Protein AF-A0AAW7QQS7-F1 (afdb_monomer_lite)

Foldseek 3Di:
DDDDDDDYDDDDDDDDDDDDDDDPDDDDDPPPPDPPPPPPPVPFDPPFLKDWAKDAKDVVVQVVLCVVCVVVQWHKRKTKIFIAIAGSVGDGDGDFIEMAIETQDHDPVPPDDPVVVVVVSLVSQLVPVVGLYAWYWYQDNVRDIDIDGNFNPPPPPDDDDDDDDDDPDDPDDDDDPPPPDPPFQAAEFEEEEEEEFAQDPVRDTPCVVLVFADPVVLVVVLQVLLCVLQVNRYGYDHLYYHYDHHAAFAAPVRDGDDPVQVVCCVVVVHPADPPLAGLVACVCAPPVRVVQVCQVVVVGAEYEYADAHSSRDGQKEKEEDPGDRQSHYHNDDDHNHHAIYMYGYDYSNDHNLSNLLSLLSNLLRLVCLLVVHADALDPPDDSNQQQYACLRHVVDQFGHCHGLQAGNPRNDGNQLQFFDKGWYQLVQLQVPPPGDDSVVRTDIDGSVCQPSGSVSSSSSSSSSQFRDQAAHPSLAGRGSVCCSSRVVCSNPRNVVRD

Structure (mmCIF, N/CA/C/O backbone):
data_AF-A0AAW7QQS7-F1
#
_entry.id   AF-A0AAW7QQS7-F1
#
loop_
_atom_site.group_PDB
_atom_site.id
_atom_site.type_symbol
_atom_site.label_atom_id
_atom_site.label_alt_id
_atom_site.label_comp_id
_atom_site.label_asym_id
_atom_site.label_entity_id
_atom_site.label_seq_id
_atom_site.pdbx_PDB_ins_code
_atom_site.Cartn_x
_atom_site.Cartn_y
_atom_site.Cartn_z
_atom_site.occupancy
_atom_site.B_iso_or_equiv
_atom_site.auth_seq_id
_atom_site.auth_comp_id
_atom_site.auth_asym_id
_atom_site.auth_atom_id
_atom_site.pdbx_PDB_model_num
ATOM 1 N N . MET A 1 1 ? -35.243 -80.597 16.854 1.00 32.47 1 MET A N 1
ATOM 2 C CA . MET A 1 1 ? -34.589 -81.903 16.621 1.00 32.47 1 MET A CA 1
ATOM 3 C C . MET A 1 1 ? -33.352 -81.663 15.771 1.00 32.47 1 MET A C 1
ATOM 5 O O . MET A 1 1 ? -33.473 -80.899 14.831 1.00 32.47 1 MET A O 1
ATOM 9 N N . ASN A 1 2 ? -32.228 -82.276 16.157 1.00 31.27 2 ASN A N 1
ATOM 10 C CA . ASN A 1 2 ? -30.976 -82.548 15.421 1.00 31.27 2 ASN A CA 1
ATOM 11 C C . ASN A 1 2 ? -30.469 -81.443 14.458 1.00 31.27 2 ASN A C 1
ATOM 13 O O . ASN A 1 2 ? -31.058 -81.218 13.411 1.00 31.27 2 ASN A O 1
ATOM 17 N N . SER A 1 3 ? -29.423 -80.666 14.765 1.00 34.19 3 SER A N 1
ATOM 18 C CA . SER A 1 3 ? -28.016 -81.053 15.033 1.00 34.19 3 SER A CA 1
ATOM 19 C C . SER A 1 3 ? -27.330 -81.748 13.856 1.00 34.19 3 SER A C 1
ATOM 21 O O . SER A 1 3 ? -27.756 -82.838 13.495 1.00 34.19 3 SER A O 1
ATOM 23 N N . ILE A 1 4 ? -26.210 -81.176 13.380 1.00 35.38 4 ILE A N 1
ATOM 24 C CA . ILE A 1 4 ? -24.955 -81.881 13.032 1.00 35.38 4 ILE A CA 1
ATOM 25 C C . ILE A 1 4 ? -23.800 -80.860 12.834 1.00 35.38 4 ILE A C 1
ATOM 27 O O . ILE A 1 4 ? -23.799 -80.049 11.917 1.00 35.38 4 ILE A O 1
ATOM 31 N N . THR A 1 5 ? -22.886 -80.898 13.817 1.00 36.97 5 THR A N 1
ATOM 32 C CA . THR A 1 5 ? -21.400 -80.774 13.809 1.00 36.97 5 THR A CA 1
ATOM 33 C C . THR A 1 5 ? -20.698 -79.559 13.164 1.00 36.97 5 THR A C 1
ATOM 35 O O . THR A 1 5 ? -20.899 -79.285 11.992 1.00 36.97 5 THR A O 1
ATOM 38 N N . LEU A 1 6 ? -19.883 -78.752 13.871 1.00 40.00 6 LEU A N 1
ATOM 39 C CA . LEU A 1 6 ? -18.591 -78.990 14.583 1.00 40.00 6 LEU A CA 1
ATOM 40 C C . LEU A 1 6 ? -17.334 -79.087 13.689 1.00 40.00 6 LEU A C 1
ATOM 42 O O . LEU A 1 6 ? -17.115 -80.121 13.074 1.00 40.00 6 LEU A O 1
ATOM 46 N N . ILE A 1 7 ? -16.459 -78.068 13.769 1.00 36.31 7 ILE A N 1
ATOM 47 C CA . ILE A 1 7 ? -14.972 -78.120 13.790 1.00 36.31 7 ILE A CA 1
ATOM 48 C C . ILE A 1 7 ? -14.439 -76.703 14.183 1.00 36.31 7 ILE A C 1
ATOM 50 O O . ILE A 1 7 ? -15.183 -75.737 14.008 1.00 36.31 7 ILE A O 1
ATOM 54 N N . PRO A 1 8 ? -13.291 -76.556 14.894 1.00 42.97 8 PRO A N 1
ATOM 55 C CA . PRO A 1 8 ? -13.342 -75.817 16.176 1.00 42.97 8 PRO A CA 1
ATOM 56 C C . PRO A 1 8 ? -12.188 -74.820 16.488 1.00 42.97 8 PRO A C 1
ATOM 58 O O . PRO A 1 8 ? -11.205 -74.795 15.766 1.00 42.97 8 PRO A O 1
ATOM 61 N N . ARG A 1 9 ? -12.278 -74.153 17.672 1.00 34.59 9 ARG A N 1
ATOM 62 C CA . ARG A 1 9 ? -11.178 -73.735 18.612 1.00 34.59 9 ARG A CA 1
ATOM 63 C C . ARG A 1 9 ? -10.034 -72.849 18.047 1.00 34.59 9 ARG A C 1
ATOM 65 O O . ARG A 1 9 ? -9.400 -73.219 17.082 1.00 34.59 9 ARG A O 1
ATOM 72 N N . PHE A 1 10 ? -9.573 -71.733 18.618 1.00 35.62 10 PHE A N 1
ATOM 73 C CA . PHE A 1 10 ? -9.652 -71.032 19.920 1.00 35.62 10 PHE A CA 1
ATOM 74 C C . PHE A 1 10 ? -9.621 -69.505 19.611 1.00 35.62 10 PHE A C 1
ATOM 76 O O . PHE A 1 10 ? -9.090 -69.133 18.572 1.00 35.62 10 PHE A O 1
ATOM 83 N N . LEU A 1 11 ? -10.087 -68.542 20.418 1.00 32.50 11 LEU A N 1
ATOM 84 C CA . LEU A 1 11 ? -10.902 -68.515 21.644 1.00 32.50 11 LEU A CA 1
ATOM 85 C C . LEU A 1 11 ? -11.598 -67.128 21.729 1.00 32.50 11 LEU A C 1
ATOM 87 O O . LEU A 1 11 ? -11.122 -66.153 21.152 1.00 32.50 11 LEU A O 1
ATOM 91 N N . ARG A 1 12 ? -12.677 -67.010 22.509 1.00 31.00 12 ARG A N 1
ATOM 92 C CA . ARG A 1 12 ? -13.152 -65.750 23.114 1.00 31.00 12 ARG A CA 1
ATOM 93 C C . ARG A 1 12 ? -13.463 -66.025 24.586 1.00 31.00 12 ARG A C 1
ATOM 95 O O . ARG A 1 12 ? -14.231 -66.942 24.845 1.00 31.00 12 ARG A O 1
ATOM 102 N N . LEU A 1 13 ? -12.860 -65.231 25.470 1.00 31.77 13 LEU A N 1
ATOM 103 C CA . LEU A 1 13 ? -13.039 -64.990 26.920 1.00 31.77 13 LEU A CA 1
ATOM 104 C C . LEU A 1 13 ? -11.613 -64.661 27.413 1.00 31.77 13 LEU A C 1
ATOM 106 O O . LEU A 1 13 ? -10.670 -65.338 27.024 1.00 31.77 13 LEU A O 1
ATOM 110 N N . ILE A 1 14 ? -11.354 -63.603 28.177 1.00 33.84 14 ILE A N 1
ATOM 111 C CA . ILE A 1 14 ? -12.038 -63.221 29.414 1.00 33.84 14 ILE A CA 1
ATOM 112 C C . ILE A 1 14 ? -12.340 -61.716 29.420 1.00 33.84 14 ILE A C 1
ATOM 114 O O . ILE A 1 14 ? -11.438 -60.885 29.361 1.00 33.84 14 ILE A O 1
ATOM 118 N N . LEU A 1 15 ? -13.622 -61.383 29.560 1.00 32.28 15 LEU A N 1
ATOM 119 C CA . LEU A 1 15 ? -14.054 -60.142 30.197 1.00 32.28 15 LEU A CA 1
ATOM 120 C C . LEU A 1 15 ? -14.286 -60.485 31.682 1.00 32.28 15 LEU A C 1
ATOM 122 O O . LEU A 1 15 ? -14.840 -61.544 31.962 1.00 32.28 15 LEU A O 1
ATOM 126 N N . VAL A 1 16 ? -13.921 -59.589 32.604 1.00 33.50 16 VAL A N 1
ATOM 127 C CA . VAL A 1 16 ? -14.210 -59.679 34.056 1.00 33.50 16 VAL A CA 1
ATOM 128 C C . VAL A 1 16 ? -13.472 -60.789 34.839 1.00 33.50 16 VAL A C 1
ATOM 130 O O . VAL A 1 16 ? -14.070 -61.790 35.215 1.00 33.50 16 VAL A O 1
ATOM 133 N N . PHE A 1 17 ? -12.196 -60.560 35.180 1.00 29.94 17 PHE A N 1
ATOM 134 C CA . PHE A 1 17 ? -11.709 -60.500 36.581 1.00 29.94 17 PHE A CA 1
ATOM 135 C C . PHE A 1 17 ? -10.205 -60.168 36.608 1.00 29.94 17 PHE A C 1
ATOM 137 O O . PHE A 1 17 ? -9.412 -60.969 36.128 1.00 29.94 17 PHE A O 1
ATOM 144 N N . CYS A 1 18 ? -9.836 -58.993 37.140 1.00 29.70 18 CYS A N 1
ATOM 145 C CA . CYS A 1 18 ? -8.536 -58.666 37.769 1.00 29.70 18 CYS A CA 1
ATOM 146 C C . CYS A 1 18 ? -8.479 -57.171 38.153 1.00 29.70 18 CYS A C 1
ATOM 148 O O . CYS A 1 18 ? -7.598 -56.417 37.748 1.00 29.70 18 CYS A O 1
ATOM 150 N N . ILE A 1 19 ? -9.440 -56.739 38.973 1.00 34.53 19 ILE A N 1
ATOM 151 C CA . ILE A 1 19 ? -9.139 -55.709 39.977 1.00 34.53 19 ILE A CA 1
ATOM 152 C C . ILE A 1 19 ? -8.371 -56.440 41.099 1.00 34.53 19 ILE A C 1
ATOM 154 O O . ILE A 1 19 ? -8.606 -57.626 41.304 1.00 34.53 19 ILE A O 1
ATOM 158 N N . THR A 1 20 ? -7.457 -55.745 41.786 1.00 33.06 20 THR A N 1
ATOM 159 C CA . THR A 1 20 ? -6.545 -56.249 42.845 1.00 33.06 20 THR A CA 1
ATOM 160 C C . THR A 1 20 ? -5.408 -57.194 42.406 1.00 33.06 20 THR A C 1
ATOM 162 O O . THR A 1 20 ? -5.478 -58.388 42.673 1.00 33.06 20 THR A O 1
ATOM 165 N N . LEU A 1 21 ? -4.317 -56.651 41.835 1.00 31.78 21 LEU A N 1
ATOM 166 C CA . LEU A 1 21 ? -2.960 -56.712 42.438 1.00 31.78 21 LEU A CA 1
ATOM 167 C C . LEU A 1 21 ? -1.909 -55.923 41.612 1.00 31.78 21 LEU A C 1
ATOM 169 O O . LEU A 1 21 ? -1.106 -56.507 40.901 1.00 31.78 21 LEU A O 1
ATOM 173 N N . TYR A 1 22 ? -1.882 -54.589 41.716 1.00 31.42 22 TYR A N 1
ATOM 174 C CA . TYR A 1 22 ? -0.694 -53.782 41.363 1.00 31.42 22 TYR A CA 1
ATOM 175 C C . TYR A 1 22 ? -0.636 -52.507 42.222 1.00 31.42 22 TYR A C 1
ATOM 177 O O . TYR A 1 22 ? -0.706 -51.376 41.752 1.00 31.42 22 TYR A O 1
ATOM 185 N N . ALA A 1 23 ? -0.514 -52.723 43.531 1.00 33.44 23 ALA A N 1
ATOM 186 C CA . ALA A 1 23 ? 0.174 -51.792 44.419 1.00 33.44 23 ALA A CA 1
ATOM 187 C C . ALA A 1 23 ? 1.568 -52.378 44.712 1.00 33.44 23 ALA A C 1
ATOM 189 O O . ALA A 1 23 ? 1.739 -53.592 44.629 1.00 33.44 23 ALA A O 1
ATOM 190 N N . VAL A 1 24 ? 2.530 -51.530 45.092 1.00 37.88 24 VAL A N 1
ATOM 191 C CA . VAL A 1 24 ? 3.960 -51.867 45.297 1.00 37.88 24 VAL A CA 1
ATOM 192 C C . VAL A 1 24 ? 4.774 -52.025 44.000 1.00 37.88 24 VAL A C 1
ATOM 194 O O . VAL A 1 24 ? 5.262 -53.099 43.668 1.00 37.88 24 VAL A O 1
ATOM 197 N N . LEU A 1 25 ? 4.962 -5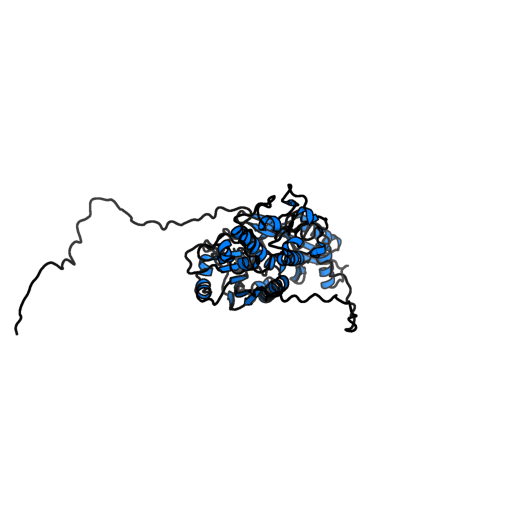0.908 43.289 1.00 31.73 25 LEU A N 1
ATOM 198 C CA . LEU A 1 25 ? 6.278 -50.313 42.974 1.00 31.73 25 LEU A CA 1
ATOM 199 C C . LEU A 1 25 ? 6.042 -49.050 42.131 1.00 31.73 25 LEU A C 1
ATOM 201 O O . LEU A 1 25 ? 5.554 -49.118 41.006 1.00 31.73 25 LEU A O 1
ATOM 205 N N . GLY A 1 26 ? 6.310 -47.879 42.709 1.00 43.09 26 GLY A N 1
ATOM 206 C CA . GLY A 1 26 ? 5.925 -46.603 42.110 1.00 43.09 26 GLY A CA 1
ATOM 207 C C . GLY A 1 26 ? 6.872 -46.140 41.005 1.00 43.09 26 GLY A C 1
ATOM 208 O O . GLY A 1 26 ? 7.968 -45.681 41.306 1.00 43.09 26 GLY A O 1
ATOM 209 N N . ILE A 1 27 ? 6.405 -46.165 39.754 1.00 33.44 27 ILE A N 1
ATOM 210 C CA . ILE A 1 27 ? 6.879 -45.278 38.681 1.00 33.44 27 ILE A CA 1
ATOM 211 C C . ILE A 1 27 ? 5.651 -44.784 37.909 1.00 33.44 27 ILE A C 1
ATOM 213 O O . ILE A 1 27 ? 5.041 -45.521 37.137 1.00 33.44 27 ILE A O 1
ATOM 217 N N . SER A 1 28 ? 5.272 -43.526 38.123 1.00 28.62 28 SER A N 1
ATOM 218 C CA . SER A 1 28 ? 4.207 -42.863 37.371 1.00 28.62 28 SER A CA 1
ATOM 219 C C . SER A 1 28 ? 4.744 -42.363 36.030 1.00 28.62 28 SER A C 1
ATOM 221 O O . SER A 1 28 ? 5.330 -41.283 35.964 1.00 28.62 28 SER A O 1
ATOM 223 N N . VAL A 1 29 ? 4.535 -43.121 34.951 1.00 30.34 29 VAL A N 1
ATOM 224 C CA . VAL A 1 29 ? 4.802 -42.633 33.589 1.00 30.34 29 VAL A CA 1
ATOM 225 C C . VAL A 1 29 ? 3.562 -41.908 33.066 1.00 30.34 29 VAL A C 1
ATOM 227 O O . VAL A 1 29 ? 2.661 -42.509 32.482 1.00 30.34 29 VAL A O 1
ATOM 230 N N . SER A 1 30 ? 3.506 -40.598 33.294 1.00 28.98 30 SER A N 1
ATOM 231 C CA . SER A 1 30 ? 2.496 -39.719 32.705 1.00 28.98 30 SER A CA 1
ATOM 232 C C . SER A 1 30 ? 2.775 -39.518 31.212 1.00 28.98 30 SER A C 1
ATOM 234 O O . SER A 1 30 ? 3.547 -38.637 30.835 1.00 28.98 30 SER A O 1
ATOM 236 N N . LEU A 1 31 ? 2.113 -40.292 30.345 1.00 33.84 31 LEU A N 1
ATOM 237 C CA . LEU A 1 31 ? 2.047 -40.009 28.903 1.00 33.84 31 LEU A CA 1
ATOM 238 C C . LEU A 1 31 ? 1.024 -38.902 28.605 1.00 33.84 31 LEU A C 1
ATOM 240 O O . LEU A 1 31 ? 0.089 -39.059 27.828 1.00 33.84 31 LEU A O 1
ATOM 244 N N . SER A 1 32 ? 1.242 -37.751 29.234 1.00 31.16 32 SER A N 1
ATOM 245 C CA . SER A 1 32 ? 0.765 -36.462 28.755 1.00 31.16 32 SER A CA 1
ATOM 246 C C . SER A 1 32 ? 1.919 -35.817 27.996 1.00 31.16 32 SER A C 1
ATOM 248 O O . SER A 1 32 ? 2.714 -35.081 28.581 1.00 31.16 32 SER A O 1
ATOM 250 N N . THR A 1 33 ? 2.040 -36.102 26.697 1.00 30.02 33 THR A N 1
ATOM 251 C CA . THR A 1 33 ? 2.795 -35.209 25.811 1.00 30.02 33 THR A CA 1
ATOM 252 C C . THR A 1 33 ? 2.141 -33.834 25.917 1.00 30.02 33 THR A C 1
ATOM 254 O O . THR A 1 33 ? 0.955 -33.730 25.583 1.00 30.02 33 THR A O 1
ATOM 257 N N . PRO A 1 34 ? 2.844 -32.789 26.391 1.00 30.16 34 PRO A N 1
ATOM 258 C CA . PRO A 1 34 ? 2.309 -31.444 26.301 1.00 30.16 34 PRO A CA 1
ATOM 259 C C . PRO A 1 34 ? 2.031 -31.169 24.827 1.00 30.16 34 PRO A C 1
ATOM 261 O O . PRO A 1 34 ? 2.843 -31.541 23.974 1.00 30.16 34 PRO A O 1
ATOM 264 N N . ALA A 1 35 ? 0.920 -30.501 24.522 1.00 33.69 35 ALA A N 1
ATOM 265 C CA . ALA A 1 35 ? 0.850 -29.792 23.258 1.00 33.69 35 ALA A CA 1
ATOM 266 C C . ALA A 1 35 ? 2.066 -28.859 23.241 1.00 33.69 35 ALA A C 1
ATOM 268 O O . ALA A 1 35 ? 2.179 -27.976 24.094 1.00 33.69 35 ALA A O 1
ATOM 269 N N . GLN A 1 36 ? 3.019 -29.111 22.342 1.00 29.77 36 GLN A N 1
ATOM 270 C CA . GLN A 1 36 ? 4.071 -28.144 22.095 1.00 29.77 36 GLN A CA 1
ATOM 271 C C . GLN A 1 36 ? 3.361 -26.919 21.541 1.00 29.77 36 GLN A C 1
ATOM 273 O O . GLN A 1 36 ? 2.941 -26.912 20.384 1.00 29.77 36 GLN A O 1
ATOM 278 N N . ASN A 1 37 ? 3.205 -25.900 22.388 1.00 32.62 37 ASN A N 1
ATOM 279 C CA . ASN A 1 37 ? 2.971 -24.553 21.917 1.00 32.62 37 ASN A CA 1
ATOM 280 C C . ASN A 1 37 ? 4.136 -24.245 20.981 1.00 32.62 37 ASN A C 1
ATOM 282 O O . ASN A 1 37 ? 5.241 -23.938 21.428 1.00 32.62 37 ASN A O 1
ATOM 286 N N . LEU A 1 38 ? 3.874 -24.350 19.681 1.00 30.72 38 LEU A N 1
ATOM 287 C CA . LEU A 1 38 ? 4.638 -23.674 18.653 1.00 30.72 38 LEU A CA 1
ATOM 288 C C . LEU A 1 38 ? 4.398 -22.179 18.857 1.00 30.72 38 LEU A C 1
ATOM 290 O O . LEU A 1 38 ? 3.652 -21.537 18.125 1.00 30.72 38 LEU A O 1
ATOM 294 N N . THR A 1 39 ? 5.052 -21.627 19.880 1.00 32.03 39 THR A N 1
ATOM 295 C CA . THR A 1 39 ? 5.453 -20.229 19.886 1.00 32.03 39 THR A CA 1
ATOM 296 C C . THR A 1 39 ? 6.451 -20.081 18.750 1.00 32.03 39 THR A C 1
ATOM 298 O O . THR A 1 39 ? 7.664 -20.099 18.955 1.00 32.03 39 THR A O 1
ATOM 301 N N . VAL A 1 40 ? 5.919 -19.968 17.533 1.00 36.41 40 VAL A N 1
ATOM 302 C CA . VAL A 1 40 ? 6.589 -19.226 16.480 1.00 36.41 40 VAL A CA 1
ATOM 303 C C . VAL A 1 40 ? 6.638 -17.803 17.014 1.00 36.41 40 VAL A C 1
ATOM 305 O O . VAL A 1 40 ? 5.698 -17.030 16.859 1.00 36.41 40 VAL A O 1
ATOM 308 N N . SER A 1 41 ? 7.713 -17.479 17.732 1.00 41.41 41 SER A N 1
ATOM 309 C CA . SER A 1 41 ? 8.184 -16.107 17.724 1.00 41.41 41 SER A CA 1
ATOM 310 C C . SER A 1 41 ? 8.477 -15.826 16.259 1.00 41.41 41 SER A C 1
ATOM 312 O O . SER A 1 41 ? 9.447 -16.370 15.728 1.00 41.41 41 SER A O 1
ATOM 314 N N . GLU A 1 42 ? 7.599 -15.077 15.590 1.00 56.28 42 GLU A N 1
ATOM 315 C CA . GLU A 1 42 ? 7.960 -14.469 14.316 1.00 56.28 42 GLU A CA 1
ATOM 316 C C . GLU A 1 42 ? 9.203 -13.631 14.607 1.00 56.28 42 GLU A C 1
ATOM 318 O O . GLU A 1 42 ? 9.140 -12.609 15.292 1.00 56.28 42 GLU A O 1
ATOM 323 N N . GLU A 1 43 ? 10.357 -14.144 14.184 1.00 67.69 43 GLU A N 1
ATOM 324 C CA . GLU A 1 43 ? 11.589 -13.378 14.160 1.00 67.69 43 GLU A CA 1
ATOM 325 C C . GLU A 1 43 ? 11.298 -12.183 13.261 1.00 67.69 43 GLU A C 1
ATOM 327 O O . GLU A 1 43 ? 10.940 -12.359 12.095 1.00 67.69 43 GLU A O 1
ATOM 332 N N . CYS A 1 44 ? 11.321 -10.981 13.834 1.00 81.75 44 CYS A N 1
ATOM 333 C CA . CYS A 1 44 ? 10.932 -9.803 13.084 1.00 81.75 44 CYS A CA 1
ATOM 334 C C . CYS A 1 44 ? 11.939 -9.595 11.946 1.00 81.75 44 CYS A C 1
ATOM 336 O O . CYS A 1 44 ? 13.153 -9.702 12.142 1.00 81.75 44 CYS A O 1
ATOM 338 N N . ILE A 1 45 ? 11.435 -9.335 10.743 1.00 81.25 45 ILE A N 1
ATOM 339 C CA . ILE A 1 45 ? 12.260 -9.128 9.555 1.00 81.25 45 ILE A CA 1
ATOM 340 C C . ILE A 1 45 ? 12.169 -7.634 9.217 1.00 81.25 45 ILE A C 1
ATOM 342 O O . ILE A 1 45 ? 11.092 -7.180 8.809 1.00 81.25 45 ILE A O 1
ATOM 346 N N . PRO A 1 46 ? 13.259 -6.859 9.382 1.00 84.69 46 PRO A N 1
ATOM 347 C CA . PRO A 1 46 ? 13.241 -5.425 9.123 1.00 84.69 46 PRO A CA 1
ATOM 348 C C . PRO A 1 46 ? 12.799 -5.092 7.697 1.00 84.69 46 PRO A C 1
ATOM 350 O O . PRO A 1 46 ? 13.202 -5.752 6.736 1.00 84.69 46 PRO A O 1
ATOM 353 N N . GLY A 1 47 ? 11.987 -4.049 7.559 1.00 82.12 47 GLY A N 1
ATOM 354 C CA . GLY A 1 47 ? 11.447 -3.593 6.284 1.00 82.12 47 GLY A CA 1
ATOM 355 C C . GLY A 1 47 ? 10.361 -4.492 5.689 1.00 82.12 47 GLY A C 1
ATOM 356 O O . GLY A 1 47 ? 10.179 -4.486 4.471 1.00 82.12 47 GLY A O 1
ATOM 357 N N . THR A 1 48 ? 9.665 -5.280 6.515 1.00 81.81 48 THR A N 1
ATOM 358 C CA . THR A 1 48 ? 8.606 -6.200 6.075 1.00 81.81 48 THR A CA 1
ATOM 359 C C . THR A 1 48 ? 7.396 -6.221 7.002 1.00 81.81 48 THR A C 1
ATOM 361 O O . THR A 1 48 ? 7.480 -5.842 8.167 1.00 81.81 48 THR A O 1
ATOM 364 N N . ALA A 1 49 ? 6.287 -6.770 6.510 1.00 87.44 49 ALA A N 1
ATOM 365 C CA . ALA A 1 49 ? 5.023 -6.921 7.223 1.00 87.44 49 ALA A CA 1
ATOM 366 C C . ALA A 1 49 ? 4.433 -5.564 7.652 1.00 87.44 49 ALA A C 1
ATOM 368 O O . ALA A 1 49 ? 3.913 -5.414 8.763 1.00 87.44 49 ALA A O 1
ATOM 369 N N . TRP A 1 50 ? 4.550 -4.598 6.733 1.00 88.88 50 TRP A N 1
ATOM 370 C CA . TRP A 1 50 ? 4.117 -3.216 6.884 1.00 88.88 50 TRP A CA 1
ATOM 371 C C . TRP A 1 50 ? 2.612 -3.097 7.150 1.00 88.88 50 TRP A C 1
ATOM 373 O O . TRP A 1 50 ? 1.786 -3.916 6.708 1.00 88.88 50 TRP A O 1
ATOM 383 N N . ARG A 1 51 ? 2.293 -2.092 7.968 1.00 90.44 51 ARG A N 1
ATOM 384 C CA . ARG A 1 51 ? 0.936 -1.700 8.352 1.00 90.44 51 ARG A CA 1
ATOM 385 C C . ARG A 1 51 ? 0.879 -0.191 8.522 1.00 90.44 51 ARG A C 1
ATOM 387 O O . ARG A 1 51 ? 1.606 0.359 9.354 1.00 90.44 51 ARG A O 1
ATOM 394 N N . TRP A 1 52 ? -0.088 0.434 7.868 1.00 89.94 52 TRP A N 1
ATOM 395 C CA . TRP A 1 52 ? -0.591 1.756 8.218 1.00 89.94 52 TRP A CA 1
ATOM 396 C C . TRP A 1 52 ? -0.958 1.853 9.704 1.00 89.94 52 TRP A C 1
ATOM 398 O O . TRP A 1 52 ? -1.860 1.168 10.194 1.00 89.94 52 TRP A O 1
ATOM 408 N N . THR A 1 53 ? -0.264 2.724 10.433 1.00 88.56 53 THR A N 1
ATOM 409 C CA . THR A 1 53 ? -0.457 2.924 11.866 1.00 88.56 53 THR A CA 1
ATOM 410 C C . THR A 1 53 ? -0.092 4.334 12.328 1.00 88.56 53 THR A C 1
ATOM 412 O O . THR A 1 53 ? 0.544 5.135 11.640 1.00 88.56 53 THR A O 1
ATOM 415 N N . HIS A 1 54 ? -0.490 4.625 13.560 1.00 87.06 54 HIS A N 1
ATOM 416 C CA . HIS A 1 54 ? -0.092 5.821 14.275 1.00 87.06 54 HIS A CA 1
ATOM 417 C C . HIS A 1 54 ? 1.281 5.637 14.930 1.00 87.06 54 HIS A C 1
ATOM 419 O O . HIS A 1 54 ? 1.497 4.688 15.684 1.00 87.06 54 HIS A O 1
ATOM 425 N N . GLY A 1 55 ? 2.174 6.596 14.707 1.00 85.75 55 GLY A N 1
ATOM 426 C CA . GLY A 1 55 ? 3.473 6.681 15.363 1.00 85.75 55 GLY A CA 1
ATOM 427 C C . GLY A 1 55 ? 3.475 7.596 16.601 1.00 85.75 55 GLY A C 1
ATOM 428 O O . GLY A 1 55 ? 2.420 7.958 17.139 1.00 85.75 55 GLY A O 1
ATOM 429 N N . PRO A 1 56 ? 4.669 8.011 17.066 1.00 87.25 56 PRO A N 1
ATOM 430 C CA . PRO A 1 56 ? 4.838 8.929 18.192 1.00 87.25 56 PRO A CA 1
ATOM 431 C C . PRO A 1 56 ? 4.094 10.269 18.049 1.00 87.25 56 PRO A C 1
ATOM 433 O O . PRO A 1 56 ? 3.783 10.739 16.948 1.00 87.25 56 PRO A O 1
ATOM 436 N N . LEU A 1 57 ? 3.861 10.924 19.191 1.00 89.50 57 LEU A N 1
ATOM 437 C CA . LEU A 1 57 ? 3.389 12.311 19.250 1.00 89.50 57 LEU A CA 1
ATOM 438 C C . LEU A 1 57 ? 4.490 13.290 18.818 1.00 89.50 57 LEU A C 1
ATOM 440 O O . LEU A 1 57 ? 5.670 13.067 19.075 1.00 89.50 57 LEU A O 1
ATOM 444 N N . PHE A 1 58 ? 4.083 14.410 18.222 1.00 88.44 58 PHE A N 1
ATOM 445 C CA . PHE A 1 58 ? 4.954 15.497 17.770 1.00 88.44 58 PHE A CA 1
ATOM 446 C C . PHE A 1 58 ? 4.682 16.768 18.599 1.00 88.44 58 PHE A C 1
ATOM 448 O O . PHE A 1 58 ? 4.086 17.719 18.086 1.00 88.44 58 PHE A O 1
ATOM 455 N N . PRO A 1 59 ? 5.084 16.814 19.889 1.00 89.69 59 PRO A N 1
ATOM 456 C CA . PRO A 1 59 ? 4.748 17.920 20.789 1.00 89.69 59 PRO A CA 1
ATOM 457 C C . PRO A 1 59 ? 5.240 19.271 20.261 1.00 89.69 59 PRO A C 1
ATOM 459 O O . PRO A 1 59 ? 4.472 20.221 20.244 1.00 89.69 59 PRO A O 1
ATOM 462 N N . GLU A 1 60 ? 6.446 19.341 19.688 1.00 88.44 60 GLU A N 1
ATOM 463 C CA . GLU A 1 60 ? 6.968 20.572 19.075 1.00 88.44 60 GLU A CA 1
ATOM 464 C C . GLU A 1 60 ? 6.075 21.115 17.947 1.00 88.44 60 GLU A C 1
ATOM 466 O O . GLU A 1 60 ? 5.990 22.326 17.750 1.00 88.44 60 GLU A O 1
ATOM 471 N N . LYS A 1 61 ? 5.397 20.235 17.196 1.00 85.56 61 LYS A N 1
ATOM 472 C CA . LYS A 1 61 ? 4.477 20.626 16.115 1.00 85.56 61 LYS A CA 1
ATOM 473 C C . LYS A 1 61 ? 3.100 20.995 16.638 1.00 85.56 61 LYS A C 1
ATOM 475 O O . LYS A 1 61 ? 2.498 21.934 16.124 1.00 85.56 61 LYS A O 1
ATOM 480 N N . ALA A 1 62 ? 2.648 20.323 17.694 1.00 89.88 62 ALA A N 1
ATOM 481 C CA . ALA A 1 62 ? 1.470 20.743 18.435 1.00 89.88 62 ALA A CA 1
ATOM 482 C C . ALA A 1 62 ? 1.667 22.150 19.024 1.00 89.88 62 ALA A C 1
ATOM 484 O O . ALA A 1 62 ? 0.818 23.014 18.828 1.00 89.88 62 ALA A O 1
ATOM 485 N N . ASP A 1 63 ? 2.811 22.409 19.661 1.00 90.44 63 ASP A N 1
ATOM 486 C CA . ASP A 1 63 ? 3.145 23.698 20.267 1.00 90.44 63 ASP A CA 1
ATOM 487 C C . ASP A 1 63 ? 3.342 24.812 19.232 1.00 90.44 63 ASP A C 1
ATOM 489 O O . ASP A 1 63 ? 2.865 25.923 19.461 1.00 90.44 63 ASP A O 1
ATOM 493 N N . GLN A 1 64 ? 3.986 24.532 18.090 1.00 87.62 64 GLN A N 1
ATOM 494 C CA . GLN A 1 64 ? 4.109 25.487 16.976 1.00 87.62 64 GLN A CA 1
ATOM 495 C C . GLN A 1 64 ? 2.728 25.925 16.475 1.00 87.62 64 GLN A C 1
ATOM 497 O O . GLN A 1 64 ? 2.422 27.118 16.486 1.00 87.62 64 GLN A O 1
ATOM 502 N N . LEU A 1 65 ? 1.855 24.970 16.139 1.00 87.88 65 LEU A N 1
ATOM 503 C CA . LEU A 1 65 ? 0.497 25.276 15.692 1.00 87.88 65 LEU A CA 1
ATOM 504 C C . LEU A 1 65 ? -0.321 25.985 16.784 1.00 87.88 65 LEU A C 1
ATOM 506 O O . LEU A 1 65 ? -1.000 26.970 16.512 1.00 87.88 65 LEU A O 1
ATOM 510 N N . GLN A 1 66 ? -0.221 25.543 18.038 1.00 90.88 66 GLN A N 1
ATOM 511 C CA . GLN A 1 66 ? -0.921 26.156 19.169 1.00 90.88 66 GLN A CA 1
ATOM 512 C C . GLN A 1 66 ? -0.485 27.611 19.413 1.00 90.88 66 GLN A C 1
ATOM 514 O O . GLN A 1 66 ? -1.305 28.431 19.826 1.00 90.88 66 GLN A O 1
ATOM 519 N N . GLN A 1 67 ? 0.778 27.957 19.146 1.00 89.19 67 GLN A N 1
ATOM 520 C CA . GLN A 1 67 ? 1.266 29.339 19.187 1.00 89.19 67 GLN A CA 1
ATOM 521 C C . GLN A 1 67 ? 0.696 30.175 18.034 1.00 89.19 67 GLN A C 1
ATOM 523 O O . GLN A 1 67 ? 0.215 31.282 18.286 1.00 89.19 67 GLN A O 1
ATOM 528 N N . SER A 1 68 ? 0.663 29.639 16.808 1.00 88.19 68 SER A N 1
ATOM 529 C CA . SER A 1 68 ? 0.019 30.299 15.662 1.00 88.19 68 SER A CA 1
ATOM 530 C C . SER A 1 68 ? -1.459 30.599 15.934 1.00 88.19 68 SER A C 1
ATOM 532 O O . SER A 1 68 ? -1.878 31.746 15.796 1.00 88.19 68 SER A O 1
ATOM 534 N N . LEU A 1 69 ? -2.228 29.623 16.430 1.00 87.06 69 LEU A N 1
ATOM 535 C CA . LEU A 1 69 ? -3.646 29.803 16.780 1.00 87.06 69 LEU A CA 1
ATOM 536 C C . LEU A 1 69 ? -3.850 30.886 17.854 1.00 87.06 69 LEU A C 1
ATOM 538 O O . LEU A 1 69 ? -4.693 31.772 17.698 1.00 87.06 69 LEU A O 1
ATOM 542 N N . ARG A 1 70 ? -3.027 30.882 18.912 1.00 88.75 70 ARG A N 1
ATOM 543 C CA . ARG A 1 70 ? -3.078 31.910 19.968 1.00 88.75 70 ARG A CA 1
ATOM 544 C C . ARG A 1 70 ? -2.779 33.312 19.443 1.00 88.75 70 ARG A C 1
ATOM 546 O O . ARG A 1 70 ? -3.398 34.262 19.913 1.00 88.75 70 ARG A O 1
ATOM 553 N N . SER A 1 71 ? -1.872 33.450 18.471 1.00 85.25 71 SER A N 1
ATOM 554 C CA . SER A 1 71 ? -1.564 34.747 17.844 1.00 85.25 71 SER A CA 1
ATOM 555 C C . SER A 1 71 ? -2.756 35.358 17.092 1.00 85.25 71 SER A C 1
ATOM 557 O O . SER A 1 71 ? -2.804 36.570 16.905 1.00 85.25 71 SER A O 1
ATOM 559 N N . MET A 1 72 ? -3.748 34.531 16.745 1.00 79.56 72 MET A N 1
ATOM 560 C CA . MET A 1 72 ? -4.996 34.910 16.077 1.00 79.56 72 MET A CA 1
ATOM 561 C C . MET A 1 72 ? -6.194 34.999 17.039 1.00 79.56 72 MET A C 1
ATOM 563 O O . MET A 1 72 ? -7.332 35.130 16.600 1.00 79.56 72 MET A O 1
ATOM 567 N N . GLY A 1 73 ? -5.966 34.921 18.356 1.00 83.25 73 GLY A N 1
ATOM 568 C CA . GLY A 1 73 ? -7.031 34.984 19.366 1.00 83.25 73 GLY A CA 1
ATOM 569 C C . GLY A 1 73 ? -7.816 33.679 19.562 1.00 83.25 73 GLY A C 1
ATOM 570 O O . GLY A 1 73 ? -8.847 33.692 20.237 1.00 83.25 73 GLY A O 1
ATOM 571 N N . ILE A 1 74 ? -7.333 32.555 19.014 1.00 86.19 74 ILE A N 1
ATOM 572 C CA . ILE A 1 74 ? -7.938 31.225 19.169 1.00 86.19 74 ILE A CA 1
ATOM 573 C C . ILE A 1 74 ? -7.221 30.473 20.299 1.00 86.19 74 ILE A C 1
ATOM 575 O O . ILE A 1 74 ? -6.070 30.043 20.163 1.00 86.19 74 ILE A O 1
ATOM 579 N N . THR A 1 75 ? -7.905 30.260 21.425 1.00 89.44 75 THR A N 1
ATOM 580 C CA . THR A 1 75 ? -7.380 29.440 22.525 1.00 89.44 75 THR A CA 1
ATOM 581 C C . THR A 1 75 ? -7.737 27.980 22.277 1.00 89.44 75 THR A C 1
ATOM 583 O O . THR A 1 75 ? -8.856 27.548 22.555 1.00 89.44 75 THR A O 1
ATOM 586 N N . ALA A 1 76 ? -6.773 27.196 21.796 1.00 90.56 76 ALA A N 1
ATOM 587 C CA . ALA A 1 76 ? -6.929 25.760 21.578 1.00 90.56 76 ALA A CA 1
ATOM 588 C C . ALA A 1 76 ? -5.927 24.920 22.385 1.00 90.56 76 ALA A C 1
ATOM 590 O O . ALA A 1 76 ? -4.856 25.396 22.770 1.00 90.56 76 ALA A O 1
ATOM 591 N N . GLN A 1 77 ? -6.286 23.655 22.604 1.00 91.56 77 GLN A N 1
ATOM 592 C CA . GLN A 1 77 ? -5.354 22.570 22.899 1.00 91.56 77 GLN A CA 1
ATOM 593 C C . GLN A 1 77 ? -5.080 21.811 21.601 1.00 91.56 77 GLN A C 1
ATOM 595 O O . GLN A 1 77 ? -6.016 21.310 20.979 1.00 91.56 77 GLN A O 1
ATOM 600 N N . VAL A 1 78 ? -3.812 21.700 21.213 1.00 91.06 78 VAL A N 1
ATOM 601 C CA . VAL A 1 78 ? -3.398 20.949 20.020 1.00 91.06 78 VAL A CA 1
ATOM 602 C C . VAL A 1 78 ? -2.729 19.639 20.431 1.00 91.06 78 VAL A C 1
ATOM 604 O O . VAL A 1 78 ? -1.981 19.579 21.403 1.00 91.06 78 VAL A O 1
ATOM 607 N N . THR A 1 79 ? -2.981 18.574 19.680 1.00 90.50 79 THR A N 1
ATOM 608 C CA . THR A 1 79 ? -2.180 17.347 19.669 1.00 90.50 79 THR A CA 1
ATOM 609 C C . THR A 1 79 ? -1.790 17.056 18.229 1.00 90.50 79 THR A C 1
ATOM 611 O O . THR A 1 79 ? -2.649 17.027 17.355 1.00 90.50 79 THR A O 1
ATOM 614 N N . ALA A 1 80 ? -0.501 16.842 17.983 1.00 90.19 80 ALA A N 1
ATOM 615 C CA . ALA A 1 80 ? 0.012 16.382 16.699 1.00 90.19 80 ALA A CA 1
ATOM 616 C C . ALA A 1 80 ? 0.549 14.958 16.877 1.00 90.19 80 ALA A C 1
ATOM 618 O O . ALA A 1 80 ? 1.273 14.685 17.841 1.00 90.19 80 ALA A O 1
ATOM 619 N N . ARG A 1 81 ? 0.183 14.047 15.979 1.00 89.12 81 ARG A N 1
ATOM 620 C CA . ARG A 1 81 ? 0.547 12.626 16.025 1.00 89.12 81 ARG A CA 1
ATOM 621 C C . ARG A 1 81 ? 1.036 12.210 14.646 1.00 89.12 81 ARG A C 1
ATOM 623 O O . ARG A 1 81 ? 0.445 12.596 13.647 1.00 89.12 81 ARG A O 1
ATOM 630 N N . SER A 1 82 ? 2.121 11.454 14.581 1.00 89.44 82 SER A N 1
ATOM 631 C CA . SER A 1 82 ? 2.570 10.917 13.297 1.00 89.44 82 SER A CA 1
ATOM 632 C C . SER A 1 82 ? 1.688 9.772 12.819 1.00 89.44 82 SER A C 1
ATOM 634 O O . SER A 1 82 ? 1.140 9.016 13.623 1.00 89.44 82 SER A O 1
ATOM 636 N N . PHE A 1 83 ? 1.603 9.632 11.504 1.00 89.38 83 PHE A N 1
ATOM 637 C CA . PHE A 1 83 ? 1.011 8.489 10.834 1.00 89.38 83 PHE A CA 1
ATOM 638 C C . PHE A 1 83 ? 1.915 8.041 9.684 1.00 89.38 83 PHE A C 1
ATOM 640 O O . PHE A 1 83 ? 2.676 8.834 9.117 1.00 89.38 83 PHE A O 1
ATOM 647 N N . GLY A 1 84 ? 1.885 6.752 9.380 1.00 90.06 84 GLY A N 1
ATOM 648 C CA . GLY A 1 84 ? 2.753 6.130 8.394 1.00 90.06 84 GLY A CA 1
ATOM 649 C C . GLY A 1 84 ? 2.738 4.622 8.532 1.00 90.06 84 GLY A C 1
ATOM 650 O O . GLY A 1 84 ? 1.794 4.066 9.086 1.00 90.06 84 GLY A O 1
ATOM 651 N N . GLU A 1 85 ? 3.782 3.968 8.051 1.00 90.75 85 GLU A N 1
ATOM 652 C CA . GLU A 1 85 ? 3.862 2.509 8.043 1.00 90.75 85 GLU A CA 1
ATOM 653 C C . GLU A 1 85 ? 4.822 2.033 9.144 1.00 90.75 85 GLU A C 1
ATOM 655 O O . GLU A 1 85 ? 5.862 2.653 9.397 1.00 90.75 85 GLU A O 1
ATOM 660 N N . THR A 1 86 ? 4.471 0.941 9.826 1.00 90.75 86 THR A N 1
ATOM 661 C CA . THR A 1 86 ? 5.356 0.236 10.767 1.00 90.75 86 THR A CA 1
ATOM 662 C C . THR A 1 86 ? 5.581 -1.199 10.325 1.00 90.75 86 THR A C 1
ATOM 664 O O . THR A 1 86 ? 4.625 -1.902 9.996 1.00 90.75 86 THR A O 1
ATOM 667 N N . ASP A 1 87 ? 6.841 -1.628 10.340 1.00 89.25 87 ASP A N 1
ATOM 668 C CA . ASP A 1 87 ? 7.243 -2.987 9.985 1.00 89.25 87 ASP A CA 1
ATOM 669 C C . ASP A 1 87 ? 7.053 -3.992 11.144 1.00 89.25 87 ASP A C 1
ATOM 671 O O . ASP A 1 87 ? 6.675 -3.648 12.266 1.00 89.25 87 ASP A O 1
ATOM 675 N N . SER A 1 88 ? 7.350 -5.268 10.890 1.00 86.75 88 SER A N 1
ATOM 676 C CA . SER A 1 88 ? 7.283 -6.336 11.897 1.00 86.75 88 SER A CA 1
ATOM 677 C C . SER A 1 88 ? 8.207 -6.138 13.107 1.00 86.75 88 SER A C 1
ATOM 679 O O . SER A 1 88 ? 7.957 -6.739 14.152 1.00 86.75 88 SER A O 1
ATOM 681 N N . CYS A 1 89 ? 9.257 -5.319 12.989 1.00 87.50 89 CYS A N 1
ATOM 682 C CA . CYS A 1 89 ? 10.216 -5.013 14.052 1.00 87.50 89 CYS A CA 1
ATOM 683 C C . CYS A 1 89 ? 9.866 -3.751 14.857 1.00 87.50 89 CYS A C 1
ATOM 685 O O . CYS A 1 89 ? 10.505 -3.491 15.878 1.00 87.50 89 CYS A O 1
ATOM 687 N N . GLY A 1 90 ? 8.871 -2.969 14.431 1.00 86.62 90 GLY A N 1
ATOM 688 C CA . GLY A 1 90 ? 8.539 -1.683 15.042 1.00 86.62 90 GLY A CA 1
ATOM 689 C C . GLY A 1 90 ? 9.302 -0.486 14.460 1.00 86.62 90 GLY A C 1
ATOM 690 O O . GLY A 1 90 ? 9.243 0.597 15.046 1.00 86.62 90 GLY A O 1
ATOM 691 N N . GLU A 1 91 ? 10.004 -0.631 13.328 1.00 90.81 91 GLU A N 1
ATOM 692 C CA . GLU A 1 91 ? 10.540 0.513 12.581 1.00 90.81 91 GLU A CA 1
ATOM 693 C C . GLU A 1 91 ? 9.363 1.301 11.988 1.00 90.81 91 GLU A C 1
ATOM 695 O O . GLU A 1 91 ? 8.635 0.805 11.132 1.00 90.81 91 GLU A O 1
ATOM 700 N N . PHE A 1 92 ? 9.153 2.531 12.464 1.00 91.31 92 PHE A N 1
ATOM 701 C CA . PHE A 1 92 ? 8.112 3.430 11.965 1.00 91.31 92 PHE A CA 1
ATOM 702 C C . PHE A 1 92 ? 8.671 4.399 10.923 1.00 91.31 92 PHE A C 1
ATOM 704 O O . PHE A 1 92 ? 9.650 5.108 11.181 1.00 91.31 92 PHE A O 1
ATOM 711 N N . ARG A 1 93 ? 7.989 4.506 9.781 1.00 89.81 93 ARG A N 1
ATOM 712 C CA . ARG A 1 93 ? 8.305 5.463 8.720 1.00 89.81 93 ARG A CA 1
ATOM 713 C C . ARG A 1 93 ? 7.215 6.511 8.586 1.00 89.81 93 ARG A C 1
ATOM 715 O O . ARG A 1 93 ? 6.094 6.219 8.185 1.00 89.81 93 ARG A O 1
ATOM 722 N N . LEU A 1 94 ? 7.581 7.754 8.895 1.00 89.62 94 LEU A N 1
ATOM 723 C CA . LEU A 1 94 ? 6.689 8.909 8.848 1.00 89.62 94 LEU A CA 1
ATOM 724 C C . LEU A 1 94 ? 6.190 9.178 7.422 1.00 89.62 94 LEU A C 1
ATOM 726 O O . LEU A 1 94 ? 6.976 9.575 6.564 1.00 89.62 94 LEU A O 1
ATOM 730 N N . HIS A 1 95 ? 4.880 9.059 7.219 1.00 87.00 95 HIS A N 1
ATOM 731 C CA . HIS A 1 95 ? 4.203 9.455 5.988 1.00 87.00 95 HIS A CA 1
ATOM 732 C C . HIS A 1 95 ? 3.610 10.866 6.107 1.00 87.00 95 HIS A C 1
ATOM 734 O O . HIS A 1 95 ? 3.873 11.739 5.277 1.00 87.00 95 HIS A O 1
ATOM 740 N N . GLU A 1 96 ? 2.844 11.102 7.174 1.00 87.44 96 GLU A N 1
ATOM 741 C CA . GLU A 1 96 ? 2.111 12.343 7.435 1.00 87.44 96 GLU A CA 1
ATOM 742 C C . GLU A 1 96 ? 1.995 12.631 8.945 1.00 87.44 96 GLU A C 1
ATOM 744 O O . GLU A 1 96 ? 2.375 11.821 9.795 1.00 87.44 96 GLU A O 1
ATOM 749 N N . VAL A 1 97 ? 1.509 13.821 9.295 1.00 87.62 97 VAL A N 1
ATOM 750 C CA . VAL A 1 97 ? 1.229 14.232 10.676 1.00 87.62 97 VAL A CA 1
ATOM 751 C C . VAL A 1 97 ? -0.230 14.646 10.788 1.00 87.62 97 VAL A C 1
ATOM 753 O O . VAL A 1 97 ? -0.665 15.605 10.150 1.00 87.62 97 VAL A O 1
ATOM 756 N N . ASP A 1 98 ? -0.958 13.935 11.638 1.00 88.19 98 ASP A N 1
ATOM 757 C CA . ASP A 1 98 ? -2.338 14.222 11.990 1.00 88.19 98 ASP A CA 1
ATOM 758 C C . ASP A 1 98 ? -2.401 15.273 13.100 1.00 88.19 98 ASP A C 1
ATOM 760 O O . ASP A 1 98 ? -1.619 15.248 14.057 1.00 88.19 98 ASP A O 1
ATOM 764 N N . PHE A 1 99 ? -3.370 16.178 12.995 1.00 88.19 99 PHE A N 1
ATOM 765 C CA . PHE A 1 99 ? -3.595 17.274 13.929 1.00 88.19 99 PHE A CA 1
ATOM 766 C C . PHE A 1 99 ? -4.992 17.194 14.539 1.00 88.19 99 PHE A C 1
ATOM 768 O O . PHE A 1 99 ? -6.002 17.192 13.840 1.00 88.19 99 PHE A O 1
ATOM 775 N N . PHE A 1 100 ? -5.042 17.201 15.866 1.00 88.88 100 PHE A N 1
ATOM 776 C CA . PHE A 1 100 ? -6.261 17.193 16.665 1.00 88.88 100 PHE A CA 1
ATOM 777 C C . PHE A 1 100 ? -6.300 18.490 17.474 1.00 88.88 100 PHE A C 1
ATOM 779 O O . PHE A 1 100 ? -5.445 18.724 18.330 1.00 88.88 100 PHE A O 1
ATOM 786 N N . ILE A 1 101 ? -7.264 19.355 17.179 1.00 88.75 101 ILE A N 1
ATOM 787 C CA . ILE A 1 101 ? -7.369 20.709 17.723 1.00 88.75 101 ILE A CA 1
ATOM 788 C C . ILE A 1 101 ? -8.685 20.811 18.485 1.00 88.75 101 ILE A C 1
ATOM 790 O O . ILE A 1 101 ? -9.754 20.661 17.906 1.00 88.75 101 ILE A O 1
ATOM 794 N N . ASN A 1 102 ? -8.616 21.078 19.785 1.00 89.56 102 ASN A N 1
ATOM 795 C CA . ASN A 1 102 ? -9.781 21.325 20.628 1.00 89.56 102 ASN A CA 1
ATOM 796 C C . ASN A 1 102 ? -9.807 22.812 21.001 1.00 89.56 102 ASN A C 1
ATOM 798 O O . ASN A 1 102 ? -8.992 23.262 21.813 1.00 89.56 102 ASN A O 1
ATOM 802 N N . ILE A 1 103 ? -10.698 23.576 20.367 1.00 87.38 103 ILE A N 1
ATOM 803 C CA . ILE A 1 103 ? -10.875 25.007 20.617 1.00 87.38 103 ILE A CA 1
ATOM 804 C C . ILE A 1 103 ? -11.678 25.175 21.906 1.00 87.38 103 ILE A C 1
ATOM 806 O O . ILE A 1 103 ? -12.819 24.734 22.010 1.00 87.38 103 ILE A O 1
ATOM 810 N N . ARG A 1 104 ? -11.070 25.845 22.885 1.00 84.62 104 ARG A N 1
ATOM 811 C CA . ARG A 1 104 ? -11.667 26.111 24.197 1.00 84.62 104 ARG A CA 1
ATOM 812 C C . ARG A 1 104 ? -12.402 27.445 24.218 1.00 84.62 104 ARG A C 1
ATOM 814 O O . ARG A 1 104 ? -13.511 27.520 24.731 1.00 84.62 104 ARG A O 1
ATOM 821 N N . GLU A 1 105 ? -11.782 28.486 23.664 1.00 78.38 105 GLU A N 1
ATOM 822 C CA . GLU A 1 105 ? -12.308 29.854 23.672 1.00 78.38 105 GLU A CA 1
ATOM 823 C C . GLU A 1 105 ? -11.947 30.585 22.371 1.00 78.38 105 GLU A C 1
ATOM 825 O O . GLU A 1 105 ? -10.853 30.409 21.825 1.00 78.38 105 GLU A O 1
ATOM 830 N N . LEU A 1 106 ? -12.865 31.439 21.916 1.00 72.62 106 LEU A N 1
ATOM 831 C CA . LEU A 1 106 ? -12.690 32.383 20.811 1.00 72.62 106 LEU A CA 1
ATOM 832 C C . LEU A 1 106 ? -12.798 33.800 21.382 1.00 72.62 106 LEU A C 1
ATOM 834 O O . LEU A 1 106 ? -13.749 34.103 22.107 1.00 72.62 106 LEU A O 1
ATOM 838 N N . GLN A 1 107 ? -11.831 34.674 21.099 1.00 65.81 107 GLN A N 1
ATOM 839 C CA . GLN A 1 107 ? -11.880 36.051 21.598 1.00 65.81 107 GLN A CA 1
ATOM 840 C C . GLN A 1 107 ? -12.883 36.906 20.809 1.00 65.81 107 GLN A C 1
ATOM 842 O O . GLN A 1 107 ? -12.951 36.838 19.587 1.00 65.81 107 GLN A O 1
ATOM 847 N N . ILE A 1 108 ? -13.619 37.774 21.514 1.00 52.16 108 ILE A N 1
ATOM 848 C CA . ILE A 1 108 ? -14.782 38.547 21.016 1.00 52.16 108 ILE A CA 1
ATOM 849 C C . ILE A 1 108 ? -14.481 39.423 19.778 1.00 52.16 108 ILE A C 1
ATOM 851 O O . ILE A 1 108 ? -15.392 39.761 19.030 1.00 52.16 108 ILE A O 1
ATOM 855 N N . ALA A 1 109 ? -13.212 39.756 19.513 1.00 49.66 109 ALA A N 1
ATOM 856 C CA . ALA A 1 109 ? -12.798 40.430 18.277 1.00 49.66 109 ALA A CA 1
ATOM 857 C C . ALA A 1 109 ? -13.006 39.577 17.003 1.00 49.66 109 ALA A C 1
ATOM 859 O O . ALA A 1 109 ? -12.971 40.113 15.898 1.00 49.66 109 ALA A O 1
ATOM 860 N N . THR A 1 110 ? -13.247 38.271 17.152 1.00 53.56 110 THR A N 1
ATOM 861 C CA . THR A 1 110 ? -13.585 37.336 16.073 1.00 53.56 110 THR A CA 1
ATOM 862 C C . THR A 1 110 ? -15.094 37.062 16.033 1.00 53.56 110 THR A C 1
ATOM 864 O O . THR A 1 110 ? -15.566 35.994 16.408 1.00 53.56 110 THR A O 1
ATOM 867 N N . LEU A 1 111 ? -15.872 38.032 15.534 1.00 52.84 111 LEU A N 1
ATOM 868 C CA . LEU A 1 111 ? -17.238 37.794 15.026 1.00 52.84 111 LEU A CA 1
ATOM 869 C C . LEU A 1 111 ? -17.159 37.114 13.648 1.00 52.84 111 LEU A C 1
ATOM 871 O O . LEU A 1 111 ? -17.589 37.663 12.639 1.00 52.84 111 LEU A O 1
ATOM 875 N N . ILE A 1 112 ? -16.508 35.956 13.624 1.00 58.03 112 ILE A N 1
ATOM 876 C CA . ILE A 1 112 ? -16.166 35.189 12.431 1.00 58.03 112 ILE A CA 1
ATOM 877 C C . ILE A 1 112 ? -17.070 33.952 12.403 1.00 58.03 112 ILE A C 1
ATOM 879 O O . ILE A 1 112 ? -17.295 33.328 13.444 1.00 58.03 112 ILE A O 1
ATOM 883 N N . GLU A 1 113 ? -17.620 33.617 11.235 1.00 66.50 113 GLU A N 1
ATOM 884 C CA . GLU A 1 113 ? -18.461 32.426 11.079 1.00 66.50 113 GLU A CA 1
ATOM 885 C C . GLU A 1 113 ? -17.628 31.145 11.288 1.00 66.50 113 GLU A C 1
ATOM 887 O O . GLU A 1 113 ? -16.403 31.141 11.142 1.00 66.50 113 GLU A O 1
ATOM 892 N N . GLN A 1 114 ? -18.267 30.041 11.688 1.00 66.12 114 GLN A N 1
ATOM 893 C CA . GLN A 1 114 ? -17.536 28.820 12.069 1.00 66.12 114 GLN A CA 1
ATOM 894 C C . GLN A 1 114 ? -16.681 28.265 10.913 1.00 66.12 114 GLN A C 1
ATOM 896 O O . GLN A 1 114 ? -15.576 27.775 11.156 1.00 66.12 114 GLN A O 1
ATOM 901 N N . ASP A 1 115 ? -17.154 28.414 9.674 1.00 67.94 115 ASP A N 1
ATOM 902 C CA . ASP A 1 115 ? -16.460 27.979 8.460 1.00 67.94 115 ASP A CA 1
ATOM 903 C C . ASP A 1 115 ? -15.176 28.786 8.195 1.00 67.94 115 ASP A C 1
ATOM 905 O O . ASP A 1 115 ? -14.129 28.204 7.911 1.00 67.94 115 ASP A O 1
ATOM 909 N N . ASP A 1 116 ? -15.196 30.107 8.396 1.00 76.94 116 ASP A N 1
ATOM 910 C CA . ASP A 1 116 ? -14.014 30.971 8.247 1.00 76.94 116 ASP A CA 1
ATOM 911 C C . ASP A 1 116 ? -12.901 30.603 9.250 1.00 76.94 116 ASP A C 1
ATOM 913 O O . ASP A 1 116 ? -11.714 30.622 8.910 1.00 76.94 116 ASP A O 1
ATOM 917 N N . ILE A 1 117 ? -13.260 30.232 10.488 1.00 76.50 117 ILE A N 1
ATOM 918 C CA . ILE A 1 117 ? -12.295 29.737 11.489 1.00 76.50 117 ILE A CA 1
ATOM 919 C C . ILE A 1 117 ? -11.676 28.416 11.015 1.00 76.50 117 ILE A C 1
ATOM 921 O O . ILE A 1 117 ? -10.465 28.217 11.137 1.00 76.50 117 ILE A O 1
ATOM 925 N N . VAL A 1 118 ? -12.483 27.515 10.451 1.00 76.62 118 VAL A N 1
ATOM 926 C CA . VAL A 1 118 ? -12.014 26.235 9.905 1.00 76.62 118 VAL A CA 1
ATOM 927 C C . VAL A 1 118 ? -11.056 26.450 8.727 1.00 76.62 118 VAL A C 1
ATOM 929 O O . VAL A 1 118 ? -9.991 25.830 8.712 1.00 76.62 118 VAL A O 1
ATOM 932 N N . GLU A 1 119 ? -11.368 27.340 7.782 1.00 79.81 119 GLU A N 1
ATOM 933 C CA . GLU A 1 119 ? -10.495 27.644 6.635 1.00 79.81 119 GLU A CA 1
ATOM 934 C C . GLU A 1 119 ? -9.187 28.337 7.038 1.00 79.81 119 GLU A C 1
ATOM 936 O O . GLU A 1 119 ? -8.114 28.011 6.514 1.00 79.81 119 GLU A O 1
ATOM 941 N N . GLN A 1 120 ? -9.223 29.225 8.034 1.00 79.94 120 GLN A N 1
ATOM 942 C CA . GLN A 1 120 ? -8.006 29.799 8.611 1.00 79.94 120 GLN A CA 1
ATOM 943 C C . GLN A 1 120 ? -7.116 28.716 9.236 1.00 79.94 120 GLN A C 1
ATOM 945 O O . GLN A 1 120 ? -5.916 28.667 8.961 1.00 79.94 120 GLN A O 1
ATOM 950 N N . ILE A 1 121 ? -7.691 27.798 10.019 1.00 83.38 121 ILE A N 1
ATOM 951 C CA . ILE A 1 121 ? -6.943 26.690 10.628 1.00 83.38 121 ILE A CA 1
ATOM 952 C C . ILE A 1 121 ? -6.357 25.762 9.554 1.00 83.38 121 ILE A C 1
ATOM 954 O O . ILE A 1 121 ? -5.174 25.425 9.630 1.00 83.38 121 ILE A O 1
ATOM 958 N N . LYS A 1 122 ? -7.140 25.394 8.529 1.00 81.81 122 LYS A N 1
ATOM 959 C CA . LYS A 1 122 ? -6.663 24.614 7.372 1.00 81.81 122 LYS A CA 1
ATOM 960 C C . LYS A 1 122 ? -5.456 25.275 6.707 1.00 81.81 122 LYS A C 1
ATOM 962 O O . LYS A 1 122 ? -4.448 24.607 6.481 1.00 81.81 122 LYS A O 1
ATOM 967 N N . THR A 1 123 ? -5.537 26.584 6.462 1.00 80.56 123 THR A N 1
ATOM 968 C CA . THR A 1 123 ? -4.463 27.375 5.843 1.00 80.56 123 THR A CA 1
ATOM 969 C C . THR A 1 123 ? -3.176 27.306 6.668 1.00 80.56 123 THR A C 1
ATOM 971 O O . THR A 1 123 ? -2.137 26.910 6.144 1.00 80.56 123 THR A O 1
ATOM 974 N N . ILE A 1 124 ? -3.242 27.590 7.975 1.00 79.25 124 ILE A N 1
ATOM 975 C CA . ILE A 1 124 ? -2.071 27.568 8.874 1.00 79.25 124 ILE A CA 1
ATOM 976 C C . ILE A 1 124 ? -1.411 26.185 8.892 1.00 79.25 124 ILE A C 1
ATOM 978 O O . ILE A 1 124 ? -0.185 26.074 8.834 1.00 79.25 124 ILE A O 1
ATOM 982 N N . VAL A 1 125 ? -2.203 25.113 8.974 1.00 78.44 125 VAL A N 1
ATOM 983 C CA . VAL A 1 125 ? -1.668 23.744 8.988 1.00 78.44 125 VAL A CA 1
ATOM 984 C C . VAL A 1 125 ? -1.052 23.386 7.626 1.00 78.44 125 VAL A C 1
ATOM 986 O O . VAL A 1 125 ? 0.029 22.798 7.592 1.00 78.44 125 VAL A O 1
ATOM 989 N N . GLY A 1 126 ? -1.651 23.818 6.511 1.00 69.94 126 GLY A N 1
ATOM 990 C CA . GLY A 1 126 ? -1.087 23.676 5.161 1.00 69.94 126 GLY A CA 1
ATOM 991 C C . GLY A 1 126 ? 0.216 24.460 4.928 1.00 69.94 126 GLY A C 1
ATOM 992 O O . GLY A 1 126 ? 1.087 24.014 4.179 1.00 69.94 126 GLY A O 1
ATOM 993 N N . GLU A 1 127 ? 0.417 25.592 5.610 1.00 70.38 127 GLU A N 1
ATOM 994 C CA . GLU A 1 127 ? 1.658 26.379 5.525 1.00 70.38 127 GLU A CA 1
ATOM 995 C C . GLU A 1 127 ? 2.877 25.711 6.185 1.00 70.38 127 GLU A C 1
ATOM 997 O O . GLU A 1 127 ? 4.015 26.135 5.951 1.00 70.38 127 GLU A O 1
ATOM 1002 N N . HIS A 1 128 ? 2.691 24.627 6.946 1.00 64.31 128 HIS A N 1
ATOM 1003 C CA . HIS A 1 128 ? 3.781 23.852 7.539 1.00 64.31 128 HIS A CA 1
ATOM 1004 C C . HIS A 1 128 ? 4.511 22.989 6.485 1.00 64.31 128 HIS A C 1
ATOM 1006 O O . HIS A 1 128 ? 4.560 21.771 6.598 1.00 64.31 128 HIS A O 1
ATOM 1012 N N . LYS A 1 129 ? 5.162 23.620 5.494 1.00 50.94 129 LYS A N 1
ATOM 1013 C CA . LYS A 1 129 ? 5.819 23.028 4.296 1.00 50.94 129 LYS A CA 1
ATOM 1014 C C . LYS A 1 129 ? 6.823 21.880 4.525 1.00 50.94 129 LYS A C 1
ATOM 1016 O O . LYS A 1 129 ? 7.290 21.280 3.561 1.00 50.94 129 LYS A O 1
ATOM 1021 N N . HIS A 1 130 ? 7.205 21.597 5.768 1.00 53.69 130 HIS A N 1
ATOM 1022 C CA . HIS A 1 130 ? 8.082 20.478 6.139 1.00 53.69 130 HIS A CA 1
ATOM 1023 C C . HIS A 1 130 ? 7.331 19.269 6.711 1.00 53.69 130 HIS A C 1
ATOM 1025 O O . HIS A 1 130 ? 7.948 18.240 6.980 1.00 53.69 130 HIS A O 1
ATOM 1031 N N . LEU A 1 131 ? 6.020 19.398 6.886 1.00 60.06 131 LEU A N 1
ATOM 1032 C CA . LEU A 1 131 ? 5.093 18.353 7.275 1.00 60.06 131 LEU A CA 1
ATOM 1033 C C . LEU A 1 131 ? 4.208 18.050 6.070 1.00 60.06 131 LEU A C 1
ATOM 1035 O O . LEU A 1 131 ? 3.820 18.951 5.330 1.00 60.06 131 LEU A O 1
ATOM 1039 N N . ARG A 1 132 ? 3.865 16.779 5.900 1.00 73.62 132 ARG A N 1
ATOM 1040 C CA . ARG A 1 132 ? 2.658 16.397 5.174 1.00 73.62 132 ARG A CA 1
ATOM 1041 C C . ARG A 1 132 ? 1.547 16.380 6.215 1.00 73.62 132 ARG A C 1
ATOM 1043 O O . ARG A 1 132 ? 1.582 15.490 7.061 1.00 73.62 132 ARG A O 1
ATOM 1050 N N . PRO A 1 133 ? 0.663 17.384 6.281 1.00 73.62 133 PRO A N 1
ATOM 1051 C CA . PRO A 1 133 ? -0.475 17.311 7.175 1.00 73.62 133 PRO A CA 1
ATOM 1052 C C . PRO A 1 133 ? -1.429 16.242 6.642 1.00 73.62 133 PRO A C 1
ATOM 1054 O O . PRO A 1 133 ? -1.812 16.280 5.478 1.00 73.62 133 PRO A O 1
ATOM 1057 N N . GLY A 1 134 ? -1.769 15.273 7.482 1.00 80.56 134 GLY A N 1
ATOM 1058 C CA . GLY A 1 134 ? -2.673 14.193 7.115 1.00 80.56 134 GLY A CA 1
ATOM 1059 C C . GLY A 1 134 ? -4.112 14.571 7.422 1.00 80.56 134 GLY A C 1
ATOM 1060 O O . GLY A 1 134 ? -4.731 15.440 6.793 1.00 80.56 134 GLY A O 1
ATOM 1061 N N . ARG A 1 135 ? -4.644 13.917 8.448 1.00 81.06 135 ARG A N 1
ATOM 1062 C CA . ARG A 1 135 ? -5.951 14.197 9.024 1.00 81.06 135 ARG A CA 1
ATOM 1063 C C . ARG A 1 135 ? -5.893 15.432 9.922 1.00 81.06 135 ARG A C 1
ATOM 1065 O O . ARG A 1 135 ? -5.102 15.499 10.858 1.00 81.06 135 ARG A O 1
ATOM 1072 N N . LEU A 1 136 ? -6.796 16.380 9.700 1.00 84.25 136 LEU A N 1
ATOM 1073 C CA . LEU A 1 136 ? -7.058 17.498 10.600 1.00 84.25 136 LEU A CA 1
ATOM 1074 C C . LEU A 1 136 ? -8.461 17.339 11.204 1.00 84.25 136 LEU A C 1
ATOM 1076 O O . LEU A 1 136 ? -9.468 17.299 10.495 1.00 84.25 136 LEU A O 1
ATOM 1080 N N . GLN A 1 137 ? -8.518 17.249 12.530 1.00 85.50 137 GLN A N 1
ATOM 1081 C CA . GLN A 1 137 ? -9.738 17.239 13.330 1.00 85.50 137 GLN A CA 1
ATOM 1082 C C . GLN A 1 137 ? -9.805 18.522 14.165 1.00 85.50 137 GLN A C 1
ATOM 1084 O O . GLN A 1 137 ? -8.893 18.805 14.940 1.00 85.50 137 GLN A O 1
ATOM 1089 N N . ILE A 1 138 ? -10.904 19.266 14.049 1.00 85.31 138 ILE A N 1
ATOM 1090 C CA . ILE A 1 138 ? -11.168 20.488 14.816 1.00 85.31 138 ILE A CA 1
ATOM 1091 C C . ILE A 1 138 ? -12.446 20.275 15.623 1.00 85.31 138 ILE A C 1
ATOM 1093 O O . ILE A 1 138 ? -13.526 20.179 15.049 1.00 85.31 138 ILE A O 1
ATOM 1097 N N . THR A 1 139 ? -12.342 20.216 16.946 1.00 84.19 139 THR A N 1
ATOM 1098 C CA . THR A 1 139 ? -13.492 20.279 17.853 1.00 84.19 139 THR A CA 1
ATOM 1099 C C . THR A 1 139 ? -13.718 21.729 18.272 1.00 84.19 139 THR A C 1
ATOM 1101 O O . THR A 1 139 ? -12.816 22.382 18.802 1.00 84.19 139 THR A O 1
ATOM 1104 N N . LEU A 1 140 ? -14.920 22.225 17.995 1.00 82.81 140 LEU A N 1
ATOM 1105 C CA . LEU A 1 140 ? -15.397 23.571 18.293 1.00 82.81 140 LEU A CA 1
ATOM 1106 C C . LEU A 1 140 ? -15.954 23.652 19.735 1.00 82.81 140 LEU A C 1
ATOM 1108 O O . LEU A 1 140 ? -16.343 22.625 20.299 1.00 82.81 140 LEU A O 1
ATOM 1112 N N . PRO A 1 141 ? -16.081 24.854 20.338 1.00 81.06 141 PRO A N 1
ATOM 1113 C CA . PRO A 1 141 ? -16.584 25.006 21.712 1.00 81.06 141 PRO A CA 1
ATOM 1114 C C . PRO A 1 141 ? -18.029 24.523 21.936 1.00 81.06 141 PRO A C 1
ATOM 1116 O O . PRO A 1 141 ? -18.413 24.241 23.068 1.00 81.06 141 PRO A O 1
ATOM 1119 N N . ASN A 1 142 ? -18.836 24.411 20.873 1.00 77.00 142 ASN A N 1
ATOM 1120 C CA . ASN A 1 142 ? -20.188 23.834 20.906 1.00 77.00 142 ASN A CA 1
ATOM 1121 C C . ASN A 1 142 ? -20.186 22.285 20.980 1.00 77.00 142 ASN A C 1
ATOM 1123 O O . ASN A 1 142 ? -21.254 21.680 21.026 1.00 77.00 142 ASN A O 1
ATOM 1127 N N . GLY A 1 143 ? -19.011 21.641 20.979 1.00 73.06 143 GLY A N 1
ATOM 1128 C CA . GLY A 1 143 ? -18.840 20.184 20.951 1.00 73.06 143 GLY A CA 1
ATOM 1129 C C . GLY A 1 143 ? -18.898 19.569 19.549 1.00 73.06 143 GLY A C 1
ATOM 1130 O O . GLY A 1 143 ? -18.632 18.377 19.384 1.00 73.06 143 GLY A O 1
ATOM 1131 N N . GLU A 1 144 ? -19.207 20.364 18.526 1.00 75.00 144 GLU A N 1
ATOM 1132 C CA . GLU A 1 144 ? -19.164 19.926 17.139 1.00 75.00 144 GLU A CA 1
ATOM 1133 C C . GLU A 1 144 ? -17.726 19.638 16.713 1.00 75.00 144 GLU A C 1
ATOM 1135 O O . GLU A 1 144 ? -16.776 20.265 17.178 1.00 75.00 144 GLU A O 1
ATOM 1140 N N . THR A 1 145 ? -17.553 18.661 15.827 1.00 74.25 145 THR A N 1
ATOM 1141 C CA . THR A 1 145 ? -16.238 18.314 15.291 1.00 74.25 145 THR A CA 1
ATOM 1142 C C . THR A 1 145 ? -16.270 18.348 13.773 1.00 74.25 145 THR A C 1
ATOM 1144 O O . THR A 1 145 ? -17.111 17.699 13.145 1.00 74.25 145 THR A O 1
ATOM 1147 N N . VAL A 1 146 ? -15.329 19.085 13.194 1.00 77.62 146 VAL A N 1
ATOM 1148 C CA . VAL A 1 146 ? -15.051 19.152 11.762 1.00 77.62 146 VAL A CA 1
ATOM 1149 C C . VAL A 1 146 ? -13.847 18.265 11.468 1.00 77.62 146 VAL A C 1
ATOM 1151 O O . VAL A 1 146 ? -12.859 18.273 12.202 1.00 77.62 146 VAL A O 1
ATOM 1154 N N . PHE A 1 147 ? -13.935 17.490 10.392 1.00 69.88 147 PHE A N 1
ATOM 1155 C CA . PHE A 1 147 ? -12.846 16.655 9.900 1.00 69.88 147 PHE A CA 1
ATOM 1156 C C . PHE A 1 147 ? -12.518 17.085 8.478 1.00 69.88 147 PHE A C 1
ATOM 1158 O O . PHE A 1 147 ? -13.416 17.267 7.660 1.00 69.88 147 PHE A O 1
ATOM 1165 N N . THR A 1 148 ? -11.234 17.226 8.184 1.00 68.38 148 THR A N 1
ATOM 1166 C CA . THR A 1 148 ? -10.736 17.525 6.845 1.00 68.38 148 THR A CA 1
ATOM 1167 C C . THR A 1 148 ? -9.431 16.779 6.634 1.00 68.38 148 THR A C 1
ATOM 1169 O O . THR A 1 148 ? -8.629 16.645 7.559 1.00 68.38 148 THR A O 1
ATOM 1172 N N . ARG A 1 149 ? -9.190 16.300 5.416 1.00 65.25 149 ARG A N 1
ATOM 1173 C CA . ARG A 1 149 ? -7.838 15.933 4.995 1.00 65.25 149 ARG A CA 1
ATOM 1174 C C . ARG A 1 149 ? -7.200 17.170 4.386 1.00 65.25 149 ARG A C 1
ATOM 1176 O O . ARG A 1 149 ? -7.866 17.888 3.641 1.00 65.25 149 ARG A O 1
ATOM 1183 N N . LEU A 1 150 ? -5.943 17.434 4.707 1.00 61.94 150 LEU A N 1
ATOM 1184 C CA . LEU A 1 150 ? -5.186 18.491 4.048 1.00 61.94 150 LEU A CA 1
ATOM 1185 C C . L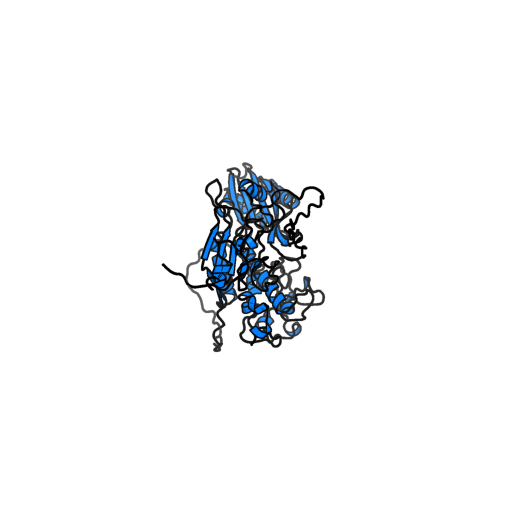EU A 1 150 ? -4.408 17.875 2.892 1.00 61.94 150 LEU A C 1
ATOM 1187 O O . LEU A 1 150 ? -3.213 17.617 2.996 1.00 61.94 150 LEU A O 1
ATOM 1191 N N . SER A 1 151 ? -5.113 17.617 1.784 1.00 46.72 151 SER A N 1
ATOM 1192 C CA . SER A 1 151 ? -4.427 17.249 0.546 1.00 46.72 151 SER A CA 1
ATOM 1193 C C . SER A 1 151 ? -3.415 18.339 0.197 1.00 46.72 151 SER A C 1
ATOM 1195 O O . SER A 1 151 ? -3.732 19.528 0.247 1.00 46.72 151 SER A O 1
ATOM 1197 N N . PHE A 1 152 ? -2.212 17.937 -0.213 1.00 47.38 152 PHE A N 1
ATOM 1198 C CA . PHE A 1 152 ? -1.213 18.857 -0.762 1.00 47.38 152 PHE A CA 1
ATOM 1199 C C . PHE A 1 152 ? -1.530 19.269 -2.220 1.00 47.38 152 PHE A C 1
ATOM 1201 O O . PHE A 1 152 ? -0.668 19.797 -2.929 1.00 47.38 152 PHE A O 1
ATOM 1208 N N . ASP A 1 153 ? -2.781 19.072 -2.655 1.00 37.72 153 ASP A N 1
ATOM 1209 C CA . ASP A 1 153 ? -3.363 19.628 -3.873 1.00 37.72 153 ASP A CA 1
ATOM 1210 C C . ASP A 1 153 ? -3.333 21.160 -3.857 1.00 37.72 153 ASP A C 1
ATOM 1212 O O . ASP A 1 153 ? -4.198 21.835 -3.297 1.00 37.72 153 ASP A O 1
ATOM 1216 N N . LYS A 1 154 ? -2.393 21.738 -4.606 1.00 37.53 154 LYS A N 1
ATOM 1217 C CA . LYS A 1 154 ? -2.336 23.185 -4.887 1.00 37.53 154 LYS A CA 1
ATOM 1218 C C . LYS A 1 154 ? -3.530 23.730 -5.696 1.00 37.53 154 LYS A C 1
ATOM 1220 O O . LYS A 1 154 ? -3.513 24.898 -6.071 1.00 37.53 154 LYS A O 1
ATOM 1225 N N . ASN A 1 155 ? -4.537 22.908 -5.991 1.00 32.19 155 ASN A N 1
ATOM 1226 C CA . ASN A 1 155 ? -5.613 23.217 -6.932 1.00 32.19 155 ASN A CA 1
ATOM 1227 C C . ASN A 1 155 ? -6.914 23.737 -6.290 1.00 32.19 155 ASN A C 1
ATOM 1229 O O . ASN A 1 155 ? -7.833 24.080 -7.029 1.00 32.19 155 ASN A O 1
ATOM 1233 N N . GLN A 1 156 ? -7.002 23.882 -4.962 1.00 30.22 156 GLN A N 1
ATOM 1234 C CA . GLN A 1 156 ? -8.089 24.644 -4.317 1.00 30.22 156 GLN A CA 1
ATOM 1235 C C . GLN A 1 156 ? -7.679 26.092 -4.012 1.00 30.22 156 GLN A C 1
ATOM 1237 O O . GLN A 1 156 ? -7.651 26.526 -2.867 1.00 30.22 156 GLN A O 1
ATOM 1242 N N . LEU A 1 157 ? -7.363 26.848 -5.068 1.00 28.59 157 LEU A N 1
ATOM 1243 C CA . LEU A 1 157 ? -7.293 28.316 -5.037 1.00 28.59 157 LEU A CA 1
ATOM 1244 C C . LEU A 1 157 ? -7.540 28.896 -6.442 1.00 28.59 157 LEU A C 1
ATOM 1246 O O . LEU A 1 157 ? -6.698 29.559 -7.045 1.00 28.59 157 LEU A O 1
ATOM 1250 N N . ALA A 1 158 ? -8.740 28.634 -6.957 1.00 24.45 158 ALA A N 1
ATOM 1251 C CA . ALA A 1 158 ? -9.347 29.378 -8.056 1.00 24.45 158 ALA A CA 1
ATOM 1252 C C . ALA A 1 158 ? -10.818 29.654 -7.686 1.00 24.45 158 ALA A C 1
ATOM 1254 O O . ALA A 1 158 ? -11.511 28.713 -7.290 1.00 24.45 158 ALA A O 1
ATOM 1255 N N . PRO A 1 159 ? -11.301 30.909 -7.753 1.00 26.81 159 PRO A N 1
ATOM 1256 C CA . PRO A 1 159 ? -12.684 31.225 -7.419 1.00 26.81 159 PRO A CA 1
ATOM 1257 C C . PRO A 1 159 ? -13.656 30.617 -8.437 1.00 26.81 159 PRO A C 1
ATOM 1259 O O . PRO A 1 159 ? -13.318 30.380 -9.598 1.00 26.81 159 PRO A O 1
ATOM 1262 N N . SER A 1 160 ? -14.881 30.366 -7.983 1.00 30.86 160 SER A N 1
ATOM 1263 C CA . SER A 1 160 ? -15.939 29.720 -8.756 1.00 30.86 160 SER A CA 1
ATOM 1264 C C . SER A 1 160 ? -16.540 30.646 -9.821 1.00 30.86 160 SER A C 1
ATOM 1266 O O . SER A 1 160 ? -17.637 31.176 -9.636 1.00 30.86 160 SER A O 1
ATOM 1268 N N . ASP A 1 161 ? -15.861 30.800 -10.957 1.00 25.64 161 ASP A N 1
ATOM 1269 C CA . ASP A 1 161 ? -16.463 31.394 -12.153 1.00 25.64 161 ASP A CA 1
ATOM 1270 C C . ASP A 1 161 ? -17.222 30.332 -12.958 1.00 25.64 161 ASP A C 1
ATOM 1272 O O . ASP A 1 161 ? -16.656 29.450 -13.608 1.00 25.64 161 ASP A O 1
ATOM 1276 N N . SER A 1 162 ? -18.550 30.432 -12.926 1.00 32.66 162 SER A N 1
ATOM 1277 C CA . SER A 1 162 ? -19.447 29.638 -13.760 1.00 32.66 162 SER A CA 1
ATOM 1278 C C . SER A 1 162 ? -19.301 30.029 -15.235 1.00 32.66 162 SER A C 1
ATOM 1280 O O . SER A 1 162 ? -19.763 31.100 -15.635 1.00 32.66 162 SER A O 1
ATOM 1282 N N . ILE A 1 163 ? -18.722 29.154 -16.061 1.00 26.81 163 ILE A N 1
ATOM 1283 C CA . ILE A 1 163 ? -18.641 29.336 -17.520 1.00 26.81 163 ILE A CA 1
ATOM 1284 C C . ILE A 1 163 ? -19.562 28.316 -18.224 1.00 26.81 163 ILE A C 1
ATOM 1286 O O . ILE A 1 163 ? -19.527 27.134 -17.870 1.00 26.81 163 ILE A O 1
ATOM 1290 N N . PRO A 1 164 ? -20.411 28.718 -19.198 1.00 25.48 164 PRO A N 1
ATOM 1291 C CA . PRO A 1 164 ? -21.407 27.820 -19.785 1.00 25.48 164 PRO A CA 1
ATOM 1292 C C . PRO A 1 164 ? -20.812 26.789 -20.753 1.00 25.48 164 PRO A C 1
ATOM 1294 O O . PRO A 1 164 ? -19.852 27.065 -21.471 1.00 25.48 164 PRO A O 1
ATOM 1297 N N . LEU A 1 165 ? -21.479 25.638 -20.876 1.00 35.12 165 LEU A N 1
ATOM 1298 C CA . LEU A 1 165 ? -21.226 24.639 -21.919 1.00 35.12 165 LEU A CA 1
ATOM 1299 C C . LEU A 1 165 ? -21.446 25.209 -23.335 1.00 35.12 165 LEU A C 1
ATOM 1301 O O . LEU A 1 165 ? -22.562 25.161 -23.840 1.00 35.12 165 LEU A O 1
ATOM 1305 N N . THR A 1 166 ? -20.391 25.677 -24.011 1.00 32.09 166 THR A N 1
ATOM 1306 C CA . THR A 1 166 ? -20.279 25.690 -25.489 1.00 32.09 166 THR A CA 1
ATOM 1307 C C . THR A 1 166 ? -18.816 25.789 -25.950 1.00 32.09 166 THR A C 1
ATOM 1309 O O . THR A 1 166 ? -17.977 26.357 -25.261 1.00 32.09 166 THR A O 1
ATOM 1312 N N . ASN A 1 167 ? -18.542 25.285 -27.161 1.00 27.83 167 ASN A N 1
ATOM 1313 C CA . ASN A 1 167 ? -17.306 25.455 -27.947 1.00 27.83 167 ASN A CA 1
ATOM 1314 C C . ASN A 1 167 ? -16.032 24.723 -27.474 1.00 27.83 167 ASN A C 1
ATOM 1316 O O . ASN A 1 167 ? -15.008 25.335 -27.178 1.00 27.83 167 ASN A O 1
ATOM 1320 N N . VAL A 1 168 ? -16.039 23.390 -27.593 1.00 29.72 168 VAL A N 1
ATOM 1321 C CA . VAL A 1 168 ? -14.796 22.628 -27.816 1.00 29.72 168 VAL A CA 1
ATOM 1322 C C . VAL A 1 168 ? -14.322 22.890 -29.249 1.00 29.72 168 VAL A C 1
ATOM 1324 O O . VAL A 1 168 ? -14.938 22.422 -30.206 1.00 29.72 168 VAL A O 1
ATOM 1327 N N . LEU A 1 169 ? -13.237 23.652 -29.405 1.00 28.77 169 LEU A N 1
ATOM 1328 C CA . LEU A 1 169 ? -12.629 23.952 -30.703 1.00 28.77 169 LEU A CA 1
ATOM 1329 C C . LEU A 1 169 ? -11.418 23.043 -30.960 1.00 28.77 169 LEU A C 1
ATOM 1331 O O . LEU A 1 169 ? -10.416 23.109 -30.256 1.00 28.77 169 LEU A O 1
ATOM 1335 N N . ASN A 1 170 ? -11.553 22.211 -31.994 1.00 33.62 170 ASN A N 1
ATOM 1336 C CA . ASN A 1 170 ? -10.549 21.364 -32.646 1.00 33.62 170 ASN A CA 1
ATOM 1337 C C . ASN A 1 170 ? -9.069 21.613 -32.280 1.00 33.62 170 ASN A C 1
ATOM 1339 O O . ASN A 1 170 ? -8.400 22.443 -32.898 1.00 33.62 170 ASN A O 1
ATOM 1343 N N . THR A 1 171 ? -8.504 20.751 -31.434 1.00 29.80 171 THR A N 1
ATOM 1344 C CA . THR A 1 171 ? -7.096 20.352 -31.554 1.00 29.80 171 THR A CA 1
ATOM 1345 C C . THR A 1 171 ? -7.025 19.078 -32.394 1.00 29.80 171 THR A C 1
ATOM 1347 O O . THR A 1 171 ? -7.443 17.997 -31.984 1.00 29.80 171 THR A O 1
ATOM 1350 N N . THR A 1 172 ? -6.529 19.208 -33.625 1.00 30.06 172 THR A N 1
ATOM 1351 C CA . THR A 1 172 ? -6.373 18.086 -34.558 1.00 30.06 172 THR A CA 1
ATOM 1352 C C . THR A 1 172 ? -5.300 17.118 -34.067 1.00 30.06 172 THR A C 1
ATOM 1354 O O . THR A 1 172 ? -4.112 17.312 -34.331 1.00 30.06 172 THR A O 1
ATOM 1357 N N . PHE A 1 173 ? -5.718 16.047 -33.391 1.00 33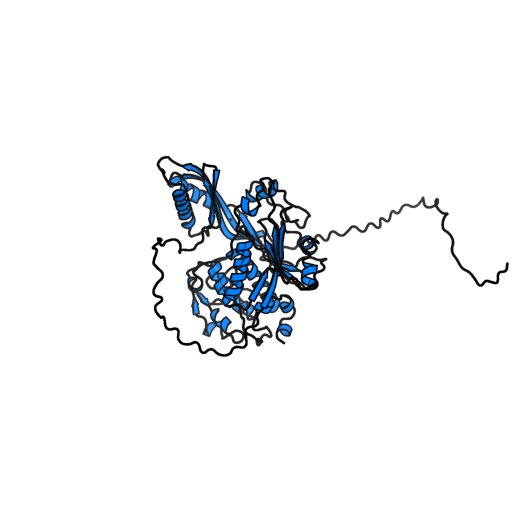.88 173 PHE A N 1
ATOM 1358 C CA . PHE A 1 173 ? -4.879 14.867 -33.214 1.00 33.88 173 PHE A CA 1
ATOM 1359 C C . PHE A 1 173 ? -4.570 14.256 -34.586 1.00 33.88 173 PHE A C 1
ATOM 1361 O O . PHE A 1 173 ? -5.475 13.946 -35.363 1.00 33.88 173 PHE A O 1
ATOM 1368 N N . LEU A 1 174 ? -3.280 14.077 -34.879 1.00 31.16 174 LEU A N 1
ATOM 1369 C CA . LEU A 1 174 ? -2.827 13.281 -36.019 1.00 31.16 174 LEU A CA 1
ATOM 1370 C C . LEU A 1 174 ? -3.385 11.852 -35.892 1.00 31.16 174 LEU A C 1
ATOM 1372 O O . LEU A 1 174 ? -3.396 11.309 -34.784 1.00 31.16 174 LEU A O 1
ATOM 1376 N N . PRO A 1 175 ? -3.844 11.227 -36.992 1.00 36.34 175 PRO A N 1
ATOM 1377 C CA . PRO A 1 175 ? -4.465 9.916 -36.923 1.00 36.34 175 PRO A CA 1
ATOM 1378 C C . PRO A 1 175 ? -3.429 8.881 -36.488 1.00 36.34 175 PRO A C 1
ATOM 1380 O O . PRO A 1 175 ? -2.491 8.564 -37.224 1.00 36.34 175 PRO A O 1
ATOM 1383 N N . ILE A 1 176 ? -3.619 8.332 -35.288 1.00 37.72 176 ILE A N 1
ATOM 1384 C CA . ILE A 1 176 ? -2.898 7.144 -34.843 1.00 37.72 176 ILE A CA 1
ATOM 1385 C C . ILE A 1 176 ? -3.178 6.049 -35.869 1.00 37.72 176 ILE A C 1
ATOM 1387 O O . ILE A 1 176 ? -4.331 5.690 -36.111 1.00 37.72 176 ILE A O 1
ATOM 1391 N N . VAL A 1 177 ? -2.115 5.517 -36.475 1.00 36.09 177 VAL A N 1
ATOM 1392 C CA . VAL A 1 177 ? -2.208 4.325 -37.318 1.00 36.09 177 VAL A CA 1
ATOM 1393 C C . VAL A 1 177 ? -2.735 3.203 -36.435 1.00 36.09 177 VAL A C 1
ATOM 1395 O O . VAL A 1 177 ? -1.997 2.661 -35.610 1.00 36.09 177 VAL A O 1
ATOM 1398 N N . MET A 1 178 ? -4.016 2.875 -36.606 1.00 35.19 178 MET A N 1
ATOM 1399 C CA . MET A 1 178 ? -4.706 1.808 -35.892 1.00 35.19 178 MET A CA 1
ATOM 1400 C C . MET A 1 178 ? -4.150 0.460 -36.364 1.00 35.19 178 MET A C 1
ATOM 1402 O O . MET A 1 178 ? -4.737 -0.238 -37.189 1.00 35.19 178 MET A O 1
ATOM 1406 N N . ARG A 1 179 ? -2.955 0.112 -35.875 1.00 40.16 179 ARG A N 1
ATOM 1407 C CA . ARG A 1 179 ? -2.405 -1.230 -36.025 1.00 40.16 179 ARG A CA 1
ATOM 1408 C C . ARG A 1 179 ? -3.363 -2.183 -35.325 1.00 40.16 179 ARG A C 1
ATOM 1410 O O . ARG A 1 179 ? -3.668 -1.993 -34.151 1.00 40.16 179 ARG A O 1
ATOM 1417 N N . LEU A 1 180 ? -3.783 -3.218 -36.045 1.00 36.16 180 LEU A N 1
ATOM 1418 C CA . LEU A 1 180 ? -4.449 -4.390 -35.486 1.00 36.16 180 LEU A CA 1
ATOM 1419 C C . LEU A 1 180 ? -3.479 -5.102 -34.532 1.00 36.16 180 LEU A C 1
ATOM 1421 O O . LEU A 1 180 ? -2.787 -6.045 -34.909 1.00 36.16 180 LEU A O 1
ATOM 1425 N N . GLN A 1 181 ? -3.393 -4.611 -33.298 1.00 44.50 181 GLN A N 1
ATOM 1426 C CA . GLN A 1 181 ? -2.928 -5.416 -32.181 1.00 44.50 181 GLN A CA 1
ATOM 1427 C C . GLN A 1 181 ? -3.992 -6.486 -31.921 1.00 44.50 181 GLN A C 1
ATOM 1429 O O . GLN A 1 181 ? -5.191 -6.212 -32.018 1.00 44.50 181 GLN A O 1
ATOM 1434 N N . ALA A 1 182 ? -3.557 -7.706 -31.603 1.00 47.06 182 ALA A N 1
ATOM 1435 C CA . ALA A 1 182 ? -4.454 -8.692 -31.015 1.00 47.06 182 ALA A CA 1
ATOM 1436 C C . ALA A 1 182 ? -5.121 -8.072 -29.769 1.00 47.06 182 ALA A C 1
ATOM 1438 O O . ALA A 1 182 ? -4.478 -7.250 -29.104 1.00 47.06 182 ALA A O 1
ATOM 1439 N N . PRO A 1 183 ? -6.382 -8.419 -29.448 1.00 52.81 183 PRO A N 1
ATOM 1440 C CA . PRO A 1 183 ? -7.020 -7.909 -28.241 1.00 52.81 183 PRO A CA 1
ATOM 1441 C C . PRO A 1 183 ? -6.118 -8.191 -27.037 1.00 52.81 183 PRO A C 1
ATOM 1443 O O . PRO A 1 183 ? -5.606 -9.306 -26.886 1.00 52.81 183 PRO A O 1
ATOM 1446 N N . ALA A 1 184 ? -5.888 -7.162 -26.218 1.00 64.06 184 ALA A N 1
ATOM 1447 C CA . ALA A 1 184 ? -5.109 -7.295 -24.996 1.00 64.06 184 ALA A CA 1
ATOM 1448 C C . ALA A 1 184 ? -5.724 -8.388 -24.108 1.00 64.06 184 ALA A C 1
ATOM 1450 O O . ALA A 1 184 ? -6.940 -8.585 -24.102 1.00 64.06 184 ALA A O 1
ATOM 1451 N N . GLU A 1 185 ? -4.879 -9.118 -23.382 1.00 81.00 185 GLU A N 1
ATOM 1452 C CA . GLU A 1 185 ? -5.329 -10.201 -22.506 1.00 81.00 185 GLU A CA 1
ATOM 1453 C C . GLU A 1 185 ? -6.149 -9.613 -21.351 1.00 81.00 185 GLU A C 1
ATOM 1455 O O . GLU A 1 185 ? -5.585 -9.012 -20.443 1.00 81.00 185 GLU A O 1
ATOM 1460 N N . VAL A 1 186 ? -7.477 -9.754 -21.395 1.00 91.94 186 VAL A N 1
ATOM 1461 C CA . VAL A 1 186 ? -8.355 -9.250 -20.331 1.00 91.94 186 VAL A CA 1
ATOM 1462 C C . VAL A 1 186 ? -8.273 -10.183 -19.127 1.00 91.94 186 VAL A C 1
ATOM 1464 O O . VAL A 1 186 ? -8.581 -11.370 -19.223 1.00 91.94 186 VAL A O 1
ATOM 1467 N N . ILE A 1 187 ? -7.884 -9.624 -17.986 1.00 95.44 187 ILE A N 1
ATOM 1468 C CA . ILE A 1 187 ? -7.795 -10.304 -16.699 1.00 95.44 187 ILE A CA 1
ATOM 1469 C C . ILE A 1 187 ? -8.983 -9.852 -15.846 1.00 95.44 187 ILE A C 1
ATOM 1471 O O . ILE A 1 187 ? -9.088 -8.676 -15.492 1.00 95.44 187 ILE A O 1
ATOM 1475 N N . THR A 1 188 ? -9.860 -10.787 -15.483 1.00 97.38 188 THR A N 1
ATOM 1476 C CA . THR A 1 188 ? -10.960 -10.553 -14.535 1.00 97.38 188 THR A CA 1
ATOM 1477 C C . THR A 1 188 ? -10.686 -11.297 -13.233 1.00 97.38 188 THR A C 1
ATOM 1479 O O . THR A 1 188 ? -10.358 -12.483 -13.272 1.00 97.38 188 THR A O 1
ATOM 1482 N N . ARG A 1 189 ? -10.806 -10.619 -12.083 1.00 98.25 189 ARG A N 1
ATOM 1483 C CA . ARG A 1 189 ? -10.603 -11.211 -10.746 1.00 98.25 189 ARG A CA 1
ATOM 1484 C C . ARG A 1 189 ? -11.832 -10.986 -9.867 1.00 98.25 189 ARG A C 1
ATOM 1486 O O . ARG A 1 189 ? -12.245 -9.844 -9.670 1.00 98.25 189 ARG A O 1
ATOM 1493 N N . LYS A 1 190 ? -12.393 -12.068 -9.323 1.00 98.81 190 LYS A N 1
ATOM 1494 C CA . LYS A 1 190 ? -13.552 -12.035 -8.419 1.00 98.81 190 LYS A CA 1
ATOM 1495 C C . LYS A 1 190 ? -13.133 -11.727 -6.979 1.00 98.81 190 LYS A C 1
ATOM 1497 O O . LYS A 1 190 ? -12.510 -12.556 -6.316 1.00 98.81 190 LYS A O 1
ATOM 1502 N N . VAL A 1 191 ? -13.490 -10.552 -6.482 1.00 98.88 191 VAL A N 1
ATOM 1503 C CA . VAL A 1 191 ? -13.115 -10.060 -5.152 1.00 98.88 191 VAL A CA 1
ATOM 1504 C C . VAL A 1 191 ? -14.231 -10.314 -4.144 1.00 98.88 191 VAL A C 1
ATOM 1506 O O . VAL A 1 191 ? -15.393 -9.976 -4.379 1.00 98.88 191 VAL A O 1
ATOM 1509 N N . TYR A 1 192 ? -13.859 -10.853 -2.985 1.00 98.88 192 TYR A N 1
ATOM 1510 C CA . TYR A 1 192 ? -14.687 -10.839 -1.783 1.00 98.88 192 TYR A CA 1
ATOM 1511 C C . TYR A 1 192 ? -14.253 -9.690 -0.870 1.00 98.88 192 TYR A C 1
ATOM 1513 O O . TYR A 1 192 ? -13.118 -9.661 -0.401 1.00 98.88 192 TYR A O 1
ATOM 1521 N N . VAL A 1 193 ? -15.156 -8.752 -0.596 1.00 98.88 193 VAL A N 1
ATOM 1522 C CA . VAL A 1 193 ? -14.936 -7.687 0.384 1.00 98.88 193 VAL A CA 1
ATOM 1523 C C . VAL A 1 193 ? -15.438 -8.131 1.761 1.00 98.88 193 VAL A C 1
ATOM 1525 O O . VAL A 1 193 ? -16.598 -8.507 1.929 1.00 98.88 193 VAL A O 1
ATOM 1528 N N . ILE A 1 194 ? -14.578 -8.054 2.770 1.00 98.62 194 ILE A N 1
ATOM 1529 C CA . ILE A 1 194 ? -14.931 -8.194 4.186 1.00 98.62 194 ILE A CA 1
ATOM 1530 C C . ILE A 1 194 ? -14.666 -6.842 4.849 1.00 98.62 194 ILE A C 1
ATOM 1532 O O . ILE A 1 194 ? -13.667 -6.191 4.560 1.00 98.62 194 ILE A O 1
ATOM 1536 N N . VAL A 1 195 ? -15.557 -6.396 5.727 1.00 98.19 195 VAL A N 1
ATOM 1537 C CA . VAL A 1 195 ? -15.445 -5.099 6.404 1.00 98.19 195 VAL A CA 1
ATOM 1538 C C . VAL A 1 195 ? -15.616 -5.327 7.895 1.00 98.19 195 VAL A C 1
ATOM 1540 O O . VAL A 1 195 ? -16.682 -5.762 8.319 1.00 98.19 195 VAL A O 1
ATOM 1543 N N . TYR A 1 196 ? -14.595 -5.043 8.699 1.00 97.94 196 TYR A N 1
ATOM 1544 C CA . TYR A 1 196 ? -14.756 -4.974 10.150 1.00 97.94 196 TYR A CA 1
ATOM 1545 C C . TYR A 1 196 ? -15.216 -3.567 10.528 1.00 97.94 196 TYR A C 1
ATOM 1547 O O . TYR A 1 196 ? -14.399 -2.650 10.601 1.00 97.94 196 TYR A O 1
ATOM 1555 N N . ASP A 1 197 ? -16.519 -3.410 10.767 1.00 97.31 197 ASP A N 1
ATOM 1556 C CA . ASP A 1 197 ? -17.138 -2.132 11.133 1.00 97.31 197 ASP A CA 1
ATOM 1557 C C . ASP A 1 197 ? -18.133 -2.319 12.298 1.00 97.31 197 ASP A C 1
ATOM 1559 O O . ASP A 1 197 ? -19.355 -2.354 12.088 1.00 97.31 197 ASP A O 1
ATOM 1563 N N . PRO A 1 198 ? -17.613 -2.528 13.528 1.00 96.56 198 PRO A N 1
ATOM 1564 C CA . PRO A 1 198 ? -18.418 -2.851 14.701 1.00 96.56 198 PRO A CA 1
ATOM 1565 C C . PRO A 1 198 ? -19.527 -1.829 14.955 1.00 96.56 198 PRO A C 1
ATOM 1567 O O . PRO A 1 198 ? -19.297 -0.621 14.895 1.00 96.56 198 PRO A O 1
ATOM 1570 N N . LEU A 1 199 ? -20.720 -2.321 15.288 1.00 96.38 199 LEU A N 1
ATOM 1571 C CA . LEU A 1 199 ? -21.827 -1.493 15.750 1.00 96.38 199 LEU A CA 1
ATOM 1572 C C . LEU A 1 199 ? -21.564 -1.089 17.205 1.00 96.38 199 LEU A C 1
ATOM 1574 O O . LEU A 1 199 ? -21.420 -1.947 18.077 1.00 96.38 199 LEU A O 1
ATOM 1578 N N . LEU A 1 200 ? -21.494 0.214 17.457 1.00 96.00 200 LEU A N 1
ATOM 1579 C CA . LEU A 1 200 ? -21.197 0.772 18.771 1.00 96.00 200 LEU A CA 1
ATOM 1580 C C . LEU A 1 200 ? -22.450 0.866 19.649 1.00 96.00 200 LEU A C 1
ATOM 1582 O O . LEU A 1 200 ? -23.584 0.907 19.168 1.00 96.00 200 LEU A O 1
ATOM 1586 N N . SER A 1 201 ? -22.240 0.989 20.958 1.00 95.50 201 SER A N 1
ATOM 1587 C CA . SER A 1 201 ? -23.290 1.140 21.971 1.00 95.50 201 SER A CA 1
ATOM 1588 C C . SER A 1 201 ? -24.219 2.345 21.757 1.00 95.50 201 SER A C 1
ATOM 1590 O O . SER A 1 201 ? -25.346 2.347 22.255 1.00 95.50 201 SER A O 1
ATOM 1592 N N . ASN A 1 202 ? -23.782 3.354 20.994 1.00 93.88 202 ASN A N 1
ATOM 1593 C CA . ASN A 1 202 ? -24.586 4.517 20.611 1.00 93.88 202 ASN A CA 1
ATOM 1594 C C . ASN A 1 202 ? -25.456 4.300 19.351 1.00 93.88 202 ASN A C 1
ATOM 1596 O O . ASN A 1 202 ? -26.179 5.214 18.957 1.00 93.88 202 ASN A O 1
ATOM 1600 N N . GLY A 1 203 ? -25.389 3.120 18.725 1.00 95.19 203 GLY A N 1
ATOM 1601 C CA . GLY A 1 203 ? -26.157 2.752 17.532 1.00 95.19 203 GLY A CA 1
ATOM 1602 C C . GLY A 1 203 ? -25.533 3.150 16.190 1.00 95.19 203 GLY A C 1
ATOM 1603 O O . GLY A 1 203 ? -26.173 2.930 15.166 1.00 95.19 203 GLY A O 1
ATOM 1604 N N . GLN A 1 204 ? -24.321 3.714 16.175 1.00 95.56 204 GLN A N 1
ATOM 1605 C CA . GLN A 1 204 ? -23.572 4.012 14.947 1.00 95.56 204 GLN A CA 1
ATOM 1606 C C . GLN A 1 204 ? -22.571 2.904 14.618 1.00 95.56 204 GLN A C 1
ATOM 1608 O O . GLN A 1 204 ? -22.070 2.225 15.517 1.00 95.56 204 GLN A O 1
ATOM 1613 N N . HIS A 1 205 ? -22.205 2.774 13.347 1.00 95.94 205 HIS A N 1
ATOM 1614 C CA . HIS A 1 205 ? -21.012 2.013 12.977 1.00 95.94 205 HIS A CA 1
ATOM 1615 C C . HIS A 1 205 ? -19.734 2.741 13.422 1.00 95.94 205 HIS A C 1
ATOM 1617 O O . HIS A 1 205 ? -19.699 3.971 13.528 1.00 95.94 205 HIS A O 1
ATOM 1623 N N . LEU A 1 206 ? -18.660 1.989 13.672 1.00 95.38 206 LEU A N 1
ATOM 1624 C CA . LEU A 1 206 ? -17.358 2.545 14.041 1.00 95.38 206 LEU A CA 1
ATOM 1625 C C . LEU A 1 206 ? -16.856 3.563 13.009 1.00 95.38 206 LEU A C 1
ATOM 1627 O O . LEU A 1 206 ? -16.374 4.632 13.391 1.00 95.38 206 LEU A O 1
ATOM 1631 N N . SER A 1 207 ? -16.976 3.239 11.720 1.00 93.88 207 SER A N 1
ATOM 1632 C CA . SER A 1 207 ? -16.552 4.106 10.621 1.00 93.88 207 SER A CA 1
ATOM 1633 C C . SER A 1 207 ? -17.327 5.428 10.601 1.00 93.88 207 SER A C 1
ATOM 1635 O O . SER A 1 207 ? -16.723 6.486 10.431 1.00 93.88 207 SER A O 1
ATOM 1637 N N . GLU A 1 208 ? -18.635 5.398 10.865 1.00 91.44 208 GLU A N 1
ATOM 1638 C CA . GLU A 1 208 ? -19.489 6.586 10.972 1.00 91.44 208 GLU A CA 1
ATOM 1639 C C . GLU A 1 208 ? -19.112 7.442 12.186 1.00 91.44 208 GLU A C 1
ATOM 1641 O O . GLU A 1 208 ? -18.933 8.655 12.066 1.00 91.44 208 GLU A O 1
ATOM 1646 N N . TYR A 1 209 ? -18.953 6.813 13.356 1.00 91.56 209 TYR A N 1
ATOM 1647 C CA . TYR A 1 209 ? -18.596 7.492 14.602 1.00 91.56 209 TYR A CA 1
ATOM 1648 C C . TYR A 1 209 ? -17.222 8.169 14.514 1.00 91.56 209 TYR A C 1
ATOM 1650 O O . TYR A 1 209 ? -17.057 9.318 14.929 1.00 91.56 209 TYR A O 1
ATOM 1658 N N . LEU A 1 210 ? -16.238 7.482 13.924 1.00 87.25 210 LEU A N 1
ATOM 1659 C CA . LEU A 1 210 ? -14.891 8.010 13.705 1.00 87.25 210 LEU A CA 1
ATOM 1660 C C . LEU A 1 210 ? -14.749 8.807 12.400 1.00 87.25 210 LEU A C 1
ATOM 1662 O O . LEU A 1 210 ? -13.641 9.256 12.111 1.00 87.25 210 LEU A O 1
ATOM 1666 N N . ARG A 1 211 ? -15.830 9.011 11.634 1.00 85.12 211 ARG A N 1
ATOM 1667 C CA . ARG A 1 211 ? -15.865 9.690 10.322 1.00 85.12 211 ARG A CA 1
ATOM 1668 C C . ARG A 1 211 ? -14.742 9.256 9.373 1.00 85.12 211 ARG A C 1
ATOM 1670 O O . ARG A 1 211 ? -13.988 10.075 8.849 1.00 85.12 211 ARG A O 1
ATOM 1677 N N . TRP A 1 212 ? -14.620 7.948 9.208 1.00 89.44 212 TRP A N 1
ATOM 1678 C CA . TRP A 1 212 ? -13.757 7.298 8.228 1.00 89.44 212 TRP A CA 1
ATOM 1679 C C . TRP A 1 212 ? -14.388 7.323 6.829 1.00 89.44 212 TRP A C 1
ATOM 1681 O O . TRP A 1 212 ? -15.580 7.593 6.668 1.00 89.44 212 TRP A O 1
ATOM 1691 N N . HIS A 1 213 ? -13.587 7.054 5.800 1.00 89.06 213 HIS A N 1
ATOM 1692 C CA . HIS A 1 213 ? -14.071 6.964 4.426 1.00 89.06 213 HIS A CA 1
ATOM 1693 C C . HIS A 1 213 ? -14.990 5.747 4.257 1.00 89.06 213 HIS A C 1
ATOM 1695 O O . HIS A 1 213 ? -14.786 4.697 4.868 1.00 89.06 213 HIS A O 1
ATOM 1701 N N . SER A 1 214 ? -15.987 5.855 3.378 1.00 93.25 214 SER A N 1
ATOM 1702 C CA . SER A 1 214 ? -16.846 4.714 3.055 1.00 93.25 214 SER A CA 1
ATOM 1703 C C . SER A 1 214 ? -16.032 3.610 2.378 1.00 93.25 214 SER A C 1
ATOM 1705 O O . SER A 1 214 ? -15.447 3.829 1.314 1.00 93.25 214 SER A O 1
ATOM 1707 N N . HIS A 1 215 ? -16.056 2.400 2.948 1.00 95.56 215 HIS A N 1
ATOM 1708 C CA . HIS A 1 215 ? -15.417 1.231 2.338 1.00 95.56 215 HIS A CA 1
ATOM 1709 C C . HIS A 1 215 ? -15.938 0.980 0.911 1.00 95.56 215 HIS A C 1
ATOM 1711 O O . HIS A 1 215 ? -15.169 0.575 0.046 1.00 95.56 215 HIS A O 1
ATOM 1717 N N . THR A 1 216 ? -17.221 1.255 0.640 1.00 96.12 216 THR A N 1
ATOM 1718 C CA . THR A 1 216 ? -17.850 1.081 -0.680 1.00 96.12 216 THR A CA 1
ATOM 1719 C C . THR A 1 216 ? -17.275 2.048 -1.709 1.00 96.12 216 THR A C 1
ATOM 1721 O O . THR A 1 216 ? -16.978 1.631 -2.827 1.00 96.12 216 THR A O 1
ATOM 1724 N N . VAL A 1 217 ? -17.067 3.313 -1.327 1.00 94.94 217 VAL A N 1
ATOM 1725 C CA . VAL A 1 217 ? -16.435 4.320 -2.196 1.00 94.94 217 VAL A CA 1
ATOM 1726 C C . VAL A 1 217 ? -14.991 3.916 -2.486 1.00 94.94 217 VAL A C 1
ATOM 1728 O O . VAL A 1 217 ? -14.646 3.739 -3.649 1.00 94.94 217 VAL A O 1
ATOM 1731 N N . LEU A 1 218 ? -14.193 3.628 -1.451 1.00 96.50 218 LEU A N 1
ATOM 1732 C CA . LEU A 1 218 ? -12.802 3.187 -1.621 1.00 96.50 218 LEU A CA 1
ATOM 1733 C C . LEU A 1 218 ? -12.679 1.903 -2.453 1.00 96.50 218 LEU A C 1
ATOM 1735 O O . LEU A 1 218 ? -11.734 1.765 -3.228 1.00 96.50 218 LEU A O 1
ATOM 1739 N N . THR A 1 219 ? -13.618 0.963 -2.304 1.00 98.44 219 THR A N 1
ATOM 1740 C CA . THR A 1 219 ? -13.671 -0.271 -3.104 1.00 98.44 219 THR A CA 1
ATOM 1741 C C . THR A 1 219 ? -13.854 0.083 -4.576 1.00 98.44 219 THR A C 1
ATOM 1743 O O . THR A 1 219 ? -13.057 -0.340 -5.411 1.00 98.44 219 THR A O 1
ATOM 1746 N N . GLN A 1 220 ? -14.871 0.886 -4.900 1.00 98.25 220 GLN A N 1
ATOM 1747 C CA . GLN A 1 220 ? -15.185 1.255 -6.278 1.00 98.25 220 GLN A CA 1
ATOM 1748 C C . GLN A 1 220 ? -14.068 2.092 -6.917 1.00 98.25 220 GLN A C 1
ATOM 1750 O O . GLN A 1 220 ? -13.650 1.804 -8.036 1.00 98.25 220 GLN A O 1
ATOM 1755 N N . GLU A 1 221 ? -13.520 3.065 -6.192 1.00 97.75 221 GLU A N 1
ATOM 1756 C CA . GLU A 1 221 ? -12.385 3.871 -6.647 1.00 97.75 221 GLU A CA 1
ATOM 1757 C C . GLU A 1 221 ? -11.127 3.020 -6.887 1.00 97.75 221 GLU A C 1
ATOM 1759 O O . GLU A 1 221 ? -10.399 3.258 -7.850 1.00 97.75 221 GLU A O 1
ATOM 1764 N N . THR A 1 222 ? -10.893 1.981 -6.074 1.00 98.56 222 THR A N 1
ATOM 1765 C CA . THR A 1 222 ? -9.796 1.016 -6.275 1.00 98.56 222 THR A CA 1
ATOM 1766 C C . THR A 1 222 ? -9.999 0.195 -7.552 1.00 98.56 222 THR A C 1
ATOM 1768 O O . THR A 1 222 ? -9.075 0.057 -8.358 1.00 98.56 222 THR A O 1
ATOM 1771 N N . VAL A 1 223 ? -11.218 -0.311 -7.783 1.00 98.62 223 VAL A N 1
ATOM 1772 C CA . VAL A 1 223 ? -11.593 -1.021 -9.022 1.00 98.62 223 VAL A CA 1
ATOM 1773 C C . VAL A 1 223 ? -11.373 -0.120 -10.245 1.00 98.62 223 VAL A C 1
ATOM 1775 O O . VAL A 1 223 ? -10.766 -0.539 -11.235 1.00 98.62 223 VAL A O 1
ATOM 1778 N N . GLU A 1 224 ? -11.831 1.131 -10.176 1.00 98.38 224 GLU A N 1
ATOM 1779 C CA . GLU A 1 224 ? -11.719 2.110 -11.259 1.00 98.38 224 GLU A CA 1
ATOM 1780 C C . GLU A 1 224 ? -10.280 2.564 -11.508 1.00 98.38 224 GLU A C 1
ATOM 1782 O O . GLU A 1 224 ? -9.888 2.697 -12.670 1.00 98.38 224 GLU A O 1
ATOM 1787 N N . PHE A 1 225 ? -9.470 2.738 -10.459 1.00 98.62 225 PHE A N 1
ATOM 1788 C CA . PHE A 1 225 ? -8.043 3.032 -10.575 1.00 98.62 225 PHE A CA 1
ATOM 1789 C C . PHE A 1 225 ? -7.337 1.949 -11.393 1.00 98.62 225 PHE A C 1
ATOM 1791 O O . PHE A 1 225 ? -6.718 2.257 -12.415 1.00 98.62 225 PHE A O 1
ATOM 1798 N N . PHE A 1 226 ? -7.482 0.673 -11.015 1.00 98.50 226 PHE A N 1
ATOM 1799 C CA . PHE A 1 226 ? -6.810 -0.420 -11.721 1.00 98.50 226 PHE A CA 1
ATOM 1800 C C . PHE A 1 226 ? -7.309 -0.596 -13.153 1.00 98.50 226 PHE A C 1
ATOM 1802 O O . PHE A 1 226 ? -6.502 -0.779 -14.070 1.00 98.50 226 PHE A O 1
ATOM 1809 N N . ARG A 1 227 ? -8.614 -0.428 -13.384 1.00 97.62 227 ARG A N 1
ATOM 1810 C CA . ARG A 1 227 ? -9.173 -0.404 -14.738 1.00 97.62 227 ARG A CA 1
ATOM 1811 C C . ARG A 1 227 ? -8.604 0.755 -15.570 1.00 97.62 227 ARG A C 1
ATOM 1813 O O . ARG A 1 227 ? -8.302 0.563 -16.746 1.00 97.62 227 ARG A O 1
ATOM 1820 N N . ARG A 1 228 ? -8.410 1.941 -14.979 1.00 97.31 228 ARG A N 1
ATOM 1821 C CA . ARG A 1 228 ? -7.872 3.138 -15.652 1.00 97.31 228 ARG A CA 1
ATOM 1822 C C . ARG A 1 228 ? -6.385 3.011 -15.985 1.00 97.31 228 ARG A C 1
ATOM 1824 O O . ARG A 1 228 ? -6.009 3.279 -17.125 1.00 97.31 228 ARG A O 1
ATOM 1831 N N . VAL A 1 229 ? -5.536 2.612 -15.035 1.00 96.81 229 VAL A N 1
ATOM 1832 C CA . VAL A 1 229 ? -4.076 2.528 -15.262 1.00 96.81 229 VAL A CA 1
ATOM 1833 C C . VAL A 1 229 ? -3.688 1.393 -16.209 1.00 96.81 229 VAL A C 1
ATOM 1835 O O . VAL A 1 229 ? -2.690 1.514 -16.911 1.00 96.81 229 VAL A O 1
ATOM 1838 N N . THR A 1 230 ? -4.506 0.339 -16.297 1.00 95.88 230 THR A N 1
ATOM 1839 C CA . THR A 1 230 ? -4.293 -0.794 -17.216 1.00 95.88 230 THR A CA 1
ATOM 1840 C C . THR A 1 230 ? -5.034 -0.673 -18.554 1.00 95.88 230 THR A C 1
ATOM 1842 O O . THR A 1 230 ? -5.035 -1.617 -19.342 1.00 95.88 230 THR A O 1
ATOM 1845 N N . GLY A 1 231 ? -5.703 0.455 -18.830 1.00 94.31 231 GLY A N 1
ATOM 1846 C CA . GLY A 1 231 ? -6.458 0.653 -20.077 1.00 94.31 231 GLY A CA 1
ATOM 1847 C C . GLY A 1 231 ? -7.632 -0.321 -20.267 1.00 94.31 231 GLY A C 1
ATOM 1848 O O . GLY A 1 231 ? -8.011 -0.615 -21.398 1.00 94.31 231 GLY A O 1
ATOM 1849 N N . GLY A 1 232 ? -8.191 -0.844 -19.173 1.00 94.38 232 GLY A N 1
ATOM 1850 C CA . GLY A 1 232 ? -9.255 -1.850 -19.170 1.00 94.38 232 GLY A CA 1
ATOM 1851 C C . GLY A 1 232 ? -8.775 -3.303 -19.223 1.00 94.38 232 GLY A C 1
ATOM 1852 O O . GLY A 1 232 ? -9.616 -4.194 -19.318 1.00 94.38 232 GLY A O 1
ATOM 1853 N N . MET A 1 233 ? -7.464 -3.560 -19.157 1.00 95.50 233 MET A N 1
ATOM 1854 C CA . MET A 1 233 ? -6.912 -4.919 -19.162 1.00 95.50 233 MET A CA 1
ATOM 1855 C C . MET A 1 233 ? -7.228 -5.676 -17.862 1.00 95.50 233 MET A C 1
ATOM 1857 O O . MET A 1 233 ? -7.680 -6.815 -17.930 1.00 95.50 233 MET A O 1
ATOM 1861 N N . LEU A 1 234 ? -7.036 -5.054 -16.693 1.00 96.88 234 LEU A N 1
ATOM 1862 C CA . LEU A 1 234 ? -7.386 -5.632 -15.392 1.00 96.88 234 LEU A CA 1
ATOM 1863 C C . LEU A 1 234 ? -8.749 -5.109 -14.926 1.00 96.88 234 LEU A C 1
ATOM 1865 O O . LEU A 1 234 ? -8.971 -3.900 -14.862 1.00 96.88 234 LEU A O 1
ATOM 1869 N N . ASN A 1 235 ? -9.651 -6.025 -14.575 1.00 97.69 235 ASN A N 1
ATOM 1870 C CA . ASN A 1 235 ? -10.987 -5.718 -14.077 1.00 97.69 235 ASN A CA 1
ATOM 1871 C C . ASN A 1 235 ? -11.261 -6.532 -12.804 1.00 97.69 235 ASN A C 1
ATOM 1873 O O . ASN A 1 235 ? -11.291 -7.763 -12.834 1.00 97.69 235 ASN A O 1
ATOM 1877 N N . TYR A 1 236 ? -11.482 -5.844 -11.689 1.00 98.56 236 TYR A N 1
ATOM 1878 C CA . TYR A 1 236 ? -11.958 -6.464 -10.455 1.00 98.56 236 TYR A CA 1
ATOM 1879 C C . TYR A 1 236 ? -13.492 -6.499 -10.451 1.00 98.56 236 TYR A C 1
ATOM 1881 O O . TYR A 1 236 ? -14.141 -5.509 -10.785 1.00 98.56 236 TYR A O 1
ATOM 1889 N N . GLU A 1 237 ? -14.067 -7.638 -10.076 1.00 98.44 237 GLU A N 1
ATOM 1890 C CA . GLU A 1 237 ? -15.510 -7.852 -9.941 1.00 98.44 237 GLU A CA 1
ATOM 1891 C C . GLU A 1 237 ? -15.826 -8.123 -8.468 1.00 98.44 237 GLU A C 1
ATOM 1893 O O . GLU A 1 237 ? -15.399 -9.142 -7.926 1.00 98.44 237 GLU A O 1
ATOM 1898 N N . ILE A 1 238 ? -16.553 -7.224 -7.798 1.00 98.69 238 ILE A N 1
ATOM 1899 C CA . ILE A 1 238 ? -16.957 -7.432 -6.402 1.00 98.69 238 ILE A CA 1
ATOM 1900 C C . ILE A 1 238 ? -18.131 -8.417 -6.377 1.00 98.69 238 ILE A C 1
ATOM 1902 O O . ILE A 1 238 ? -19.264 -8.050 -6.683 1.00 98.69 238 ILE A O 1
ATOM 1906 N N . VAL A 1 239 ? -17.855 -9.677 -6.035 1.00 98.69 239 VAL A N 1
ATOM 1907 C CA . VAL A 1 239 ? -18.842 -10.775 -6.086 1.00 98.69 239 VAL A CA 1
ATOM 1908 C C . VAL A 1 239 ? -19.533 -11.036 -4.748 1.00 98.69 239 VAL A C 1
ATOM 1910 O O . VAL A 1 239 ? -20.643 -11.562 -4.718 1.00 98.69 239 VAL A O 1
ATOM 1913 N N . TYR A 1 240 ? -18.895 -10.656 -3.640 1.00 98.50 240 TYR A N 1
ATOM 1914 C CA . TYR A 1 240 ? -19.444 -10.770 -2.292 1.00 98.50 240 TYR A CA 1
ATOM 1915 C C . TYR A 1 240 ? -18.986 -9.591 -1.435 1.00 98.50 240 TYR A C 1
ATOM 1917 O O . TYR A 1 240 ? -17.839 -9.156 -1.545 1.00 98.50 240 TYR A O 1
ATOM 1925 N N . THR A 1 241 ? -19.851 -9.160 -0.516 1.00 98.50 241 THR A N 1
ATOM 1926 C CA . THR A 1 241 ? -19.516 -8.215 0.554 1.00 98.50 241 THR A CA 1
ATOM 1927 C C . THR A 1 241 ? -20.073 -8.736 1.878 1.00 98.50 241 THR A C 1
ATOM 1929 O O . THR A 1 241 ? -21.224 -9.166 1.942 1.00 98.50 241 THR A O 1
ATOM 1932 N N . THR A 1 242 ? -19.279 -8.713 2.947 1.00 98.06 242 THR A N 1
ATOM 1933 C CA . THR A 1 242 ? -19.718 -9.051 4.311 1.00 98.06 242 THR A CA 1
ATOM 1934 C C . THR A 1 242 ? -19.248 -7.980 5.282 1.00 98.06 242 THR A C 1
ATOM 1936 O O . THR A 1 242 ? -18.048 -7.765 5.423 1.00 98.06 242 THR A O 1
ATOM 1939 N N . VAL A 1 243 ? -20.190 -7.334 5.969 1.00 97.38 243 VAL A N 1
ATOM 1940 C CA . VAL A 1 243 ? -19.897 -6.378 7.043 1.00 97.38 243 VAL A CA 1
ATOM 1941 C C . VAL A 1 243 ? -20.025 -7.098 8.383 1.00 97.38 243 VAL A C 1
ATOM 1943 O O . VAL A 1 243 ? -21.056 -7.699 8.678 1.00 97.38 243 VAL A O 1
ATOM 1946 N N . VAL A 1 244 ? -18.956 -7.067 9.172 1.00 96.56 244 VAL A N 1
ATOM 1947 C CA . VAL A 1 244 ? -18.844 -7.656 10.506 1.00 96.56 244 VAL A CA 1
ATOM 1948 C C . VAL A 1 244 ? -19.138 -6.560 11.520 1.00 96.56 244 VAL A C 1
ATOM 1950 O O . VAL A 1 244 ? -18.309 -5.681 11.758 1.00 96.56 244 VAL A O 1
ATOM 1953 N N . THR A 1 245 ? -20.340 -6.607 12.086 1.00 94.00 245 THR A N 1
ATOM 1954 C CA . THR A 1 245 ? -20.872 -5.578 12.990 1.00 94.00 245 THR A CA 1
ATOM 1955 C C . THR A 1 245 ? -20.868 -6.018 14.453 1.00 94.00 245 THR A C 1
ATOM 1957 O O . THR A 1 245 ? -21.027 -5.191 15.342 1.00 94.00 245 THR A O 1
ATOM 1960 N N . ASP A 1 246 ? -20.724 -7.318 14.713 1.00 83.75 246 ASP A N 1
ATOM 1961 C CA . ASP A 1 246 ? -20.902 -7.962 16.018 1.00 83.75 246 ASP A CA 1
ATOM 1962 C C . ASP A 1 246 ? -19.595 -8.166 16.802 1.00 83.75 246 ASP A C 1
ATOM 1964 O O . ASP A 1 246 ? -19.614 -8.697 17.914 1.00 83.75 246 ASP A O 1
ATOM 1968 N N . GLY A 1 247 ? -18.452 -7.711 16.278 1.00 75.75 247 GLY A N 1
ATOM 1969 C CA . GLY A 1 247 ? -17.228 -7.680 17.068 1.00 75.75 247 GLY A CA 1
ATOM 1970 C C . GLY A 1 247 ? -15.956 -7.241 16.352 1.00 75.75 247 GLY A C 1
ATOM 1971 O O . GLY A 1 247 ? -15.853 -7.177 15.129 1.00 75.75 247 GLY A O 1
ATOM 1972 N N . TRP A 1 248 ? -14.947 -6.993 17.180 1.00 92.06 248 TRP A N 1
ATOM 1973 C CA . TRP A 1 248 ? -13.580 -6.677 16.785 1.00 92.06 248 TRP A CA 1
ATOM 1974 C C . TRP A 1 248 ? -12.844 -7.942 16.317 1.00 92.06 248 TRP A C 1
ATOM 1976 O O . TRP A 1 248 ? -13.123 -9.034 16.836 1.00 92.06 248 TRP A O 1
ATOM 1986 N N . PRO A 1 249 ? -11.902 -7.837 15.364 1.00 94.56 249 PRO A N 1
ATOM 1987 C CA . PRO A 1 249 ? -11.118 -8.979 14.903 1.00 94.56 249 PRO A CA 1
ATOM 1988 C C . PRO A 1 249 ? -10.308 -9.603 16.049 1.00 94.56 249 PRO A C 1
ATOM 1990 O O . PRO A 1 249 ? -9.887 -8.928 16.989 1.00 94.56 249 PRO A O 1
ATOM 1993 N N . ARG A 1 250 ? -10.114 -10.924 15.976 1.00 95.69 250 ARG A N 1
ATOM 1994 C CA . ARG A 1 250 ? -9.329 -11.694 16.950 1.00 95.69 250 ARG A CA 1
ATOM 1995 C C . ARG A 1 250 ? -7.841 -11.505 16.667 1.00 95.69 250 ARG A C 1
ATOM 1997 O O . ARG A 1 250 ? -7.423 -11.745 15.540 1.00 95.69 250 ARG A O 1
ATOM 2004 N N . LYS A 1 251 ? -7.050 -11.147 17.675 1.00 96.25 251 LYS A N 1
ATOM 2005 C CA . LYS A 1 251 ? -5.584 -11.148 17.604 1.00 96.25 251 LYS A CA 1
ATOM 2006 C C . LYS A 1 251 ? -5.008 -12.553 17.776 1.00 96.25 251 LYS A C 1
ATOM 2008 O O . LYS A 1 251 ? -5.681 -13.455 18.278 1.00 96.25 251 LYS A O 1
ATOM 2013 N N . ILE A 1 252 ? -3.760 -12.731 17.352 1.00 94.19 252 ILE A N 1
ATOM 2014 C CA . ILE A 1 252 ? -3.051 -14.019 17.285 1.00 94.19 252 ILE A CA 1
ATOM 2015 C C . ILE A 1 252 ? -2.982 -14.764 18.635 1.00 94.19 252 ILE A C 1
ATOM 2017 O O . ILE A 1 252 ? -2.956 -15.991 18.672 1.00 94.19 252 ILE A O 1
ATOM 2021 N N . ASP A 1 253 ? -3.018 -14.036 19.752 1.00 95.62 253 ASP A N 1
ATOM 2022 C CA . ASP A 1 253 ? -3.006 -14.561 21.124 1.00 95.62 253 ASP A CA 1
ATOM 2023 C C . ASP A 1 253 ? -4.406 -14.854 21.700 1.00 95.62 253 ASP A C 1
ATOM 2025 O O . ASP A 1 253 ? -4.539 -15.389 22.801 1.00 95.62 253 ASP A O 1
ATOM 2029 N N . GLY A 1 254 ? -5.469 -14.537 20.958 1.00 95.44 254 GLY A N 1
ATOM 2030 C CA . GLY A 1 254 ? -6.852 -14.656 21.404 1.00 95.44 254 GLY A CA 1
ATOM 2031 C C . GLY A 1 254 ? -7.507 -13.360 21.864 1.00 95.44 254 GLY A C 1
ATOM 2032 O O . GLY A 1 254 ? -8.729 -13.366 22.029 1.00 95.44 254 GLY A O 1
ATOM 2033 N N . PHE A 1 255 ? -6.759 -12.266 22.022 1.00 96.94 255 PHE A N 1
ATOM 2034 C CA . PHE A 1 255 ? -7.322 -10.988 22.438 1.00 96.94 255 PHE A CA 1
ATOM 2035 C C . PHE A 1 255 ? -8.332 -10.447 21.410 1.00 96.94 255 PHE A C 1
ATOM 2037 O O . PHE A 1 255 ? -8.191 -10.615 20.196 1.00 96.94 255 PHE A O 1
ATOM 2044 N N . ARG A 1 256 ? -9.364 -9.765 21.908 1.00 95.75 256 ARG A N 1
ATOM 2045 C CA . ARG A 1 256 ? -10.287 -8.926 21.137 1.00 95.75 256 ARG A CA 1
ATOM 2046 C C . ARG A 1 256 ? -10.549 -7.683 21.969 1.00 95.75 256 ARG A C 1
ATOM 2048 O O . ARG A 1 256 ? -10.841 -7.816 23.154 1.00 95.75 256 ARG A O 1
ATOM 2055 N N . TYR A 1 257 ? -10.491 -6.509 21.350 1.00 95.62 257 TYR A N 1
ATOM 2056 C CA . TYR A 1 257 ? -10.906 -5.282 22.023 1.00 95.62 257 TYR A CA 1
ATOM 2057 C C . TYR A 1 257 ? -12.391 -5.347 22.402 1.00 95.62 257 TYR A C 1
ATOM 2059 O O . TYR A 1 257 ? -13.207 -5.914 21.674 1.00 95.62 257 TYR A O 1
ATOM 2067 N N . SER A 1 258 ? -12.750 -4.704 23.506 1.00 94.94 258 SER A N 1
ATOM 2068 C CA . SER A 1 258 ? -14.071 -4.107 23.690 1.00 94.94 258 SER A CA 1
ATOM 2069 C C . SER A 1 258 ? -14.131 -2.712 23.053 1.00 94.94 258 SER A C 1
ATOM 2071 O O . SER A 1 258 ? -13.107 -2.078 22.793 1.00 94.94 258 SER A O 1
ATOM 2073 N N . GLU A 1 259 ? -15.343 -2.187 22.854 1.00 95.31 259 GLU A N 1
AT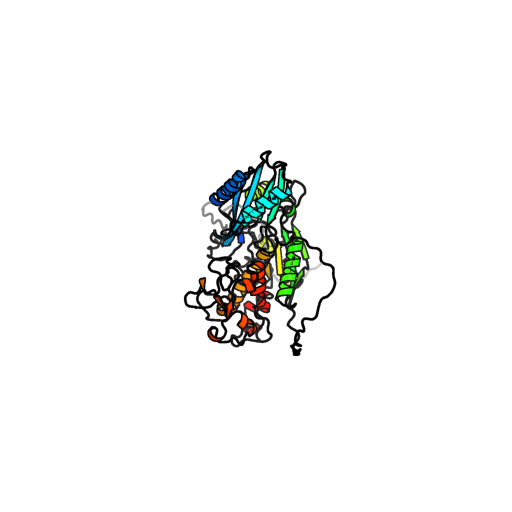OM 2074 C CA . GLU A 1 259 ? -15.562 -0.807 22.392 1.00 95.31 259 GLU A CA 1
ATOM 2075 C C . GLU A 1 259 ? -14.829 0.227 23.265 1.00 95.31 259 GLU A C 1
ATOM 2077 O O . GLU A 1 259 ? -14.157 1.121 22.748 1.00 95.31 259 GLU A O 1
ATOM 2082 N N . ALA A 1 260 ? -14.908 0.082 24.591 1.00 95.25 260 ALA A N 1
ATOM 2083 C CA . ALA A 1 260 ? -14.299 1.018 25.531 1.00 95.25 260 ALA A CA 1
ATOM 2084 C C . ALA A 1 260 ? -12.763 1.022 25.446 1.00 95.25 260 ALA A C 1
ATOM 2086 O O . ALA A 1 260 ? -12.152 2.094 25.468 1.00 95.25 260 ALA A O 1
ATOM 2087 N N . GLU A 1 261 ? -12.145 -0.155 25.314 1.00 95.44 261 GLU A N 1
ATOM 2088 C CA . GLU A 1 261 ? -10.695 -0.284 25.142 1.00 95.44 261 GLU A CA 1
ATOM 2089 C C . GLU A 1 261 ? -10.255 0.298 23.798 1.00 95.44 261 GLU A C 1
ATOM 2091 O O . GLU A 1 261 ? -9.358 1.139 23.772 1.00 95.44 261 GLU A O 1
ATOM 2096 N N . TYR A 1 262 ? -10.923 -0.063 22.696 1.00 94.62 262 TYR A N 1
ATOM 2097 C CA . TYR A 1 262 ? -10.545 0.424 21.369 1.00 94.62 262 TYR A CA 1
ATOM 2098 C C . TYR A 1 262 ? -10.647 1.947 21.250 1.00 94.62 262 TYR A C 1
ATOM 2100 O O . TYR A 1 262 ? -9.701 2.614 20.825 1.00 94.62 262 TYR A O 1
ATOM 2108 N N . LEU A 1 263 ? -11.765 2.532 21.692 1.00 92.19 263 LEU A N 1
ATOM 2109 C CA . LEU A 1 263 ? -11.928 3.986 21.706 1.00 92.19 263 LEU A CA 1
ATOM 2110 C C . LEU A 1 263 ? -10.959 4.661 22.695 1.00 92.19 263 LEU A C 1
ATOM 2112 O O . LEU A 1 263 ? -10.640 5.840 22.537 1.00 92.19 263 LEU A O 1
ATOM 2116 N N . GLY A 1 264 ? -10.469 3.945 23.711 1.00 90.50 264 GLY A N 1
ATOM 2117 C CA . GLY A 1 264 ? -9.352 4.376 24.554 1.00 90.50 264 GLY A CA 1
ATOM 2118 C C . GLY A 1 264 ? -8.018 4.429 23.799 1.00 90.50 264 GLY A C 1
ATOM 2119 O O . GLY A 1 264 ? -7.303 5.428 23.898 1.00 90.50 264 GLY A O 1
ATOM 2120 N N . VAL A 1 265 ? -7.714 3.405 22.996 1.00 90.75 265 VAL A N 1
ATOM 2121 C CA . VAL A 1 265 ? -6.505 3.335 22.155 1.00 90.75 265 VAL A CA 1
ATOM 2122 C C . VAL A 1 265 ? -6.510 4.415 21.072 1.00 90.75 265 VAL A C 1
ATOM 2124 O O . VAL A 1 265 ? -5.536 5.156 20.950 1.00 90.75 265 VAL A O 1
ATOM 2127 N N . ILE A 1 266 ? -7.620 4.597 20.344 1.00 85.00 266 ILE A N 1
ATOM 2128 C CA . ILE A 1 266 ? -7.753 5.657 19.325 1.00 85.00 266 ILE A CA 1
ATOM 2129 C C . ILE A 1 266 ? -7.474 7.042 19.934 1.00 85.00 266 ILE A C 1
ATOM 2131 O O . ILE A 1 266 ? -6.638 7.797 19.424 1.00 85.00 266 ILE A O 1
ATOM 2135 N N . ARG A 1 267 ? -8.081 7.344 21.091 1.00 81.25 267 ARG A N 1
ATOM 2136 C CA . ARG A 1 267 ? -7.850 8.596 21.839 1.00 81.25 267 ARG A CA 1
ATOM 2137 C C . ARG A 1 267 ? -6.456 8.696 22.476 1.00 81.25 267 ARG A C 1
ATOM 2139 O O . ARG A 1 267 ? -6.083 9.773 22.927 1.00 81.25 267 ARG A O 1
ATOM 2146 N N . GLY A 1 268 ? -5.668 7.620 22.499 1.00 77.38 268 GLY A N 1
ATOM 2147 C CA . GLY A 1 268 ? -4.358 7.566 23.156 1.00 77.38 268 GLY A CA 1
ATOM 2148 C C . GLY A 1 268 ? -4.419 7.612 24.686 1.00 77.38 268 GLY A C 1
ATOM 2149 O O . GLY A 1 268 ? -3.428 7.963 25.318 1.00 77.38 268 GLY A O 1
ATOM 2150 N N . THR A 1 269 ? -5.567 7.289 25.291 1.00 83.62 269 THR A N 1
ATOM 2151 C CA . THR A 1 269 ? -5.728 7.212 26.755 1.00 83.62 269 THR A CA 1
ATOM 2152 C C . THR A 1 269 ? -5.398 5.825 27.312 1.00 83.62 269 THR A C 1
ATOM 2154 O O . THR A 1 269 ? -5.273 5.668 28.523 1.00 83.62 269 THR A O 1
ATOM 2157 N N . VAL A 1 270 ? -5.283 4.822 26.439 1.00 88.25 270 VAL A N 1
ATOM 2158 C CA . VAL A 1 270 ? -4.904 3.434 26.741 1.00 88.25 270 VAL A CA 1
ATOM 2159 C C . VAL A 1 270 ? -3.844 3.019 25.708 1.00 88.25 270 VAL A C 1
ATOM 2161 O O . VAL A 1 270 ? -4.000 3.378 24.539 1.00 88.25 270 VAL A O 1
ATOM 2164 N N . PRO A 1 271 ? -2.757 2.318 26.083 1.00 89.88 271 PRO A N 1
ATOM 2165 C CA . PRO A 1 271 ? -1.804 1.791 25.106 1.00 89.88 271 PRO A CA 1
ATOM 2166 C C . PRO A 1 271 ? -2.448 0.694 24.233 1.00 89.88 271 PRO A C 1
ATOM 2168 O O . PRO A 1 271 ? -3.313 -0.033 24.726 1.00 89.88 271 PRO A O 1
ATOM 2171 N N . PRO A 1 272 ? -2.041 0.540 22.959 1.00 91.75 272 PRO A N 1
ATOM 2172 C CA . PRO A 1 272 ? -2.494 -0.569 22.122 1.00 91.75 272 PRO A CA 1
ATOM 2173 C C . PRO A 1 272 ? -2.032 -1.922 22.683 1.00 91.75 272 PRO A C 1
ATOM 2175 O O . PRO A 1 272 ? -1.011 -2.016 23.368 1.00 91.75 272 PRO A O 1
ATOM 2178 N N . HIS A 1 273 ? -2.789 -2.976 22.378 1.00 93.75 273 HIS A N 1
ATOM 2179 C CA . HIS A 1 273 ? -2.457 -4.348 22.766 1.00 93.75 273 HIS A CA 1
ATOM 2180 C C . HIS A 1 273 ? -1.315 -4.929 21.920 1.00 93.75 273 HIS A C 1
ATOM 2182 O O . HIS A 1 273 ? -1.298 -4.762 20.700 1.00 93.75 273 HIS A O 1
ATOM 2188 N N . THR A 1 274 ? -0.428 -5.692 22.564 1.00 91.06 274 THR A N 1
ATOM 2189 C CA . THR A 1 274 ? 0.713 -6.382 21.941 1.00 91.06 274 THR A CA 1
ATOM 2190 C C . THR A 1 274 ? 0.701 -7.863 22.348 1.00 91.06 274 THR A C 1
ATOM 2192 O O . THR A 1 274 ? 0.614 -8.131 23.548 1.00 91.06 274 THR A O 1
ATOM 2195 N N . PRO A 1 275 ? 0.848 -8.828 21.415 1.00 91.38 275 PRO A N 1
ATOM 2196 C CA . PRO A 1 275 ? 1.097 -8.660 19.979 1.00 91.38 275 PRO A CA 1
ATOM 2197 C C . PRO A 1 275 ? -0.114 -8.097 19.227 1.00 91.38 275 PRO A C 1
ATOM 2199 O O . PRO A 1 275 ? -1.248 -8.492 19.472 1.00 91.38 275 PRO A O 1
ATOM 2202 N N . ASP A 1 276 ? 0.128 -7.182 18.286 1.00 90.81 276 ASP A N 1
ATOM 2203 C CA . ASP A 1 276 ? -0.957 -6.515 17.560 1.00 90.81 276 ASP A CA 1
ATOM 2204 C C . ASP A 1 276 ? -1.592 -7.406 16.471 1.00 90.81 276 ASP A C 1
ATOM 2206 O O . ASP A 1 276 ? -2.764 -7.229 16.152 1.00 90.81 276 ASP A O 1
ATOM 2210 N N . ASN A 1 277 ? -0.849 -8.373 15.919 1.00 92.38 277 ASN A N 1
ATOM 2211 C CA . ASN A 1 277 ? -1.236 -9.178 14.751 1.00 92.38 277 ASN A CA 1
ATOM 2212 C C . ASN A 1 277 ? -2.622 -9.828 14.870 1.00 92.38 277 ASN A C 1
ATOM 2214 O O . ASN A 1 277 ? -2.966 -10.413 15.899 1.00 92.38 277 ASN A O 1
ATOM 2218 N N . VAL A 1 278 ? -3.375 -9.810 13.770 1.00 96.25 278 VAL A N 1
ATOM 2219 C CA . VAL A 1 278 ? -4.652 -10.516 13.638 1.00 96.25 278 VAL A CA 1
ATOM 2220 C C . VAL A 1 278 ? -4.441 -12.023 13.450 1.00 96.25 278 VAL A C 1
ATOM 2222 O O . VAL A 1 278 ? -3.480 -12.467 12.822 1.00 96.25 278 VAL A O 1
ATOM 2225 N N . ASP A 1 279 ? -5.368 -12.831 13.960 1.00 96.69 279 ASP A N 1
ATOM 2226 C CA . ASP A 1 279 ? -5.438 -14.271 13.713 1.00 96.69 279 ASP A CA 1
ATOM 2227 C C . ASP A 1 279 ? -5.993 -14.543 12.301 1.00 96.69 279 ASP A C 1
ATOM 2229 O O . ASP A 1 279 ? -7.163 -14.893 12.106 1.00 96.69 279 ASP A O 1
ATOM 2233 N N . TYR A 1 280 ? -5.139 -14.360 11.288 1.00 97.69 280 TYR A N 1
ATOM 2234 C CA . TYR A 1 280 ? -5.470 -14.670 9.895 1.00 97.69 280 TYR A CA 1
ATOM 2235 C C . TYR A 1 280 ? -5.910 -16.128 9.706 1.00 97.69 280 TYR A C 1
ATOM 2237 O O . TYR A 1 280 ? -6.766 -16.389 8.860 1.00 97.69 2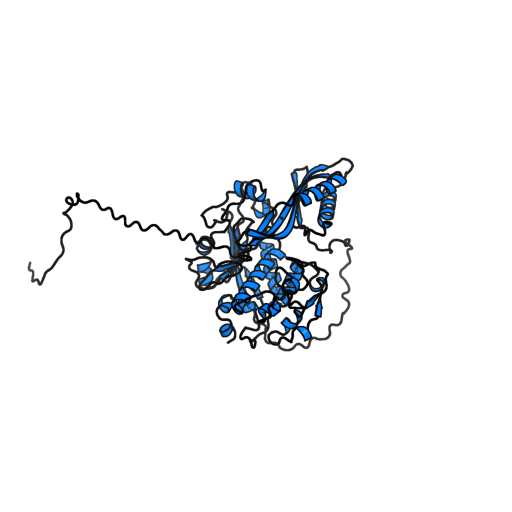80 TYR A O 1
ATOM 2245 N N . ASN A 1 281 ? -5.373 -17.075 10.488 1.00 96.44 281 ASN A N 1
ATOM 2246 C CA . ASN A 1 281 ? -5.753 -18.483 10.386 1.00 96.44 281 ASN A CA 1
ATOM 2247 C C . ASN A 1 281 ? -7.227 -18.692 10.774 1.00 96.44 281 ASN A C 1
ATOM 2249 O O . ASN A 1 281 ? -7.969 -19.345 10.036 1.00 96.44 281 ASN A O 1
ATOM 2253 N N . ALA A 1 282 ? -7.688 -18.080 11.869 1.00 96.31 282 ALA A N 1
ATOM 2254 C CA . ALA A 1 282 ? -9.100 -18.109 12.244 1.00 96.31 282 ALA A CA 1
ATOM 2255 C C . ALA A 1 282 ? -10.005 -17.390 11.230 1.00 96.31 282 ALA A C 1
ATOM 2257 O O . ALA A 1 282 ? -11.148 -17.806 11.044 1.00 96.31 282 ALA A O 1
ATOM 2258 N N . ILE A 1 283 ? -9.514 -16.346 10.550 1.00 97.25 283 ILE A N 1
ATOM 2259 C CA . ILE A 1 283 ? -10.271 -15.653 9.496 1.00 97.25 283 ILE A CA 1
ATOM 2260 C C . ILE A 1 283 ? -10.449 -16.555 8.266 1.00 97.25 283 ILE A C 1
ATOM 2262 O O . ILE A 1 283 ? -11.581 -16.762 7.832 1.00 97.25 283 ILE A O 1
ATOM 2266 N N . VAL A 1 284 ? -9.378 -17.147 7.721 1.00 97.88 284 VAL A N 1
ATOM 2267 C CA . VAL A 1 284 ? -9.479 -17.980 6.500 1.00 97.88 284 VAL A CA 1
ATOM 2268 C C . VAL A 1 284 ? -10.227 -19.298 6.723 1.00 97.88 284 VAL A C 1
ATOM 2270 O O . VAL A 1 284 ? -10.852 -19.806 5.792 1.00 97.88 284 VAL A O 1
ATOM 2273 N N . ASN A 1 285 ? -10.215 -19.814 7.957 1.00 96.81 285 ASN A N 1
ATOM 2274 C CA . ASN A 1 285 ? -10.980 -20.991 8.378 1.00 96.81 285 ASN A CA 1
ATOM 2275 C C . ASN A 1 285 ? -12.383 -20.663 8.929 1.00 96.81 285 ASN A C 1
ATOM 2277 O O . ASN A 1 285 ? -13.102 -21.579 9.329 1.00 96.81 285 ASN A O 1
ATOM 2281 N N . SER A 1 286 ? -12.791 -19.388 8.970 1.00 96.00 286 SER A N 1
ATOM 2282 C CA . SER A 1 286 ? -14.111 -18.981 9.464 1.00 96.00 286 SER A CA 1
ATOM 2283 C C . SER A 1 286 ? -15.229 -19.573 8.594 1.00 96.00 286 SER A C 1
ATOM 2285 O O . SER A 1 286 ? -15.299 -19.238 7.407 1.00 96.00 286 SER A O 1
ATOM 2287 N N . PRO A 1 287 ? -16.167 -20.369 9.151 1.00 95.44 287 PRO A N 1
ATOM 2288 C CA . PRO A 1 287 ? -17.307 -20.889 8.390 1.00 95.44 287 PRO A CA 1
ATOM 2289 C C . PRO A 1 287 ? -18.250 -19.796 7.869 1.00 95.44 287 PRO A C 1
ATOM 2291 O O . PRO A 1 287 ? -19.002 -20.038 6.932 1.00 95.44 287 PRO A O 1
ATOM 2294 N N . VAL A 1 288 ? -18.221 -18.600 8.473 1.00 94.31 288 VAL A N 1
ATOM 2295 C CA . VAL A 1 288 ? -19.028 -17.443 8.048 1.00 94.31 288 VAL A CA 1
ATOM 2296 C C . VAL A 1 288 ? -18.475 -16.837 6.758 1.00 94.31 288 VAL A C 1
ATOM 2298 O O . VAL A 1 288 ? -19.241 -16.478 5.866 1.00 94.31 288 VAL A O 1
ATOM 2301 N N . PHE A 1 289 ? -17.148 -16.739 6.643 1.00 97.12 289 PHE A N 1
ATOM 2302 C CA . PHE A 1 289 ? -16.506 -16.173 5.457 1.00 97.12 289 PHE A CA 1
ATOM 2303 C C . PHE A 1 289 ? -16.316 -17.227 4.357 1.00 97.12 289 PHE A C 1
ATOM 2305 O O . PHE A 1 289 ? -16.495 -16.921 3.178 1.00 97.12 289 PHE A O 1
ATOM 2312 N N . ASP A 1 290 ? -15.990 -18.470 4.731 1.00 97.50 290 ASP A N 1
ATOM 2313 C CA . ASP A 1 290 ? -15.698 -19.585 3.818 1.00 97.50 290 ASP A CA 1
ATOM 2314 C C . ASP A 1 290 ? -14.640 -19.225 2.753 1.00 97.50 290 ASP A C 1
ATOM 2316 O O . ASP A 1 290 ? -14.734 -19.644 1.602 1.00 97.50 290 ASP A O 1
ATOM 2320 N N . ILE A 1 291 ? -13.623 -18.424 3.109 1.00 98.50 291 ILE A N 1
ATOM 2321 C CA . ILE A 1 291 ? -12.628 -17.894 2.152 1.00 98.50 291 ILE A CA 1
ATOM 2322 C C . ILE A 1 291 ? -12.012 -19.030 1.330 1.00 98.50 291 ILE A C 1
ATOM 2324 O O . ILE A 1 291 ? -12.062 -19.009 0.099 1.00 98.50 291 ILE A O 1
ATOM 2328 N N . CYS A 1 292 ? -11.498 -20.061 2.004 1.00 98.12 292 CYS A N 1
ATOM 2329 C CA . CYS A 1 292 ? -10.909 -21.202 1.320 1.00 98.12 292 CYS A CA 1
ATOM 2330 C C . CYS A 1 292 ? -11.941 -22.023 0.529 1.00 98.12 292 CYS A C 1
ATOM 2332 O O . CYS A 1 292 ? -11.640 -22.438 -0.586 1.00 98.12 292 CYS A O 1
ATOM 2334 N N . GLY A 1 293 ? -13.163 -22.240 1.028 1.00 98.00 293 GLY A N 1
ATOM 2335 C CA . GLY A 1 293 ? -14.174 -22.996 0.281 1.00 98.00 293 GLY A CA 1
ATOM 2336 C C . GLY A 1 293 ? -14.638 -22.272 -0.983 1.00 98.00 293 GLY A C 1
ATOM 2337 O O . GLY A 1 293 ? -14.664 -22.878 -2.055 1.00 98.00 293 GLY A O 1
ATOM 2338 N N . ARG A 1 294 ? -14.925 -20.969 -0.895 1.00 98.31 294 ARG A N 1
ATOM 2339 C CA . ARG A 1 294 ? -15.272 -20.108 -2.040 1.00 98.31 294 ARG A CA 1
ATOM 2340 C C . ARG A 1 294 ? -14.161 -20.082 -3.088 1.00 98.31 294 ARG A C 1
ATOM 2342 O O . ARG A 1 294 ? -14.435 -20.228 -4.280 1.00 98.31 294 ARG A O 1
ATOM 2349 N N . ALA A 1 295 ? -12.909 -19.953 -2.646 1.00 97.94 295 ALA A N 1
ATOM 2350 C CA . ALA A 1 295 ? -11.735 -19.984 -3.514 1.00 97.94 295 ALA A CA 1
ATOM 2351 C C . ALA A 1 295 ? -11.598 -21.332 -4.235 1.00 97.94 295 ALA A C 1
ATOM 2353 O O . ALA A 1 295 ? -11.450 -21.375 -5.458 1.00 97.94 295 ALA A O 1
ATOM 2354 N N . ASN A 1 296 ? -11.729 -22.436 -3.493 1.00 97.94 296 ASN A N 1
ATOM 2355 C CA . ASN A 1 296 ? -11.652 -23.798 -4.021 1.00 97.94 296 ASN A CA 1
ATOM 2356 C C . ASN A 1 296 ? -12.773 -24.110 -5.035 1.00 97.94 296 ASN A C 1
ATOM 2358 O O . ASN A 1 296 ? -12.591 -24.976 -5.890 1.00 97.94 296 ASN A O 1
ATOM 2362 N N . ARG A 1 297 ? -13.923 -23.424 -4.943 1.00 97.94 297 ARG A N 1
ATOM 2363 C CA . ARG A 1 297 ? -15.062 -23.533 -5.876 1.00 97.94 297 ARG A CA 1
ATOM 2364 C C . ARG A 1 297 ? -14.994 -22.554 -7.062 1.00 97.94 297 ARG A C 1
ATOM 2366 O O . ARG A 1 297 ? -15.882 -22.579 -7.909 1.00 97.94 297 ARG A O 1
ATOM 2373 N N . GLY A 1 298 ? -13.967 -21.701 -7.152 1.00 97.12 298 GLY A N 1
ATOM 2374 C CA . GLY A 1 298 ? -13.839 -20.690 -8.217 1.00 97.12 298 GLY A CA 1
ATOM 2375 C C . GLY A 1 298 ? -14.857 -19.542 -8.121 1.00 97.12 298 GLY A C 1
ATOM 2376 O O . GLY A 1 298 ? -15.121 -18.839 -9.105 1.00 97.12 298 GLY A O 1
ATOM 2377 N N . GLU A 1 299 ? -15.456 -19.361 -6.942 1.00 98.50 299 GLU A N 1
ATOM 2378 C CA . GLU A 1 299 ? -16.390 -18.270 -6.654 1.00 98.50 299 GLU A CA 1
ATOM 2379 C C . GLU A 1 299 ? -15.651 -16.962 -6.378 1.00 98.50 299 GLU A C 1
ATOM 2381 O O . GLU A 1 299 ? -16.159 -15.903 -6.728 1.00 98.50 299 GLU A O 1
ATOM 2386 N N . ILE A 1 300 ? -14.460 -17.047 -5.778 1.00 98.75 300 ILE A N 1
ATOM 2387 C CA . ILE A 1 300 ? -13.587 -15.909 -5.480 1.00 98.75 300 ILE A CA 1
ATOM 2388 C C . ILE A 1 300 ? -12.153 -16.204 -5.920 1.00 98.75 300 ILE A C 1
ATOM 2390 O O . ILE A 1 300 ? -11.731 -17.355 -6.054 1.00 98.75 300 ILE A O 1
ATOM 2394 N N . ASP A 1 301 ? -11.410 -15.128 -6.111 1.00 98.62 301 ASP A N 1
ATOM 2395 C CA . ASP A 1 301 ? -10.025 -15.093 -6.560 1.00 98.62 301 ASP A CA 1
ATOM 2396 C C . ASP A 1 301 ? -9.112 -14.321 -5.600 1.00 98.62 301 ASP A C 1
ATOM 2398 O O . ASP A 1 301 ? -7.897 -14.509 -5.621 1.00 98.62 301 ASP A O 1
ATOM 2402 N N . GLU A 1 302 ? -9.696 -13.437 -4.790 1.00 98.25 302 GLU A N 1
ATOM 2403 C CA . GLU A 1 302 ? -9.000 -12.472 -3.945 1.00 98.25 302 GLU A CA 1
ATOM 2404 C C . GLU A 1 302 ? -9.923 -11.979 -2.816 1.00 98.25 302 GLU A C 1
ATOM 2406 O O . GLU A 1 302 ? -11.148 -11.979 -2.975 1.00 98.25 302 GLU A O 1
ATOM 2411 N N . VAL A 1 303 ? -9.352 -11.538 -1.688 1.00 98.81 303 VAL A N 1
ATOM 2412 C CA . VAL A 1 303 ? -10.105 -10.958 -0.560 1.00 98.81 303 VAL A CA 1
ATOM 2413 C C . VAL A 1 303 ? -9.578 -9.567 -0.199 1.00 98.81 303 VAL A C 1
ATOM 2415 O O . VAL A 1 303 ? -8.375 -9.390 -0.018 1.00 98.81 303 VAL A O 1
ATOM 2418 N N . TRP A 1 304 ? -10.462 -8.581 -0.035 1.00 98.81 304 TRP A N 1
ATOM 2419 C CA . TRP A 1 304 ? -10.133 -7.255 0.511 1.00 98.81 304 TRP A CA 1
ATOM 2420 C C . TRP A 1 304 ? -10.782 -7.107 1.888 1.00 98.81 304 TRP A C 1
ATOM 2422 O O . TRP A 1 304 ? -12.002 -7.182 1.999 1.00 98.81 304 TRP A O 1
ATOM 2432 N N . ILE A 1 305 ? -9.981 -6.915 2.937 1.00 98.50 305 ILE A N 1
ATOM 2433 C CA . ILE A 1 305 ? -10.439 -6.807 4.325 1.00 98.50 305 ILE A CA 1
ATOM 2434 C C . ILE A 1 305 ? -10.261 -5.368 4.818 1.00 98.50 305 ILE A C 1
ATOM 2436 O O . ILE A 1 305 ? -9.180 -4.967 5.256 1.00 98.50 305 ILE A O 1
ATOM 2440 N N . TYR A 1 306 ? -11.344 -4.594 4.772 1.00 97.94 306 TYR A N 1
ATOM 2441 C CA . TYR A 1 306 ? -11.384 -3.259 5.358 1.00 97.94 306 TYR A CA 1
ATOM 2442 C C . TYR A 1 306 ? -11.318 -3.354 6.883 1.00 97.94 306 TYR A C 1
ATOM 2444 O O . TYR A 1 306 ? -12.102 -4.074 7.509 1.00 97.94 306 TYR A O 1
ATOM 2452 N N . ASN A 1 307 ? -10.351 -2.651 7.469 1.00 95.25 307 ASN A N 1
ATOM 2453 C CA . ASN A 1 307 ? -9.985 -2.780 8.877 1.00 95.25 307 ASN A CA 1
ATOM 2454 C C . ASN A 1 307 ? -9.498 -1.441 9.460 1.00 95.25 307 ASN A C 1
ATOM 2456 O O . ASN A 1 307 ? -8.976 -0.606 8.731 1.00 95.25 307 ASN A O 1
ATOM 2460 N N . GLY A 1 308 ? -9.681 -1.230 10.764 1.00 91.44 308 GLY A N 1
ATOM 2461 C CA . GLY A 1 308 ? -9.221 -0.030 11.463 1.00 91.44 308 GLY A CA 1
ATOM 2462 C C . GLY A 1 308 ? -7.789 -0.140 12.010 1.00 91.44 308 GLY A C 1
ATOM 2463 O O . GLY A 1 308 ? -7.250 -1.243 12.128 1.00 91.44 308 GLY A O 1
ATOM 2464 N N . PRO A 1 309 ? -7.179 0.982 12.440 1.00 89.94 309 PRO A N 1
ATOM 2465 C CA . PRO A 1 309 ? -5.894 0.981 13.142 1.00 89.94 309 PRO A CA 1
ATOM 2466 C C . PRO A 1 309 ? -5.897 0.011 14.319 1.00 89.94 309 PRO A C 1
ATOM 2468 O O . PRO A 1 309 ? -6.918 -0.137 14.990 1.00 89.94 309 PRO A O 1
ATOM 2471 N N . TRP A 1 310 ? -4.760 -0.626 14.597 1.00 91.69 310 TRP A N 1
ATOM 2472 C CA . TRP A 1 310 ? -4.620 -1.619 15.672 1.00 91.69 310 TRP A CA 1
ATOM 2473 C C . TRP A 1 310 ? -5.526 -2.854 15.527 1.00 91.69 310 TRP A C 1
ATOM 2475 O O . TRP A 1 310 ? -5.723 -3.587 16.495 1.00 91.69 310 TRP A O 1
ATOM 2485 N N . PHE A 1 311 ? -6.098 -3.137 14.351 1.00 94.81 311 PHE A N 1
ATOM 2486 C CA . PHE A 1 311 ? -6.806 -4.407 14.122 1.00 94.81 311 PHE A CA 1
ATOM 2487 C C . PHE A 1 311 ? -5.843 -5.574 13.877 1.00 94.81 311 PHE A C 1
ATOM 2489 O O . PHE A 1 311 ? -6.250 -6.725 14.023 1.00 94.81 311 PHE A O 1
ATOM 2496 N N . GLY A 1 312 ? -4.574 -5.291 13.564 1.00 93.38 312 GLY A N 1
ATOM 2497 C CA . GLY A 1 312 ? -3.537 -6.303 13.372 1.00 93.38 312 GLY A CA 1
ATOM 2498 C C . GLY A 1 312 ? -3.375 -6.827 11.951 1.00 93.38 312 GLY A C 1
ATOM 2499 O O . GLY A 1 312 ? -2.666 -7.817 11.771 1.00 93.38 312 GLY A O 1
ATOM 2500 N N . PHE A 1 313 ? -4.028 -6.217 10.960 1.00 95.81 313 PHE A N 1
ATOM 2501 C CA . PHE A 1 313 ? -3.875 -6.605 9.560 1.00 95.81 313 PHE A CA 1
ATOM 2502 C C . PHE A 1 313 ? -2.600 -6.019 8.952 1.00 95.81 313 PHE A C 1
ATOM 2504 O O . PHE A 1 313 ? -2.218 -4.885 9.231 1.00 95.81 313 PHE A O 1
ATOM 2511 N N . TYR A 1 314 ? -1.986 -6.805 8.075 1.00 96.00 314 TYR A N 1
ATOM 2512 C CA . TYR A 1 314 ? -1.013 -6.353 7.093 1.00 96.00 314 TYR A CA 1
ATOM 2513 C C . TYR A 1 314 ? -1.716 -5.737 5.884 1.00 96.00 314 TYR A C 1
ATOM 2515 O O . TYR A 1 314 ? -2.824 -6.141 5.517 1.00 96.00 314 TYR A O 1
ATOM 2523 N N . GLU A 1 315 ? -1.032 -4.821 5.205 1.00 95.75 315 GLU A N 1
ATOM 2524 C CA . GLU A 1 315 ? -1.509 -4.209 3.956 1.00 95.75 315 GLU A CA 1
ATOM 2525 C C . GLU A 1 315 ? -1.753 -5.242 2.852 1.00 95.75 315 GLU A C 1
ATOM 2527 O O . GLU A 1 315 ? -2.710 -5.114 2.079 1.00 95.75 315 GLU A O 1
ATOM 2532 N N . SER A 1 316 ? -0.931 -6.295 2.822 1.00 97.12 316 SER A N 1
ATOM 2533 C CA . SER A 1 316 ? -1.208 -7.524 2.087 1.00 97.12 316 SER A CA 1
ATOM 2534 C C . SER A 1 316 ? -0.629 -8.762 2.777 1.00 97.12 316 SER A C 1
ATOM 2536 O O . SER A 1 316 ? 0.350 -8.686 3.520 1.00 97.12 316 SER A O 1
ATOM 2538 N N . THR A 1 317 ? -1.229 -9.919 2.506 1.00 98.00 317 THR A N 1
ATOM 2539 C CA . THR A 1 317 ? -0.702 -11.260 2.800 1.00 98.00 317 THR A CA 1
ATOM 2540 C C . THR A 1 317 ? -1.208 -12.255 1.747 1.00 98.00 317 THR A C 1
ATOM 2542 O O . THR A 1 317 ? -2.002 -11.905 0.868 1.00 98.00 317 THR A O 1
ATOM 2545 N N . LEU A 1 318 ? -0.745 -13.501 1.812 1.00 98.38 318 LEU A N 1
ATOM 2546 C CA . LEU A 1 318 ? -1.055 -14.557 0.854 1.00 98.38 318 LEU A CA 1
ATOM 2547 C C . LEU A 1 318 ? -1.351 -15.868 1.593 1.00 98.38 318 LEU A C 1
ATOM 2549 O O . LEU A 1 318 ? -0.562 -16.308 2.429 1.00 98.38 318 LEU A O 1
ATOM 2553 N N . VAL A 1 319 ? -2.483 -16.501 1.275 1.00 98.44 319 VAL A N 1
ATOM 2554 C CA . VAL A 1 319 ? -2.873 -17.820 1.806 1.00 98.44 319 VAL A CA 1
ATOM 2555 C C . VAL A 1 319 ? -2.876 -18.865 0.690 1.00 98.44 319 VAL A C 1
ATOM 2557 O O . VAL A 1 319 ? -3.182 -18.536 -0.456 1.00 98.44 319 VAL A O 1
ATOM 2560 N N . GLY A 1 320 ? -2.558 -20.123 1.011 1.00 97.94 320 GLY A N 1
ATOM 2561 C CA . GLY A 1 320 ? -2.632 -21.253 0.077 1.00 97.94 320 GLY A CA 1
ATOM 2562 C C . GLY A 1 320 ? -1.331 -22.061 -0.060 1.00 97.94 320 GLY A C 1
ATOM 2563 O O . GLY A 1 320 ? -0.344 -21.801 0.630 1.00 97.94 320 GLY A O 1
ATOM 2564 N N . PRO A 1 321 ? -1.313 -23.084 -0.934 1.00 96.44 321 PRO A N 1
ATOM 2565 C CA . PRO A 1 321 ? -0.170 -23.978 -1.091 1.00 96.44 321 PRO A CA 1
ATOM 2566 C C . PRO A 1 321 ? 1.032 -23.249 -1.700 1.00 96.44 321 PRO A C 1
ATOM 2568 O O . PRO A 1 321 ? 0.918 -22.609 -2.742 1.00 96.44 321 PRO A O 1
ATOM 2571 N N . ASN A 1 322 ? 2.202 -23.402 -1.074 1.00 96.50 322 ASN A N 1
ATOM 2572 C CA . ASN A 1 322 ? 3.449 -22.725 -1.456 1.00 96.50 322 ASN A CA 1
ATOM 2573 C C . ASN A 1 322 ? 3.357 -21.187 -1.445 1.00 96.50 322 ASN A C 1
ATOM 2575 O O . ASN A 1 322 ? 4.085 -20.524 -2.187 1.00 96.50 322 ASN A O 1
ATOM 2579 N N . ALA A 1 323 ? 2.475 -20.617 -0.614 1.00 97.88 323 ALA A N 1
ATOM 2580 C CA . ALA A 1 323 ? 2.405 -19.176 -0.419 1.00 97.88 323 ALA A CA 1
ATOM 2581 C C . ALA A 1 323 ? 3.781 -18.620 -0.019 1.00 97.88 323 ALA A C 1
ATOM 2583 O O . ALA A 1 323 ? 4.520 -19.211 0.770 1.00 97.88 323 ALA A O 1
ATOM 2584 N N . TYR A 1 324 ? 4.137 -17.498 -0.632 1.00 97.31 324 TYR A N 1
ATOM 2585 C CA . TYR A 1 324 ? 5.412 -16.812 -0.472 1.00 97.31 324 TYR A CA 1
ATOM 2586 C C . TYR A 1 324 ? 5.187 -15.432 0.153 1.00 97.31 324 TYR A C 1
ATOM 2588 O O . TYR A 1 324 ? 4.052 -14.975 0.267 1.00 97.31 324 TYR A O 1
ATOM 2596 N N . PHE A 1 325 ? 6.276 -14.783 0.566 1.00 96.44 325 PHE A N 1
ATOM 2597 C CA . PHE A 1 325 ? 6.238 -13.447 1.152 1.00 96.44 325 PHE A CA 1
ATOM 2598 C C . PHE A 1 325 ? 5.489 -12.448 0.251 1.00 96.44 325 PHE A C 1
ATOM 2600 O O . PHE A 1 325 ? 5.815 -12.316 -0.930 1.00 96.44 325 PHE A O 1
ATOM 2607 N N . TYR A 1 326 ? 4.491 -11.756 0.801 1.00 96.12 326 TYR A N 1
ATOM 2608 C CA . TYR A 1 326 ? 3.550 -10.932 0.034 1.00 96.12 326 TYR A CA 1
ATOM 2609 C C . TYR A 1 326 ? 3.217 -9.653 0.809 1.00 96.12 326 TYR A C 1
ATOM 2611 O O . TYR A 1 326 ? 2.145 -9.518 1.394 1.00 96.12 326 TYR A O 1
ATOM 2619 N N . ASN A 1 327 ? 4.209 -8.768 0.907 1.00 95.12 327 ASN A N 1
ATOM 2620 C CA . ASN A 1 327 ? 4.421 -7.745 1.939 1.00 95.12 327 ASN A CA 1
ATOM 2621 C C . ASN A 1 327 ? 4.547 -8.281 3.373 1.00 95.12 327 ASN A C 1
ATOM 2623 O O . ASN A 1 327 ? 5.184 -7.649 4.201 1.00 95.12 327 ASN A O 1
ATOM 2627 N N . SER A 1 328 ? 4.005 -9.454 3.682 1.00 95.25 328 SER A N 1
ATOM 2628 C CA . SER A 1 328 ? 4.083 -10.098 4.994 1.00 95.25 328 SER A CA 1
ATOM 2629 C C . SER A 1 328 ? 4.431 -11.587 4.878 1.00 95.25 328 SER A C 1
ATOM 2631 O O . SER A 1 328 ? 4.426 -12.139 3.765 1.00 95.25 328 SER A O 1
ATOM 2633 N N . PRO A 1 329 ? 4.723 -12.266 6.004 1.00 94.50 329 PRO A N 1
ATOM 2634 C CA . PRO A 1 329 ? 4.685 -13.721 6.067 1.00 94.50 329 PRO A CA 1
ATOM 2635 C C . PRO A 1 329 ? 3.357 -14.282 5.515 1.00 94.50 329 PRO A C 1
ATOM 2637 O O . PRO A 1 329 ? 2.303 -13.660 5.687 1.00 94.50 329 PRO A O 1
ATOM 2640 N N . PRO A 1 330 ? 3.376 -15.456 4.856 1.00 96.69 330 PRO A N 1
ATOM 2641 C CA . PRO A 1 330 ? 2.157 -16.155 4.464 1.00 96.69 330 PRO A CA 1
ATOM 2642 C C . PRO A 1 330 ? 1.234 -16.449 5.648 1.00 96.69 330 PRO A C 1
ATOM 2644 O O . PRO A 1 330 ? 1.702 -16.696 6.760 1.00 96.69 330 PRO A O 1
ATOM 2647 N N . VAL A 1 331 ? -0.073 -16.532 5.391 1.00 97.31 331 VAL A N 1
ATOM 2648 C CA . VAL A 1 331 ? -1.044 -16.953 6.412 1.00 97.31 331 VAL A CA 1
ATOM 2649 C C . VAL A 1 331 ? -0.682 -18.361 6.915 1.00 97.31 331 VAL A C 1
ATOM 2651 O O . VAL A 1 331 ? -0.614 -19.289 6.103 1.00 97.31 331 VAL A O 1
ATOM 2654 N N . PRO A 1 332 ? -0.464 -18.561 8.230 1.00 93.38 332 PRO A N 1
ATOM 2655 C CA . PRO A 1 332 ? -0.033 -19.851 8.754 1.00 93.38 332 PRO A CA 1
ATOM 2656 C C . PRO A 1 332 ? -1.120 -20.920 8.595 1.00 93.38 332 PRO A C 1
ATOM 2658 O O . PRO A 1 332 ? -2.319 -20.634 8.621 1.00 93.38 332 PRO A O 1
ATOM 2661 N N . GLY A 1 333 ? -0.695 -22.177 8.455 1.00 91.25 333 GLY A N 1
ATOM 2662 C CA . GLY A 1 333 ? -1.585 -23.339 8.449 1.00 91.25 333 GLY A CA 1
ATOM 2663 C C . GLY A 1 333 ? -1.997 -23.796 9.861 1.00 91.25 333 GLY A C 1
ATOM 2664 O O . GLY A 1 333 ? -1.417 -23.344 10.847 1.00 91.25 333 GLY A O 1
ATOM 2665 N N . PRO A 1 334 ? -2.957 -24.735 9.977 1.00 95.50 334 PRO A N 1
ATOM 2666 C CA . PRO A 1 334 ? -3.638 -25.434 8.886 1.00 95.50 334 PRO A CA 1
ATOM 2667 C C . PRO A 1 334 ? -4.771 -24.601 8.267 1.00 95.50 334 PRO A C 1
ATOM 2669 O O . PRO A 1 334 ? -5.475 -23.884 8.970 1.00 95.50 334 PRO A O 1
ATOM 2672 N N . HIS A 1 335 ? -4.983 -24.726 6.958 1.00 96.12 335 HIS A N 1
ATOM 2673 C CA . HIS A 1 335 ? -6.112 -24.123 6.241 1.00 96.12 335 HIS A CA 1
ATOM 2674 C C . HIS A 1 335 ? -6.509 -24.988 5.036 1.00 96.12 335 HIS A C 1
ATOM 2676 O O . HIS A 1 335 ? -5.687 -25.748 4.521 1.00 96.12 335 HIS A O 1
ATOM 2682 N N . THR A 1 336 ? -7.739 -24.860 4.538 1.00 96.88 336 THR A N 1
ATOM 2683 C CA . THR A 1 336 ? -8.266 -25.708 3.444 1.00 96.88 336 THR A CA 1
ATOM 2684 C C . THR A 1 336 ? -8.080 -25.138 2.031 1.00 96.88 336 THR A C 1
ATOM 2686 O O . THR A 1 336 ? -8.528 -25.754 1.065 1.00 96.88 336 THR A O 1
ATOM 2689 N N . CYS A 1 337 ? -7.425 -23.982 1.882 1.00 97.12 337 CYS A N 1
ATOM 2690 C CA . CYS A 1 337 ? -7.188 -23.325 0.592 1.00 97.12 337 CYS A CA 1
ATOM 2691 C C . CYS A 1 337 ? -6.318 -24.204 -0.328 1.00 97.12 337 CYS A C 1
ATOM 2693 O O . CYS A 1 337 ? -5.190 -24.543 0.030 1.00 97.12 337 CYS A O 1
ATOM 2695 N N . ASN A 1 338 ? -6.830 -24.553 -1.514 1.00 96.50 338 ASN A N 1
ATOM 2696 C CA . ASN A 1 338 ? -6.160 -25.405 -2.509 1.00 96.50 338 ASN A CA 1
ATOM 2697 C C . ASN A 1 338 ? -5.419 -24.621 -3.610 1.00 96.50 338 ASN A C 1
ATOM 2699 O O . ASN A 1 338 ? -4.732 -25.219 -4.437 1.00 96.50 338 ASN A O 1
ATOM 2703 N N . ARG A 1 339 ? -5.548 -23.293 -3.601 1.00 95.31 339 ARG A N 1
ATOM 2704 C CA . ARG A 1 339 ? -4.914 -22.337 -4.514 1.00 95.31 339 ARG A CA 1
ATOM 2705 C C . ARG A 1 339 ? -4.434 -21.114 -3.737 1.00 95.31 339 ARG A C 1
ATOM 2707 O O . ARG A 1 339 ? -4.858 -20.913 -2.598 1.00 95.31 339 ARG A O 1
ATOM 2714 N N . LEU A 1 340 ? -3.552 -20.325 -4.343 1.00 97.88 340 LEU A N 1
ATOM 2715 C CA . LEU A 1 340 ? -3.106 -19.060 -3.765 1.00 97.88 340 LEU A CA 1
ATOM 2716 C C . LEU A 1 340 ? -4.202 -17.997 -3.880 1.00 97.88 340 LEU A C 1
ATOM 2718 O O . LEU A 1 340 ? -4.803 -17.847 -4.941 1.00 97.88 340 LEU A O 1
ATOM 2722 N N . ILE A 1 341 ? -4.448 -17.274 -2.787 1.00 98.25 341 ILE A N 1
ATOM 2723 C CA . ILE A 1 341 ? -5.437 -16.194 -2.697 1.00 98.25 341 ILE A CA 1
ATOM 2724 C C . ILE A 1 341 ? -4.779 -14.991 -2.009 1.00 98.25 341 ILE A C 1
ATOM 2726 O O . ILE A 1 341 ? -4.407 -15.105 -0.834 1.00 98.25 341 ILE A O 1
ATOM 2730 N N . PRO A 1 342 ? -4.608 -13.848 -2.703 1.00 98.50 342 PRO A N 1
ATOM 2731 C CA . PRO A 1 342 ? -4.175 -12.615 -2.063 1.00 98.50 342 PRO A CA 1
ATOM 2732 C C . PRO A 1 342 ? -5.234 -12.123 -1.073 1.00 98.50 342 PRO A C 1
ATOM 2734 O O . PRO A 1 342 ? -6.438 -12.191 -1.339 1.00 98.50 342 PRO A O 1
ATOM 2737 N N . ILE A 1 343 ? -4.772 -11.586 0.051 1.00 98.69 343 ILE A N 1
ATOM 2738 C CA . ILE A 1 343 ? -5.601 -10.887 1.030 1.00 98.69 343 ILE A CA 1
ATOM 2739 C C . ILE A 1 343 ? -5.023 -9.482 1.191 1.00 98.69 343 ILE A C 1
ATOM 2741 O O . ILE A 1 343 ? -3.851 -9.341 1.529 1.00 98.69 343 ILE A O 1
ATOM 2745 N N . MET A 1 344 ? -5.832 -8.453 0.950 1.00 98.56 344 MET A N 1
ATOM 2746 C CA . MET A 1 344 ? -5.446 -7.042 1.087 1.00 98.56 344 MET A CA 1
ATOM 2747 C C . MET A 1 344 ? -6.082 -6.430 2.331 1.00 98.56 344 MET A C 1
ATOM 2749 O O . MET A 1 344 ? -7.229 -6.746 2.636 1.00 98.56 344 MET A O 1
ATOM 2753 N N . GLY A 1 345 ? -5.374 -5.533 3.016 1.00 96.94 345 GLY A N 1
ATOM 2754 C CA . GLY A 1 345 ? -5.842 -4.848 4.225 1.00 96.94 345 GLY A CA 1
ATOM 2755 C C . GLY A 1 345 ? -5.987 -3.329 4.073 1.00 96.94 345 GLY A C 1
ATOM 2756 O O . GLY A 1 345 ? -5.271 -2.607 4.766 1.00 96.94 345 GLY A O 1
ATOM 2757 N N . PRO A 1 346 ? -6.850 -2.801 3.180 1.00 96.00 346 PRO A N 1
ATOM 2758 C CA . PRO A 1 346 ? -7.086 -1.359 3.086 1.00 96.00 346 PRO A CA 1
ATOM 2759 C C . PRO A 1 346 ? -7.713 -0.810 4.380 1.00 96.00 346 PRO A C 1
ATOM 2761 O O . PRO A 1 346 ? -8.585 -1.442 4.977 1.00 96.00 346 PRO A O 1
ATOM 2764 N N . SER A 1 347 ? -7.309 0.392 4.792 1.00 93.44 347 SER A N 1
ATOM 2765 C CA . SER A 1 347 ? -7.873 1.072 5.965 1.00 93.44 347 SER A CA 1
ATOM 2766 C C . SER A 1 347 ? -8.811 2.206 5.536 1.00 93.44 347 SER A C 1
ATOM 2768 O O . SER A 1 347 ? -8.346 3.130 4.867 1.00 93.44 347 SER A O 1
ATOM 2770 N N . PRO A 1 348 ? -10.104 2.204 5.928 1.00 91.94 348 PRO A N 1
ATOM 2771 C CA . PRO A 1 348 ? -11.013 3.325 5.677 1.00 91.94 348 PRO A CA 1
ATOM 2772 C C . PRO A 1 348 ? -10.679 4.551 6.542 1.00 91.94 348 PRO A C 1
ATOM 2774 O O . PRO A 1 348 ? -11.148 5.657 6.270 1.00 91.94 348 PRO A O 1
ATOM 2777 N N . GLU A 1 349 ? -9.814 4.394 7.553 1.00 89.00 349 GLU A N 1
ATOM 2778 C CA . GLU A 1 349 ? -9.193 5.523 8.253 1.00 89.00 349 GLU A CA 1
ATOM 2779 C C . GLU A 1 349 ? -8.374 6.410 7.303 1.00 89.00 349 GLU A C 1
ATOM 2781 O O . GLU A 1 349 ? -8.071 7.556 7.634 1.00 89.00 349 GLU A O 1
ATOM 2786 N N . ARG A 1 350 ? -8.022 5.872 6.129 1.00 88.12 350 ARG A N 1
ATOM 2787 C CA . ARG A 1 350 ? -7.315 6.531 5.039 1.00 88.12 350 ARG A CA 1
ATOM 2788 C C . ARG A 1 350 ? -8.071 6.423 3.720 1.00 88.12 350 ARG A C 1
ATOM 2790 O O . ARG A 1 350 ? -9.189 5.922 3.647 1.00 88.12 350 ARG A O 1
ATOM 2797 N N . SER A 1 351 ? -7.482 7.047 2.718 1.00 88.56 351 SER A N 1
ATOM 2798 C CA . SER A 1 351 ? -8.034 7.348 1.403 1.00 88.56 351 SER A CA 1
ATOM 2799 C C . SER A 1 351 ? -7.500 6.393 0.332 1.00 88.56 351 SER A C 1
ATOM 2801 O O . SER A 1 351 ? -6.744 5.458 0.612 1.00 88.56 351 SER A O 1
ATOM 2803 N N . LEU A 1 352 ? -7.896 6.639 -0.919 1.00 92.25 352 LEU A N 1
ATOM 2804 C CA . LEU A 1 352 ? -7.514 5.832 -2.073 1.00 92.25 352 LEU A CA 1
ATOM 2805 C C . LEU A 1 352 ? -5.994 5.680 -2.239 1.00 92.25 352 LEU A C 1
ATOM 2807 O O . LEU A 1 352 ? -5.537 4.595 -2.567 1.00 92.25 352 LEU A O 1
ATOM 2811 N N . ASP A 1 353 ? -5.198 6.721 -1.993 1.00 92.12 353 ASP A N 1
ATOM 2812 C CA . ASP A 1 353 ? -3.734 6.668 -2.103 1.00 92.12 353 ASP A CA 1
ATOM 2813 C C . ASP A 1 353 ? -3.102 5.603 -1.192 1.00 92.12 353 ASP A C 1
ATOM 2815 O O . ASP A 1 353 ? -2.376 4.747 -1.699 1.00 92.12 353 ASP A O 1
ATOM 2819 N N . SER A 1 354 ? -3.437 5.563 0.103 1.00 92.25 354 SER A N 1
ATOM 2820 C CA . SER A 1 354 ? -3.021 4.470 0.995 1.00 92.25 354 SER A CA 1
ATOM 2821 C C . SER A 1 354 ? -3.563 3.115 0.530 1.00 92.25 354 SER A C 1
ATOM 2823 O O . SER A 1 354 ? -2.821 2.140 0.500 1.00 92.25 354 SER A O 1
ATOM 2825 N N . ALA A 1 355 ? -4.830 3.038 0.103 1.00 95.44 355 ALA A N 1
ATOM 2826 C CA . ALA A 1 355 ? -5.412 1.780 -0.372 1.00 95.44 355 ALA A CA 1
ATOM 2827 C C . ALA A 1 355 ? -4.673 1.213 -1.601 1.00 95.44 355 ALA A C 1
ATOM 2829 O O . ALA A 1 355 ? -4.415 0.012 -1.651 1.00 95.44 355 ALA A O 1
ATOM 2830 N N . ILE A 1 356 ? -4.287 2.064 -2.559 1.00 98.25 356 ILE A N 1
ATOM 2831 C CA . ILE A 1 356 ? -3.494 1.696 -3.741 1.00 98.25 356 ILE A CA 1
ATOM 2832 C C . ILE A 1 356 ? -2.027 1.409 -3.376 1.00 98.25 356 ILE A C 1
ATOM 2834 O O . ILE A 1 356 ? -1.426 0.523 -3.990 1.00 98.25 356 ILE A O 1
ATOM 2838 N N . HIS A 1 357 ? -1.463 2.075 -2.359 1.00 97.25 357 HIS A N 1
ATOM 2839 C CA . HIS A 1 357 ? -0.111 1.806 -1.846 1.00 97.25 357 HIS A CA 1
ATOM 2840 C C . HIS A 1 357 ? 0.062 0.324 -1.475 1.00 97.25 357 HIS A C 1
ATOM 2842 O O . HIS A 1 357 ? 1.002 -0.323 -1.937 1.00 97.25 357 HIS A O 1
ATOM 2848 N N . ASN A 1 358 ? -0.921 -0.260 -0.778 1.00 96.88 358 ASN A N 1
ATOM 2849 C CA . ASN A 1 358 ? -0.930 -1.681 -0.414 1.00 96.88 358 ASN A CA 1
ATOM 2850 C C . ASN A 1 358 ? -0.743 -2.611 -1.633 1.00 96.88 358 ASN A C 1
ATOM 2852 O O . ASN A 1 358 ? -0.041 -3.623 -1.568 1.00 96.88 358 ASN A O 1
ATOM 2856 N N . PHE A 1 359 ? -1.369 -2.288 -2.773 1.00 98.12 359 PHE A N 1
ATOM 2857 C CA . PHE A 1 359 ? -1.206 -3.067 -4.007 1.00 98.12 359 PHE A CA 1
ATOM 2858 C C . PHE A 1 359 ? 0.188 -2.895 -4.621 1.00 98.12 359 PHE A C 1
ATOM 2860 O O . PHE A 1 359 ? 0.656 -3.800 -5.310 1.00 98.12 359 PHE A O 1
ATOM 2867 N N . GLY A 1 360 ? 0.868 -1.781 -4.352 1.00 97.88 360 GLY A N 1
ATOM 2868 C CA . GLY A 1 360 ? 2.266 -1.567 -4.713 1.00 97.88 360 GLY A CA 1
ATOM 2869 C C . GLY A 1 360 ? 3.190 -2.579 -4.050 1.00 97.88 360 GLY A C 1
ATOM 2870 O O . GLY A 1 360 ? 3.937 -3.263 -4.747 1.00 97.88 360 GLY A O 1
ATOM 2871 N N . HIS A 1 361 ? 3.049 -2.799 -2.741 1.00 97.25 361 HIS A N 1
ATOM 2872 C CA . HIS A 1 361 ? 3.811 -3.837 -2.037 1.00 97.25 361 HIS A CA 1
ATOM 2873 C C . HIS A 1 361 ? 3.511 -5.260 -2.521 1.00 97.25 361 HIS A C 1
ATOM 2875 O O . HIS A 1 361 ? 4.412 -6.107 -2.565 1.00 97.25 361 HIS A O 1
ATOM 2881 N N . ARG A 1 362 ? 2.271 -5.532 -2.961 1.00 97.19 362 ARG A N 1
ATOM 2882 C CA . ARG A 1 362 ? 1.946 -6.755 -3.720 1.00 97.19 362 ARG A CA 1
ATOM 2883 C C . ARG A 1 362 ? 2.844 -6.883 -4.948 1.00 97.19 362 ARG A C 1
ATOM 2885 O O . ARG A 1 362 ? 3.369 -7.970 -5.194 1.00 97.19 362 ARG A O 1
ATOM 2892 N N . VAL A 1 363 ? 2.978 -5.815 -5.742 1.00 98.25 363 VAL A N 1
ATOM 2893 C CA . VAL A 1 363 ? 3.776 -5.827 -6.975 1.00 98.25 363 VAL A CA 1
ATOM 2894 C C . VAL A 1 363 ? 5.236 -6.053 -6.630 1.00 98.25 363 VAL A C 1
ATOM 2896 O O . VAL A 1 363 ? 5.852 -6.954 -7.191 1.00 98.25 363 VAL A O 1
ATOM 2899 N N . GLU A 1 364 ? 5.766 -5.311 -5.662 1.00 97.94 364 GLU A N 1
ATOM 2900 C CA . GLU A 1 364 ? 7.153 -5.431 -5.218 1.00 97.94 364 GLU A CA 1
ATOM 2901 C C . GLU A 1 364 ? 7.480 -6.850 -4.751 1.00 97.94 364 GLU A C 1
ATOM 2903 O O . GLU A 1 364 ? 8.450 -7.452 -5.216 1.00 97.94 364 GLU A O 1
ATOM 2908 N N . SER A 1 365 ? 6.627 -7.434 -3.911 1.00 97.75 365 SER A N 1
ATOM 2909 C CA . SER A 1 365 ? 6.799 -8.797 -3.400 1.00 97.75 365 SER A CA 1
ATOM 2910 C C . SER A 1 365 ? 6.665 -9.852 -4.501 1.00 97.75 365 SER A C 1
ATOM 2912 O O . SER A 1 365 ? 7.459 -10.790 -4.579 1.00 97.75 365 SER A O 1
ATOM 2914 N N . THR A 1 366 ? 5.697 -9.680 -5.403 1.00 98.38 366 THR A N 1
ATOM 2915 C CA . THR A 1 366 ? 5.462 -10.597 -6.527 1.00 98.38 366 THR A CA 1
ATOM 2916 C C . THR A 1 366 ? 6.602 -10.557 -7.537 1.00 98.38 366 THR A C 1
ATOM 2918 O O . THR A 1 366 ? 7.088 -11.608 -7.947 1.00 98.38 366 THR A O 1
ATOM 2921 N N . MET A 1 367 ? 7.087 -9.374 -7.912 1.00 98.31 367 MET A N 1
ATOM 2922 C CA . MET A 1 367 ? 8.189 -9.255 -8.866 1.00 98.31 367 MET A CA 1
ATOM 2923 C C . MET A 1 367 ? 9.531 -9.657 -8.240 1.00 98.31 367 MET A C 1
ATOM 2925 O O . MET A 1 367 ? 10.343 -10.297 -8.908 1.00 98.31 367 MET A O 1
ATOM 2929 N N . THR A 1 368 ? 9.720 -9.422 -6.937 1.00 97.69 368 THR A N 1
ATOM 2930 C CA . THR A 1 368 ? 10.832 -10.001 -6.163 1.00 97.69 368 THR A CA 1
ATOM 2931 C C . THR A 1 368 ? 10.779 -11.532 -6.176 1.00 97.69 368 THR A C 1
ATOM 2933 O O . THR A 1 368 ? 11.809 -12.173 -6.371 1.00 97.69 368 THR A O 1
ATOM 2936 N N . LYS A 1 369 ? 9.592 -12.143 -6.052 1.00 97.81 369 LYS A N 1
ATOM 2937 C CA . LYS A 1 369 ? 9.412 -13.598 -6.180 1.00 97.81 369 LYS A CA 1
ATOM 2938 C C . LYS A 1 369 ? 9.703 -14.105 -7.599 1.00 97.81 369 LYS A C 1
ATOM 2940 O O . LYS A 1 369 ? 10.386 -15.117 -7.731 1.00 97.81 369 LYS A O 1
ATOM 2945 N N . VAL A 1 370 ? 9.229 -13.404 -8.633 1.00 97.75 370 VAL A N 1
ATOM 2946 C CA . VAL A 1 370 ? 9.443 -13.746 -10.055 1.00 97.75 370 VAL A CA 1
ATOM 2947 C C . VAL A 1 370 ? 10.928 -13.738 -10.426 1.00 97.75 370 VAL A C 1
ATOM 2949 O O . VAL A 1 370 ? 11.403 -14.679 -11.054 1.00 97.75 370 VAL A O 1
ATOM 2952 N N . TYR A 1 371 ? 11.671 -12.702 -10.029 1.00 97.12 371 TYR A N 1
ATOM 2953 C CA . TYR A 1 371 ? 13.097 -12.571 -10.357 1.00 97.12 371 TYR A CA 1
ATOM 2954 C C . TYR A 1 371 ? 14.044 -13.166 -9.300 1.00 97.12 371 TYR A C 1
ATOM 2956 O O . TYR A 1 371 ? 15.256 -13.194 -9.505 1.00 97.12 371 TYR A O 1
ATOM 2964 N N . GLY A 1 372 ? 13.514 -13.638 -8.170 1.00 96.75 372 GLY A N 1
ATOM 2965 C CA . GLY A 1 372 ? 14.270 -14.233 -7.065 1.00 96.75 372 GLY A CA 1
ATOM 2966 C C . GLY A 1 372 ? 14.977 -13.238 -6.136 1.00 96.75 372 GLY A C 1
ATOM 2967 O O . GLY A 1 372 ? 15.544 -13.661 -5.129 1.00 96.75 372 GLY A O 1
ATOM 2968 N N . SER A 1 373 ? 14.960 -11.935 -6.436 1.00 96.00 373 SER A N 1
ATOM 2969 C CA . SER A 1 373 ? 15.590 -10.905 -5.604 1.00 96.00 373 SER A CA 1
ATOM 2970 C C . SER A 1 373 ? 15.107 -9.486 -5.903 1.00 96.00 373 SER A C 1
ATOM 2972 O O . SER A 1 373 ? 14.565 -9.205 -6.970 1.00 96.00 373 SER A O 1
ATOM 2974 N N . TRP A 1 374 ? 15.367 -8.583 -4.957 1.00 95.62 374 TRP A N 1
ATOM 2975 C CA . TRP A 1 374 ? 15.349 -7.137 -5.149 1.00 95.62 374 TRP A CA 1
ATOM 2976 C C . TRP A 1 374 ? 16.400 -6.513 -4.229 1.00 95.62 374 TRP A C 1
ATOM 2978 O O . TRP A 1 374 ? 16.251 -6.516 -3.010 1.00 95.62 374 TRP A O 1
ATOM 2988 N N . GLN A 1 375 ? 17.505 -6.038 -4.801 1.00 94.31 375 GLN A N 1
ATOM 2989 C CA . GLN A 1 375 ? 18.555 -5.326 -4.077 1.00 94.31 375 GLN A CA 1
ATOM 2990 C C . GLN A 1 375 ? 18.638 -3.882 -4.571 1.00 94.31 375 GLN A C 1
ATOM 2992 O O . GLN A 1 375 ? 18.750 -3.627 -5.770 1.00 94.31 375 GLN A O 1
ATOM 2997 N N . GLN A 1 376 ? 18.620 -2.933 -3.633 1.00 90.62 376 GLN A N 1
ATOM 2998 C CA . GLN A 1 376 ? 18.942 -1.537 -3.930 1.00 90.62 376 GLN A CA 1
ATOM 2999 C C . GLN A 1 376 ? 20.394 -1.430 -4.418 1.00 90.62 376 GLN A C 1
ATOM 3001 O O . GLN A 1 376 ? 21.238 -2.261 -4.076 1.00 90.62 376 GLN A O 1
ATOM 3006 N N . ASN A 1 377 ? 20.701 -0.406 -5.221 1.00 95.62 377 ASN A N 1
ATOM 3007 C CA . ASN A 1 377 ? 22.015 -0.229 -5.845 1.00 95.62 377 ASN A CA 1
ATOM 3008 C C . ASN A 1 377 ? 22.448 -1.380 -6.784 1.00 95.62 377 ASN A C 1
ATOM 3010 O O . ASN A 1 377 ? 23.645 -1.615 -6.982 1.00 95.62 377 ASN A O 1
ATOM 3014 N N . ARG A 1 378 ? 21.488 -2.084 -7.398 1.00 96.38 378 ARG A N 1
ATOM 3015 C CA . ARG A 1 378 ? 21.721 -3.176 -8.355 1.00 96.38 378 ARG A CA 1
ATOM 3016 C C . ARG A 1 378 ? 20.730 -3.103 -9.524 1.00 96.38 378 ARG A C 1
ATOM 3018 O O . ARG A 1 378 ? 19.675 -2.494 -9.407 1.00 96.38 378 ARG A O 1
ATOM 3025 N N . THR A 1 379 ? 21.103 -3.685 -10.664 1.00 96.56 379 THR A N 1
ATOM 3026 C CA . THR A 1 379 ? 20.271 -3.808 -11.880 1.00 96.56 379 THR A CA 1
ATOM 3027 C C . THR A 1 379 ? 20.485 -5.173 -12.548 1.00 96.56 379 THR A C 1
ATOM 3029 O O . THR A 1 379 ? 20.569 -5.281 -13.768 1.00 96.56 379 THR A O 1
ATOM 3032 N N . ALA A 1 380 ? 20.618 -6.240 -11.748 1.00 96.56 380 ALA A N 1
ATOM 3033 C CA . ALA A 1 380 ? 20.986 -7.572 -12.245 1.00 96.56 380 ALA A CA 1
ATOM 3034 C C . ALA A 1 380 ? 19.898 -8.212 -13.128 1.00 96.56 380 ALA A C 1
ATOM 3036 O O . ALA A 1 380 ? 20.181 -9.117 -13.911 1.00 96.56 380 ALA A O 1
ATOM 3037 N N . HIS A 1 381 ? 18.659 -7.738 -13.002 1.00 96.56 381 HIS A N 1
ATOM 3038 C CA . HIS A 1 381 ? 17.506 -8.158 -13.789 1.00 96.56 381 HIS A CA 1
ATOM 3039 C C . HIS A 1 381 ? 16.490 -7.013 -13.934 1.00 96.56 381 HIS A C 1
ATOM 3041 O O . HIS A 1 381 ? 16.589 -5.970 -13.281 1.00 96.56 381 HIS A O 1
ATOM 3047 N N . ASN A 1 382 ? 15.482 -7.208 -14.787 1.00 97.31 382 ASN A N 1
ATOM 3048 C CA . ASN A 1 382 ? 14.587 -6.130 -15.212 1.00 97.31 382 ASN A CA 1
ATOM 3049 C C . ASN A 1 382 ? 13.705 -5.557 -14.087 1.00 97.31 382 ASN A C 1
ATOM 3051 O O . ASN A 1 382 ? 13.446 -4.357 -14.102 1.00 97.31 382 ASN A O 1
ATOM 3055 N N . TRP A 1 383 ? 13.323 -6.347 -13.073 1.00 98.00 383 TRP A N 1
ATOM 3056 C CA . TRP A 1 383 ? 12.665 -5.806 -11.869 1.00 98.00 383 TRP A CA 1
ATOM 3057 C C . TRP A 1 383 ? 13.544 -4.811 -11.092 1.00 98.00 383 TRP A C 1
ATOM 3059 O O . TRP A 1 383 ? 13.079 -3.732 -10.746 1.00 98.00 383 TRP A O 1
ATOM 3069 N N . GLU A 1 384 ? 14.832 -5.100 -10.889 1.00 98.06 384 GLU A N 1
ATOM 3070 C CA . GLU A 1 384 ? 15.743 -4.160 -10.219 1.00 98.06 384 GLU A CA 1
ATOM 3071 C C . GLU A 1 384 ? 15.971 -2.890 -11.035 1.00 98.06 384 GLU A C 1
ATOM 3073 O O . GLU A 1 384 ? 15.976 -1.795 -10.484 1.00 98.06 384 GLU A O 1
ATOM 3078 N N . ARG A 1 385 ? 16.089 -3.020 -12.361 1.00 97.56 385 ARG A N 1
ATOM 3079 C CA . ARG A 1 385 ? 16.146 -1.873 -13.277 1.00 97.56 385 ARG A CA 1
ATOM 3080 C C . ARG A 1 385 ? 14.874 -1.017 -13.212 1.00 97.56 385 ARG A C 1
ATOM 3082 O O . ARG A 1 385 ? 14.976 0.202 -13.307 1.00 97.56 385 ARG A O 1
ATOM 3089 N N . PHE A 1 386 ? 13.700 -1.631 -13.059 1.00 98.56 386 PHE A N 1
ATOM 3090 C CA . PHE A 1 386 ? 12.425 -0.924 -12.910 1.00 98.56 386 PHE A CA 1
ATOM 3091 C C . PHE A 1 386 ? 12.369 -0.177 -11.575 1.00 98.56 386 PHE A C 1
ATOM 3093 O O . PHE A 1 386 ? 12.131 1.030 -11.548 1.00 98.56 386 PHE A O 1
ATOM 3100 N N . ALA A 1 387 ? 12.665 -0.884 -10.485 1.00 98.25 387 ALA A N 1
ATOM 3101 C CA . ALA A 1 387 ? 12.553 -0.393 -9.117 1.00 98.25 387 ALA A CA 1
ATOM 3102 C C . ALA A 1 387 ? 13.743 0.468 -8.638 1.00 98.25 387 ALA A C 1
ATOM 3104 O O . ALA A 1 387 ? 13.800 0.849 -7.468 1.00 98.25 387 ALA A O 1
ATOM 3105 N N . LEU A 1 388 ? 14.708 0.767 -9.518 1.00 98.31 388 LEU A N 1
ATOM 3106 C CA . LEU A 1 388 ? 15.927 1.506 -9.188 1.00 98.31 388 LEU A CA 1
ATOM 3107 C C . LEU A 1 388 ? 15.610 2.943 -8.744 1.00 98.31 388 LEU A C 1
ATOM 3109 O O . LEU A 1 388 ? 15.031 3.727 -9.496 1.00 98.31 388 LEU A O 1
ATOM 3113 N N . VAL A 1 389 ? 16.080 3.323 -7.557 1.00 97.94 389 VAL A N 1
ATOM 3114 C CA . VAL A 1 389 ? 15.992 4.693 -7.030 1.00 97.94 389 VAL A CA 1
ATOM 3115 C C . VAL A 1 389 ? 17.401 5.228 -6.818 1.00 97.94 389 VAL A C 1
ATOM 3117 O O . VAL A 1 389 ? 18.137 4.701 -5.983 1.00 97.94 389 VAL A O 1
ATOM 3120 N N . ARG A 1 390 ? 17.778 6.306 -7.517 1.00 96.56 390 ARG A N 1
ATOM 3121 C CA . ARG A 1 390 ? 19.111 6.935 -7.433 1.00 96.56 390 ARG A CA 1
ATOM 3122 C C . ARG A 1 390 ? 19.525 7.280 -5.997 1.00 96.56 390 ARG A C 1
ATOM 3124 O O . ARG A 1 390 ? 20.681 7.092 -5.635 1.00 96.56 390 ARG A O 1
ATOM 3131 N N . ALA A 1 391 ? 18.596 7.757 -5.164 1.00 96.25 391 ALA A N 1
ATOM 3132 C CA . ALA A 1 391 ? 18.872 8.084 -3.758 1.00 96.25 391 ALA A CA 1
ATOM 3133 C C . ALA A 1 391 ? 19.249 6.858 -2.901 1.00 96.25 391 ALA A C 1
ATOM 3135 O O . ALA A 1 391 ? 19.996 7.001 -1.939 1.00 96.25 391 ALA A O 1
ATOM 3136 N N . LEU A 1 392 ? 18.788 5.662 -3.282 1.00 96.06 392 LEU A N 1
ATOM 3137 C CA . LEU A 1 392 ? 19.121 4.379 -2.648 1.00 96.06 392 LEU A CA 1
ATOM 3138 C C . LEU A 1 392 ? 20.240 3.626 -3.398 1.00 96.06 392 LEU A C 1
ATOM 3140 O O . LEU A 1 392 ? 20.650 2.542 -2.989 1.00 96.06 392 LEU A O 1
ATOM 3144 N N . SER A 1 393 ? 20.723 4.185 -4.514 1.00 96.94 393 SER A N 1
ATOM 3145 C CA . SER A 1 393 ? 21.563 3.501 -5.504 1.00 96.94 393 SER A CA 1
ATOM 3146 C C . SER A 1 393 ? 22.767 4.359 -5.921 1.00 96.94 393 SER A C 1
ATOM 3148 O O . SER A 1 393 ? 22.839 4.797 -7.071 1.00 96.94 393 SER A O 1
ATOM 3150 N N . PRO A 1 394 ? 23.728 4.622 -5.012 1.00 94.25 394 PRO A N 1
ATOM 3151 C CA . PRO A 1 394 ? 24.824 5.570 -5.238 1.00 94.25 394 PRO A CA 1
ATOM 3152 C C . PRO A 1 394 ? 25.774 5.220 -6.398 1.00 94.25 394 PRO A C 1
ATOM 3154 O O . PRO A 1 394 ? 26.511 6.095 -6.844 1.00 94.25 394 PRO A O 1
ATOM 3157 N N . ASN A 1 395 ? 25.756 3.986 -6.918 1.00 96.81 395 ASN A N 1
ATOM 3158 C CA . ASN A 1 395 ? 26.552 3.600 -8.090 1.00 96.81 395 ASN A CA 1
ATOM 3159 C C . ASN A 1 395 ? 25.904 4.032 -9.423 1.00 96.81 395 ASN A C 1
ATOM 3161 O O . ASN A 1 395 ? 26.504 3.836 -10.479 1.00 96.81 395 ASN A O 1
ATOM 3165 N N . TYR A 1 396 ? 24.689 4.592 -9.393 1.00 97.38 396 TYR A N 1
ATOM 3166 C CA . TYR A 1 396 ? 23.904 4.951 -10.572 1.00 97.38 396 TYR A CA 1
ATOM 3167 C C . TYR A 1 396 ? 23.641 6.461 -10.613 1.00 97.38 396 TYR A C 1
ATOM 3169 O O . TYR A 1 396 ? 23.301 7.092 -9.614 1.00 97.38 396 TYR A O 1
ATOM 3177 N N . SER A 1 397 ? 23.768 7.054 -11.800 1.00 96.50 397 SER A N 1
ATOM 3178 C CA . SER A 1 397 ? 23.476 8.474 -12.054 1.00 96.50 397 SER A CA 1
ATOM 3179 C C . SER A 1 397 ? 21.998 8.752 -12.373 1.00 96.50 397 SER A C 1
ATOM 3181 O O . SER A 1 397 ? 21.606 9.910 -12.519 1.00 96.50 397 SER A O 1
ATOM 3183 N N . TYR A 1 398 ? 21.180 7.703 -12.467 1.00 97.75 398 TYR A N 1
ATOM 3184 C CA . TYR A 1 398 ? 19.786 7.726 -12.903 1.00 97.75 398 TYR A CA 1
ATOM 3185 C C . TYR A 1 398 ? 18.911 6.816 -12.027 1.00 97.75 398 TYR A C 1
ATOM 3187 O O . TYR A 1 398 ? 19.421 6.008 -11.250 1.00 97.75 398 TYR A O 1
ATOM 3195 N N . SER A 1 399 ? 17.595 6.948 -12.177 1.00 98.56 399 SER A N 1
ATOM 3196 C CA . SER A 1 399 ? 16.580 6.072 -11.578 1.00 98.56 399 SER A CA 1
ATOM 3197 C C . SER A 1 399 ? 15.829 5.278 -12.649 1.00 98.56 399 SER A C 1
ATOM 3199 O O . SER A 1 399 ? 15.756 5.690 -13.806 1.00 98.56 399 SER A O 1
ATOM 3201 N N . GLY A 1 400 ? 15.209 4.175 -12.246 1.00 98.38 400 GLY A N 1
ATOM 3202 C CA . GLY A 1 400 ? 14.138 3.523 -12.990 1.00 98.38 400 GLY A CA 1
ATOM 3203 C C . GLY A 1 400 ? 12.823 4.290 -12.842 1.00 98.38 400 GLY A C 1
ATOM 3204 O O . GLY A 1 400 ? 12.805 5.525 -12.786 1.00 98.38 400 GLY A O 1
ATOM 3205 N N . CYS A 1 401 ? 11.725 3.549 -12.723 1.00 98.38 401 CYS A N 1
ATOM 3206 C CA . CYS A 1 401 ? 10.417 4.066 -12.318 1.00 98.38 401 CYS A CA 1
ATOM 3207 C C . CYS A 1 401 ? 10.311 4.333 -10.809 1.00 98.38 401 CYS A C 1
ATOM 3209 O O . CYS A 1 401 ? 9.369 4.993 -10.377 1.00 98.38 401 CYS A O 1
ATOM 3211 N N . GLY A 1 402 ? 11.293 3.880 -10.027 1.00 98.00 402 GLY A N 1
ATOM 3212 C CA . GLY A 1 402 ? 11.280 3.969 -8.572 1.00 98.00 402 GLY A CA 1
ATOM 3213 C C . GLY A 1 402 ? 10.458 2.849 -7.939 1.00 98.00 402 GLY A C 1
ATOM 3214 O O . GLY A 1 402 ? 10.109 1.870 -8.599 1.00 98.00 402 GLY A O 1
ATOM 3215 N N . ASN A 1 403 ? 10.160 2.982 -6.655 1.00 97.12 403 ASN A N 1
ATOM 3216 C CA . ASN A 1 403 ? 9.408 2.001 -5.873 1.00 97.12 403 ASN A CA 1
ATOM 3217 C C . ASN A 1 403 ? 8.210 2.683 -5.195 1.00 97.12 403 ASN A C 1
ATOM 3219 O O . ASN A 1 403 ? 8.022 3.888 -5.370 1.00 97.12 403 ASN A O 1
ATOM 3223 N N . ILE A 1 404 ? 7.374 1.945 -4.466 1.00 95.69 404 ILE A N 1
ATOM 3224 C CA . ILE A 1 404 ? 6.098 2.499 -3.994 1.00 95.69 404 ILE A CA 1
ATOM 3225 C C . ILE A 1 404 ? 6.275 3.662 -2.995 1.00 95.69 404 ILE A C 1
ATOM 3227 O O . ILE A 1 404 ? 5.533 4.648 -3.029 1.00 95.69 404 ILE A O 1
ATOM 3231 N N . HIS A 1 405 ? 7.345 3.610 -2.202 1.00 94.00 405 HIS A N 1
ATOM 3232 C CA . HIS A 1 405 ? 7.788 4.653 -1.276 1.00 94.00 405 HIS A CA 1
ATOM 3233 C C . HIS A 1 405 ? 8.482 5.834 -1.985 1.00 94.00 405 HIS A C 1
ATOM 3235 O O . HIS A 1 405 ? 8.268 6.999 -1.648 1.00 94.00 405 HIS A O 1
ATOM 3241 N N . TYR A 1 406 ? 9.341 5.550 -2.968 1.00 96.94 406 TYR A N 1
ATOM 3242 C CA . TYR A 1 406 ? 10.257 6.516 -3.578 1.00 96.94 406 TYR A CA 1
ATOM 3243 C C . TYR A 1 406 ? 9.956 6.728 -5.069 1.00 96.94 406 TYR A C 1
ATOM 3245 O O . TYR A 1 406 ? 10.259 5.847 -5.885 1.00 96.94 406 TYR A O 1
ATOM 3253 N N . PRO A 1 407 ? 9.507 7.931 -5.480 1.00 97.75 407 PRO A N 1
ATOM 3254 C CA . PRO A 1 407 ? 9.488 8.288 -6.892 1.00 97.75 407 PRO A CA 1
ATOM 3255 C C . PRO A 1 407 ? 10.922 8.372 -7.447 1.00 97.75 407 PRO A C 1
ATOM 3257 O O . PRO A 1 407 ? 11.878 8.506 -6.674 1.00 97.75 407 PRO A O 1
ATOM 3260 N N . PRO A 1 408 ? 11.116 8.393 -8.780 1.00 98.12 408 PRO A N 1
ATOM 3261 C CA . PRO A 1 408 ? 12.444 8.438 -9.393 1.00 98.12 408 PRO A CA 1
ATOM 3262 C C . PRO A 1 408 ? 13.366 9.539 -8.853 1.00 98.12 408 PRO A C 1
ATOM 3264 O O . PRO A 1 408 ? 14.579 9.345 -8.783 1.00 98.12 408 PRO A O 1
ATOM 3267 N N . ASN A 1 409 ? 12.820 10.705 -8.497 1.00 97.62 409 ASN A N 1
ATOM 3268 C CA . ASN A 1 409 ? 13.570 11.853 -7.982 1.00 97.62 409 ASN A CA 1
ATOM 3269 C C . ASN A 1 409 ? 13.504 12.005 -6.450 1.00 97.62 409 ASN A C 1
ATOM 3271 O O . ASN A 1 409 ? 14.049 12.973 -5.919 1.00 97.62 409 ASN A O 1
ATOM 3275 N N . GLY A 1 410 ? 12.857 11.069 -5.751 1.00 95.69 410 GLY A N 1
ATOM 3276 C CA . GLY A 1 410 ? 12.681 11.103 -4.305 1.00 95.69 410 GLY A CA 1
ATOM 3277 C C . GLY A 1 410 ? 14.015 11.021 -3.569 1.00 95.69 410 GLY A C 1
ATOM 3278 O O . GLY A 1 410 ? 14.901 10.249 -3.936 1.00 95.69 410 GLY A O 1
ATOM 3279 N N . SER A 1 411 ? 14.162 11.840 -2.530 1.00 94.06 411 SER A N 1
ATOM 3280 C CA . SER A 1 411 ? 15.375 11.941 -1.706 1.00 94.06 411 SER A CA 1
ATOM 3281 C C . SER A 1 411 ? 15.274 11.201 -0.369 1.00 94.06 411 SER A C 1
ATOM 3283 O O . SER A 1 411 ? 16.291 10.921 0.263 1.00 94.06 411 SER A O 1
ATOM 3285 N N . ARG A 1 412 ? 14.049 10.875 0.049 1.00 91.12 412 ARG A N 1
ATOM 3286 C CA . ARG A 1 412 ? 13.676 10.200 1.296 1.00 91.12 412 ARG A CA 1
ATOM 3287 C C . ARG A 1 412 ? 12.351 9.460 1.093 1.00 91.12 412 ARG A C 1
ATOM 3289 O O . ARG A 1 412 ? 11.765 9.555 0.015 1.00 91.12 412 ARG A O 1
ATOM 3296 N N . ASP A 1 413 ? 11.906 8.743 2.117 1.00 89.75 413 ASP A N 1
ATOM 3297 C CA . ASP A 1 413 ? 10.645 8.007 2.064 1.00 89.75 413 ASP A CA 1
ATOM 3298 C C . ASP A 1 413 ? 9.452 8.951 1.810 1.00 89.75 413 ASP A C 1
ATOM 3300 O O . ASP A 1 413 ? 9.457 10.113 2.235 1.00 89.75 413 ASP A O 1
ATOM 3304 N N . TYR A 1 414 ? 8.481 8.456 1.045 1.00 91.50 414 TYR A N 1
ATOM 3305 C CA . TYR A 1 414 ? 7.310 9.158 0.524 1.00 91.50 414 TYR A CA 1
ATOM 3306 C C . TYR A 1 414 ? 7.600 10.540 -0.094 1.00 91.50 414 TYR A C 1
ATOM 3308 O O . TYR A 1 414 ? 6.808 11.462 0.055 1.00 91.50 414 TYR A O 1
ATOM 3316 N N . ASP A 1 415 ? 8.703 10.762 -0.812 1.00 91.44 415 ASP A N 1
ATOM 3317 C CA . ASP A 1 415 ? 9.081 12.110 -1.294 1.00 91.44 415 ASP A CA 1
ATOM 3318 C C . ASP A 1 415 ? 8.416 12.521 -2.636 1.00 91.44 415 ASP A C 1
ATOM 3320 O O . ASP A 1 415 ? 9.035 13.141 -3.501 1.00 91.44 415 ASP A O 1
ATOM 3324 N N . TYR A 1 416 ? 7.129 12.185 -2.823 1.00 92.44 416 TYR A N 1
ATOM 3325 C CA . TYR A 1 416 ? 6.347 12.384 -4.069 1.00 92.44 416 TYR A CA 1
ATOM 3326 C C . TYR A 1 416 ? 6.285 13.828 -4.587 1.00 92.44 416 TYR A C 1
ATOM 3328 O O . TYR A 1 416 ? 6.143 14.047 -5.789 1.00 92.44 416 TYR A O 1
ATOM 3336 N N . ALA A 1 417 ? 6.419 14.815 -3.699 1.00 89.94 417 ALA A N 1
ATOM 3337 C CA . ALA A 1 417 ? 6.321 16.234 -4.040 1.00 89.94 417 ALA A CA 1
ATOM 3338 C C . ALA A 1 417 ? 7.676 16.879 -4.394 1.00 89.94 417 ALA A C 1
ATOM 3340 O O . ALA A 1 417 ? 7.753 18.097 -4.573 1.00 89.94 417 ALA A O 1
ATOM 3341 N N . ASN A 1 418 ? 8.759 16.095 -4.471 1.00 93.12 418 ASN A N 1
ATOM 3342 C CA . ASN A 1 418 ? 10.093 16.622 -4.726 1.00 93.12 418 ASN A CA 1
ATOM 3343 C C . ASN A 1 418 ? 10.188 17.249 -6.126 1.00 93.12 418 ASN A C 1
ATOM 3345 O O . ASN A 1 418 ? 10.000 16.583 -7.142 1.00 93.12 418 ASN A O 1
ATOM 3349 N N . THR A 1 419 ? 10.517 18.538 -6.197 1.00 95.06 419 THR A N 1
ATOM 3350 C CA . THR A 1 419 ? 10.630 19.273 -7.465 1.00 95.06 419 THR A CA 1
ATOM 3351 C C . THR A 1 419 ? 11.995 19.132 -8.143 1.00 95.06 419 THR A C 1
ATOM 3353 O O . THR A 1 419 ? 12.182 19.675 -9.230 1.00 95.06 419 THR A O 1
ATOM 3356 N N . ALA A 1 420 ? 12.963 18.445 -7.527 1.00 96.38 420 ALA A N 1
ATOM 3357 C CA . ALA A 1 420 ? 14.288 18.238 -8.100 1.00 96.38 420 ALA A CA 1
ATOM 3358 C C . ALA A 1 420 ? 14.226 17.406 -9.389 1.00 96.38 420 ALA A C 1
ATOM 3360 O O . ALA A 1 420 ? 13.429 16.474 -9.519 1.00 96.38 420 ALA A O 1
ATOM 3361 N N . THR A 1 421 ? 15.107 17.720 -10.336 1.00 98.12 421 THR A N 1
ATOM 3362 C CA . THR A 1 421 ? 15.259 16.949 -11.572 1.00 98.12 421 THR A CA 1
ATOM 3363 C C . THR A 1 421 ? 16.114 15.710 -11.332 1.00 98.12 421 THR A C 1
ATOM 3365 O O . THR A 1 421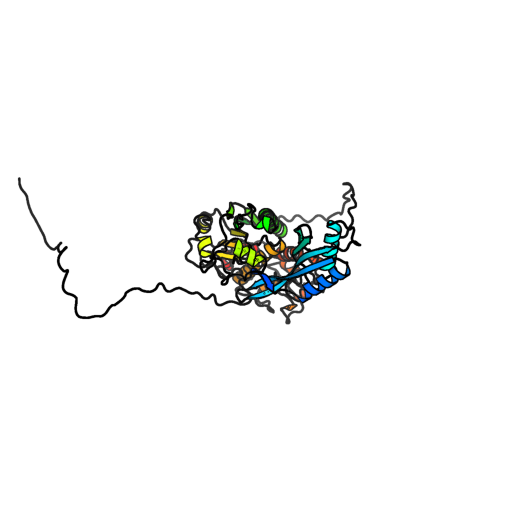 ? 17.165 15.785 -10.695 1.00 98.12 421 THR A O 1
ATOM 3368 N N . VAL A 1 422 ? 15.703 14.579 -11.902 1.00 98.00 422 VAL A N 1
ATOM 3369 C CA . VAL A 1 422 ? 16.511 13.356 -11.994 1.00 98.00 422 VAL A CA 1
ATOM 3370 C C . VAL A 1 422 ? 16.533 12.858 -13.435 1.00 98.00 422 VAL A C 1
ATOM 3372 O O . VAL A 1 422 ? 15.593 13.100 -14.187 1.00 98.00 422 VAL A O 1
ATOM 3375 N N . LEU A 1 423 ? 17.583 12.135 -13.816 1.00 98.62 423 LEU A N 1
ATOM 3376 C CA . LEU A 1 423 ? 17.568 11.317 -15.025 1.00 98.62 423 LEU A CA 1
ATOM 3377 C C . LEU A 1 423 ? 16.830 10.003 -14.739 1.00 98.62 423 LEU A C 1
ATOM 3379 O O . LEU A 1 423 ? 17.122 9.348 -13.738 1.00 98.62 423 LEU A O 1
ATOM 3383 N N . SER A 1 424 ? 15.898 9.606 -15.604 1.00 98.56 424 SER A N 1
ATOM 3384 C CA . SER A 1 424 ? 15.179 8.334 -15.482 1.00 98.56 424 SER A CA 1
ATOM 3385 C C . SER A 1 424 ? 14.993 7.639 -16.825 1.00 98.56 424 SER A C 1
ATOM 3387 O O . SER A 1 424 ? 14.704 8.289 -17.827 1.00 98.56 424 SER A O 1
ATOM 3389 N N . ASN A 1 425 ? 15.135 6.312 -16.838 1.00 98.12 425 ASN A N 1
ATOM 3390 C CA . ASN A 1 425 ? 14.809 5.458 -17.985 1.00 98.12 425 ASN A CA 1
ATOM 3391 C C . ASN A 1 425 ? 13.424 4.790 -17.856 1.00 98.12 425 ASN A C 1
ATOM 3393 O O . ASN A 1 425 ? 13.165 3.812 -18.550 1.00 98.12 425 ASN A O 1
ATOM 3397 N N . CYS A 1 426 ? 12.535 5.279 -16.981 1.00 98.31 426 CYS A N 1
ATOM 3398 C CA . CYS A 1 426 ? 11.226 4.658 -16.744 1.00 98.31 426 CYS A CA 1
ATOM 3399 C C . CYS A 1 426 ? 10.381 4.508 -18.026 1.00 98.31 426 CYS A C 1
ATOM 3401 O O . CYS A 1 426 ? 9.790 3.454 -18.256 1.00 98.31 426 CYS A O 1
ATOM 3403 N N . ASP A 1 427 ? 10.404 5.512 -18.911 1.00 98.00 427 ASP A N 1
ATOM 3404 C CA . ASP A 1 427 ? 9.662 5.503 -20.183 1.00 98.00 427 ASP A CA 1
ATOM 3405 C C . ASP A 1 427 ? 10.081 4.343 -21.126 1.00 98.00 427 ASP A C 1
ATOM 3407 O O . ASP A 1 427 ? 9.282 3.886 -21.947 1.00 98.00 427 ASP A O 1
ATOM 3411 N N . ASP A 1 428 ? 11.299 3.800 -20.984 1.00 98.00 428 ASP A N 1
ATOM 3412 C CA . ASP A 1 428 ? 11.797 2.644 -21.754 1.00 98.00 428 ASP A CA 1
ATOM 3413 C C . ASP A 1 428 ? 11.072 1.337 -21.378 1.00 98.00 428 ASP A C 1
ATOM 3415 O O . ASP A 1 428 ? 11.010 0.421 -22.195 1.00 98.00 428 ASP A O 1
ATOM 3419 N N . PHE A 1 429 ? 10.427 1.241 -20.205 1.00 97.75 429 PHE A N 1
ATOM 3420 C CA . PHE A 1 429 ? 9.646 0.051 -19.830 1.00 97.75 429 PHE A CA 1
ATOM 3421 C C . PHE A 1 429 ? 8.388 -0.160 -20.679 1.00 97.75 429 PHE A C 1
ATOM 3423 O O . PHE A 1 429 ? 7.959 -1.303 -20.854 1.00 97.75 429 PHE A O 1
ATOM 3430 N N . ALA A 1 430 ? 7.895 0.882 -21.358 1.00 96.12 430 ALA A N 1
ATOM 3431 C CA . ALA A 1 430 ? 6.921 0.726 -22.438 1.00 96.12 430 ALA A CA 1
ATOM 3432 C C . ALA A 1 430 ? 7.460 -0.125 -23.614 1.00 96.12 430 ALA A C 1
ATOM 3434 O O . ALA A 1 430 ? 6.683 -0.580 -24.459 1.00 96.12 430 ALA A O 1
ATOM 3435 N N . GLN A 1 431 ? 8.775 -0.374 -23.685 1.00 95.69 431 GLN A N 1
ATOM 3436 C CA . GLN A 1 431 ? 9.425 -1.242 -24.670 1.00 95.69 431 GLN A CA 1
ATOM 3437 C C . GLN A 1 431 ? 9.711 -2.670 -24.195 1.00 95.69 431 GLN A C 1
ATOM 3439 O O . GLN A 1 431 ? 9.996 -3.506 -25.056 1.00 95.69 431 GLN A O 1
ATOM 3444 N N . TYR A 1 432 ? 9.512 -2.994 -22.908 1.00 96.00 432 TYR A N 1
ATOM 3445 C CA . TYR A 1 432 ? 9.723 -4.345 -22.363 1.00 96.00 432 TYR A CA 1
ATOM 3446 C C . TYR A 1 432 ? 9.068 -5.419 -23.260 1.00 96.00 432 TYR A C 1
ATOM 3448 O O . TYR A 1 432 ? 7.923 -5.230 -23.692 1.00 96.00 432 TYR A O 1
ATOM 3456 N N . PRO A 1 433 ? 9.789 -6.498 -23.621 1.00 94.44 433 PRO A N 1
ATOM 3457 C CA . PRO A 1 433 ? 11.085 -6.932 -23.086 1.00 94.44 433 PRO A CA 1
ATOM 3458 C C . PRO A 1 433 ? 12.306 -6.315 -23.781 1.00 94.44 433 PRO A C 1
ATOM 3460 O O . PRO A 1 433 ? 13.427 -6.468 -23.304 1.00 94.44 433 PRO A O 1
ATOM 3463 N N . ASN A 1 434 ? 12.106 -5.602 -24.891 1.00 95.06 434 ASN A N 1
ATOM 3464 C CA . ASN A 1 434 ? 13.175 -5.054 -25.725 1.00 95.06 434 ASN A CA 1
ATOM 3465 C C . ASN A 1 434 ? 13.656 -3.703 -25.172 1.00 95.06 434 ASN A C 1
ATOM 3467 O O . ASN A 1 434 ? 13.515 -2.670 -25.824 1.00 95.06 434 ASN A O 1
ATOM 3471 N N . LEU A 1 435 ? 14.169 -3.721 -23.941 1.00 96.38 435 LEU A N 1
ATOM 3472 C CA . LEU A 1 435 ? 14.702 -2.543 -23.262 1.00 96.38 435 LEU A CA 1
ATOM 3473 C C . LEU A 1 435 ? 16.043 -2.109 -23.860 1.00 96.38 435 LEU A C 1
ATOM 3475 O O . LEU A 1 435 ? 16.893 -2.937 -24.194 1.00 96.38 435 LEU A O 1
ATOM 3479 N N . SER A 1 436 ? 16.262 -0.800 -23.921 1.00 96.25 436 SER A N 1
ATOM 3480 C CA . SER A 1 436 ? 17.508 -0.207 -24.421 1.00 96.25 436 SER A CA 1
ATOM 3481 C C . SER A 1 436 ? 18.629 -0.291 -23.372 1.00 96.25 436 SER A C 1
ATOM 3483 O O . SER A 1 436 ? 18.402 -0.702 -22.231 1.00 96.25 436 SER A O 1
ATOM 3485 N N . ASN A 1 437 ? 19.849 0.149 -23.680 1.00 95.75 437 ASN A N 1
ATOM 3486 C CA . ASN A 1 437 ? 20.821 0.480 -22.629 1.00 95.75 437 ASN A CA 1
ATOM 3487 C C . ASN A 1 437 ? 20.300 1.706 -21.843 1.00 95.75 437 ASN A C 1
ATOM 3489 O O . ASN A 1 437 ? 20.010 2.718 -22.482 1.00 95.75 437 ASN A O 1
ATOM 3493 N N . PRO A 1 438 ? 20.170 1.661 -20.498 1.00 95.06 438 PRO A N 1
ATOM 3494 C CA . PRO A 1 438 ? 19.622 2.768 -19.711 1.00 95.06 438 PRO A CA 1
ATOM 3495 C C . PRO A 1 438 ? 20.231 4.134 -20.030 1.00 95.06 438 PRO A C 1
ATOM 3497 O O . PRO A 1 438 ? 19.498 5.105 -20.190 1.00 95.06 438 PRO A O 1
ATOM 3500 N N . LEU A 1 439 ? 21.560 4.205 -20.158 1.00 95.38 439 LEU A N 1
ATOM 3501 C CA . LEU A 1 439 ? 22.281 5.468 -20.340 1.00 95.38 439 LEU A CA 1
ATOM 3502 C C . LEU A 1 439 ? 21.996 6.147 -21.688 1.00 95.38 439 LEU A C 1
ATOM 3504 O O . LEU A 1 439 ? 22.182 7.356 -21.793 1.00 95.38 439 LEU A O 1
ATOM 3508 N N . ASP A 1 440 ? 21.498 5.399 -22.674 1.00 97.31 440 ASP A N 1
ATOM 3509 C CA . ASP A 1 440 ? 21.187 5.911 -24.012 1.00 97.31 440 ASP A CA 1
ATOM 3510 C C . ASP A 1 440 ? 19.738 6.438 -24.119 1.00 97.31 440 ASP A C 1
ATOM 3512 O O . ASP A 1 440 ? 19.393 7.094 -25.101 1.00 97.31 440 ASP A O 1
ATOM 3516 N N . VAL A 1 441 ? 18.884 6.165 -23.117 1.00 97.31 441 VAL A N 1
ATOM 3517 C CA . VAL A 1 441 ? 17.438 6.492 -23.124 1.00 97.31 441 VAL A CA 1
ATOM 3518 C C . VAL A 1 441 ? 16.934 7.212 -21.868 1.00 97.31 441 VAL A C 1
ATOM 3520 O O . VAL A 1 441 ? 15.735 7.460 -21.737 1.00 97.31 441 VAL A O 1
ATOM 3523 N N . VAL A 1 442 ? 17.818 7.565 -20.931 1.00 98.00 442 VAL A N 1
ATOM 3524 C CA . VAL A 1 442 ? 17.445 8.390 -19.773 1.00 98.00 442 VAL A CA 1
ATOM 3525 C C . VAL A 1 442 ? 16.952 9.774 -20.201 1.00 98.00 442 VAL A C 1
ATOM 3527 O O . VAL A 1 442 ? 17.597 10.467 -20.986 1.00 98.00 442 VAL A O 1
ATOM 3530 N N . THR A 1 443 ? 15.846 10.223 -19.611 1.00 97.62 443 THR A N 1
ATOM 3531 C CA . THR A 1 443 ? 15.310 11.580 -19.792 1.00 97.62 443 THR A CA 1
ATOM 3532 C C . THR A 1 443 ? 15.252 12.333 -18.458 1.00 97.62 443 THR A C 1
ATOM 3534 O O . THR A 1 443 ? 15.108 11.709 -17.403 1.00 97.62 443 THR A O 1
ATOM 3537 N N . PRO A 1 444 ? 15.398 13.672 -18.455 1.00 98.19 444 PRO A N 1
ATOM 3538 C CA . PRO A 1 444 ? 15.218 14.472 -17.250 1.00 98.19 444 PRO A CA 1
ATOM 3539 C C . PRO A 1 444 ? 13.732 14.566 -16.882 1.00 98.19 444 PRO A C 1
ATOM 3541 O O . PRO A 1 444 ? 12.919 15.044 -17.673 1.00 98.19 444 PRO A O 1
ATOM 3544 N N . ILE A 1 445 ? 13.385 14.162 -15.660 1.00 97.94 445 ILE A N 1
ATOM 3545 C CA . ILE A 1 445 ? 12.025 14.243 -15.118 1.00 97.94 445 ILE A CA 1
ATOM 3546 C C . ILE A 1 445 ? 11.990 14.925 -13.747 1.00 97.94 445 ILE A C 1
ATOM 3548 O O . ILE A 1 445 ? 12.963 14.910 -12.993 1.00 97.94 445 ILE A O 1
ATOM 3552 N N . THR A 1 446 ? 10.837 15.514 -13.432 1.00 97.69 446 THR A N 1
ATOM 3553 C CA . THR A 1 446 ? 10.476 16.093 -12.128 1.00 97.69 446 THR A CA 1
ATOM 3554 C C . THR A 1 446 ? 9.084 15.601 -11.737 1.00 97.69 446 THR A C 1
ATOM 3556 O O . THR A 1 446 ? 8.377 15.016 -12.564 1.00 97.69 446 THR A O 1
ATOM 3559 N N . CYS A 1 447 ? 8.636 15.917 -10.520 1.00 96.94 447 CYS A N 1
ATOM 3560 C CA . CYS A 1 447 ? 7.317 15.506 -10.041 1.00 96.94 447 CYS A CA 1
ATOM 3561 C C . CYS A 1 447 ? 6.118 16.024 -10.855 1.00 96.94 447 CYS A C 1
ATOM 3563 O O . CYS A 1 447 ? 5.018 15.492 -10.735 1.00 96.94 447 CYS A O 1
ATOM 3565 N N . SER A 1 448 ? 6.323 16.988 -11.761 1.00 97.12 448 SER A N 1
ATOM 3566 C CA . SER A 1 448 ? 5.300 17.422 -12.724 1.00 97.12 448 SER A CA 1
ATOM 3567 C C . SER A 1 448 ? 4.770 16.287 -13.615 1.00 97.12 448 SER A C 1
ATOM 3569 O O . SER A 1 448 ? 3.619 16.346 -14.035 1.00 97.12 448 SER A O 1
ATOM 3571 N N . ARG A 1 449 ? 5.553 15.216 -13.840 1.00 96.75 449 ARG A N 1
ATOM 3572 C CA . ARG A 1 449 ? 5.111 13.992 -14.543 1.00 96.75 449 ARG A CA 1
ATOM 3573 C C . ARG A 1 449 ? 3.952 13.268 -13.838 1.00 96.75 449 ARG A C 1
ATOM 3575 O O . ARG A 1 449 ? 3.305 12.439 -14.470 1.00 96.75 449 ARG A O 1
ATOM 3582 N N . TRP A 1 450 ? 3.710 13.570 -12.561 1.00 95.94 450 TRP A N 1
ATOM 3583 C CA . TRP A 1 450 ? 2.671 12.978 -11.718 1.00 95.94 450 TRP A CA 1
ATOM 3584 C C . TRP A 1 450 ? 1.985 14.012 -10.800 1.00 95.94 450 TRP A C 1
ATOM 3586 O O . TRP A 1 450 ? 1.526 13.690 -9.707 1.00 95.94 450 TRP A O 1
ATOM 3596 N N . ASN A 1 451 ? 1.932 15.277 -11.233 1.00 94.62 451 ASN A N 1
ATOM 3597 C CA . ASN A 1 451 ? 1.333 16.408 -10.505 1.00 94.62 451 ASN A CA 1
ATOM 3598 C C . ASN A 1 451 ? 1.915 16.696 -9.102 1.00 94.62 451 ASN A C 1
ATOM 3600 O O . ASN A 1 451 ? 1.346 17.491 -8.361 1.00 94.62 451 ASN A O 1
ATOM 3604 N N . CYS A 1 452 ? 3.066 16.115 -8.749 1.00 91.38 452 CYS A N 1
ATOM 3605 C CA . CYS A 1 452 ? 3.693 16.220 -7.426 1.00 91.38 452 CYS A CA 1
ATOM 3606 C C . CYS A 1 452 ? 2.849 15.669 -6.260 1.00 91.38 452 CYS A C 1
ATOM 3608 O O . CYS A 1 452 ? 3.109 16.001 -5.103 1.00 91.38 452 CYS A O 1
ATOM 3610 N N . ASP A 1 453 ? 1.891 14.798 -6.575 1.00 87.25 453 ASP A N 1
ATOM 3611 C CA . ASP A 1 453 ? 0.973 14.148 -5.641 1.00 87.25 453 ASP A CA 1
ATOM 3612 C C . ASP A 1 453 ? 1.321 12.656 -5.430 1.00 87.25 453 ASP A C 1
ATOM 3614 O O . ASP A 1 453 ? 1.997 12.034 -6.254 1.00 87.25 453 ASP A O 1
ATOM 3618 N N . HIS A 1 454 ? 0.863 12.076 -4.315 1.00 90.94 454 HIS A N 1
ATOM 3619 C CA . HIS A 1 454 ? 0.991 10.651 -4.010 1.00 90.94 454 HIS A CA 1
ATOM 3620 C C . HIS A 1 454 ? 0.176 9.789 -4.977 1.00 90.94 454 HIS A C 1
ATOM 3622 O O . HIS A 1 454 ? 0.772 8.979 -5.683 1.00 90.94 454 HIS A O 1
ATOM 3628 N N . LEU A 1 455 ? -1.145 9.969 -5.074 1.00 93.69 455 LEU A N 1
ATOM 3629 C CA . LEU A 1 455 ? -1.989 9.162 -5.966 1.00 93.69 455 LEU A CA 1
ATOM 3630 C C . LEU A 1 455 ? -1.580 9.349 -7.433 1.00 93.69 455 LEU A C 1
ATOM 3632 O O . LEU A 1 455 ? -1.542 8.384 -8.197 1.00 93.69 455 LEU A O 1
ATOM 3636 N N . GLY A 1 456 ? -1.207 10.574 -7.807 1.00 96.00 456 GLY A N 1
ATOM 3637 C CA . GLY A 1 456 ? -0.590 10.881 -9.092 1.00 96.00 456 GLY A CA 1
ATOM 3638 C C . GLY A 1 456 ? 0.666 10.045 -9.350 1.00 96.00 456 GLY A C 1
ATOM 3639 O O . GLY A 1 456 ? 0.809 9.485 -10.441 1.00 96.00 456 GLY A O 1
ATOM 3640 N N . PHE A 1 457 ? 1.570 9.920 -8.367 1.00 98.19 457 PHE A N 1
ATOM 3641 C CA . PHE A 1 457 ? 2.758 9.069 -8.497 1.00 98.19 457 PHE A CA 1
ATOM 3642 C C . PHE A 1 457 ? 2.388 7.589 -8.634 1.00 98.19 457 PHE A C 1
ATOM 3644 O O . PHE A 1 457 ? 2.962 6.909 -9.483 1.00 98.19 457 PHE A O 1
ATOM 3651 N N . LEU A 1 458 ? 1.403 7.096 -7.877 1.00 98.44 458 LEU A N 1
ATOM 3652 C CA . LEU A 1 458 ? 0.915 5.721 -8.024 1.00 98.44 458 LEU A CA 1
ATOM 3653 C C . LEU A 1 458 ? 0.374 5.489 -9.446 1.00 98.44 458 LEU A C 1
ATOM 3655 O O . LEU A 1 458 ? 0.740 4.511 -10.095 1.00 98.44 458 LEU A O 1
ATOM 3659 N N . GLU A 1 459 ? -0.431 6.412 -9.980 1.00 98.31 459 GLU A N 1
ATOM 3660 C CA . GLU A 1 459 ? -0.932 6.349 -11.360 1.00 98.31 459 GLU A CA 1
ATOM 3661 C C . GLU A 1 459 ? 0.206 6.371 -12.398 1.00 98.31 459 GLU A C 1
ATOM 3663 O O . GLU A 1 459 ? 0.149 5.629 -13.382 1.00 98.31 459 GLU A O 1
ATOM 3668 N N . PHE A 1 460 ? 1.261 7.163 -12.177 1.00 98.44 460 PHE A N 1
ATOM 3669 C CA . PHE A 1 460 ? 2.481 7.113 -12.988 1.00 98.44 460 PHE A CA 1
ATOM 3670 C C . PHE A 1 460 ? 3.150 5.735 -12.893 1.00 98.44 460 PHE A C 1
ATOM 3672 O O . PHE A 1 460 ? 3.376 5.101 -13.920 1.00 98.44 460 PHE A O 1
ATOM 3679 N N . TRP A 1 461 ? 3.433 5.240 -11.690 1.00 98.75 461 TRP A N 1
ATOM 3680 C CA . TRP A 1 461 ? 4.186 4.006 -11.463 1.00 98.75 461 TRP A CA 1
ATOM 3681 C C . TRP A 1 461 ? 3.477 2.775 -12.043 1.00 98.75 461 TRP A C 1
ATOM 3683 O O . TRP A 1 461 ? 4.060 2.048 -12.850 1.00 98.75 461 TRP A O 1
ATOM 3693 N N . PHE A 1 462 ? 2.187 2.598 -11.735 1.00 98.75 462 PHE A N 1
ATOM 3694 C CA . PHE A 1 462 ? 1.392 1.481 -12.250 1.00 98.75 462 PHE A CA 1
ATOM 3695 C C . PHE A 1 462 ? 1.246 1.510 -13.782 1.00 98.75 462 PHE A C 1
ATOM 3697 O O . PHE A 1 462 ? 1.270 0.451 -14.407 1.00 98.75 462 PHE A O 1
ATOM 3704 N N . ARG A 1 463 ? 1.170 2.688 -14.422 1.00 97.75 463 ARG A N 1
ATOM 3705 C CA . ARG A 1 463 ? 1.125 2.793 -15.897 1.00 97.75 463 ARG A CA 1
ATOM 3706 C C . ARG A 1 463 ? 2.396 2.324 -16.607 1.00 97.75 463 ARG A C 1
ATOM 3708 O O . ARG A 1 463 ? 2.316 1.988 -17.786 1.00 97.75 463 ARG A O 1
ATOM 3715 N N . HIS A 1 464 ? 3.546 2.307 -15.932 1.00 98.06 464 HIS A N 1
ATOM 3716 C CA . HIS A 1 464 ? 4.809 1.854 -16.528 1.00 98.06 464 HIS A CA 1
ATOM 3717 C C . HIS A 1 464 ? 5.073 0.355 -16.323 1.00 98.06 464 HIS A C 1
ATOM 3719 O O . HIS A 1 464 ? 6.038 -0.171 -16.880 1.00 98.06 464 HIS A O 1
ATOM 3725 N N . ILE A 1 465 ? 4.219 -0.354 -15.576 1.00 98.25 465 ILE A N 1
ATOM 3726 C CA . ILE A 1 465 ? 4.315 -1.809 -15.424 1.00 98.25 465 ILE A CA 1
ATOM 3727 C C . ILE A 1 465 ? 4.082 -2.488 -16.788 1.00 98.25 465 ILE A C 1
ATOM 3729 O O . ILE A 1 465 ? 3.033 -2.268 -17.404 1.00 98.25 465 ILE A O 1
ATOM 3733 N N . PRO A 1 466 ? 5.004 -3.352 -17.258 1.00 96.56 466 PRO A N 1
ATOM 3734 C CA . PRO A 1 466 ? 4.874 -4.041 -18.537 1.00 96.56 466 PRO A CA 1
ATOM 3735 C C . PRO A 1 466 ? 3.572 -4.835 -18.706 1.00 96.56 466 PRO A C 1
ATOM 3737 O O . PRO A 1 466 ? 3.188 -5.624 -17.842 1.00 96.56 466 PRO A O 1
ATOM 3740 N N . ALA A 1 467 ? 2.924 -4.647 -19.859 1.00 94.44 467 ALA A N 1
ATOM 3741 C CA . ALA A 1 467 ? 1.615 -5.219 -20.193 1.00 94.44 467 ALA A CA 1
ATOM 3742 C C . ALA A 1 467 ? 1.544 -5.848 -21.606 1.00 94.44 467 ALA A C 1
ATOM 3744 O O . ALA A 1 467 ? 0.457 -6.102 -22.125 1.00 94.44 467 ALA A O 1
ATOM 3745 N N . LYS A 1 468 ? 2.682 -6.079 -22.280 1.00 92.31 468 LYS A N 1
ATOM 3746 C CA . LYS A 1 468 ? 2.689 -6.647 -23.644 1.00 92.31 468 LYS A CA 1
ATOM 3747 C C . LYS A 1 468 ? 2.471 -8.163 -23.618 1.00 92.31 468 LYS A C 1
ATOM 3749 O O . LYS A 1 468 ? 2.774 -8.827 -22.640 1.00 92.31 468 LYS A O 1
ATOM 3754 N N . GLN A 1 469 ? 1.984 -8.737 -24.714 1.00 90.25 469 GLN A N 1
ATOM 3755 C CA . GLN A 1 469 ? 1.880 -10.196 -24.858 1.00 90.25 469 GLN A CA 1
ATOM 3756 C C . GLN A 1 469 ? 3.242 -10.848 -25.169 1.00 90.25 469 GLN A C 1
ATOM 3758 O O . GLN A 1 469 ? 4.172 -10.193 -25.649 1.00 90.25 469 GLN A O 1
ATOM 3763 N N . GLY A 1 470 ? 3.346 -12.157 -24.921 1.00 89.75 470 GLY A N 1
ATOM 3764 C CA . GLY A 1 470 ? 4.533 -12.972 -25.202 1.00 89.75 470 GLY A CA 1
ATOM 3765 C C . GLY A 1 470 ? 5.563 -12.992 -24.068 1.00 89.75 470 GLY A C 1
ATOM 3766 O O . GLY A 1 470 ? 5.224 -12.760 -22.909 1.00 89.75 470 GLY A O 1
ATOM 3767 N N . CYS A 1 471 ? 6.819 -13.261 -24.426 1.00 90.25 471 CYS A N 1
ATOM 3768 C CA . CYS A 1 471 ? 7.932 -13.481 -23.499 1.00 90.25 471 CYS A CA 1
ATOM 3769 C C . CYS A 1 471 ? 9.105 -12.541 -23.700 1.00 90.25 471 CYS A C 1
ATOM 3771 O O . CYS A 1 471 ? 9.397 -12.142 -24.832 1.00 90.25 471 CYS A O 1
ATOM 3773 N N . GLY A 1 472 ? 9.814 -12.282 -22.604 1.00 87.44 472 GLY A N 1
ATOM 3774 C CA . GLY A 1 472 ? 11.144 -11.710 -22.622 1.00 87.44 472 GLY A CA 1
ATOM 3775 C C . GLY A 1 472 ? 12.225 -12.765 -22.814 1.00 87.44 472 GLY A C 1
ATOM 3776 O O . GLY A 1 472 ? 12.038 -13.960 -22.575 1.00 87.44 472 GLY A O 1
ATOM 3777 N N . SER A 1 473 ? 13.405 -12.305 -23.228 1.00 89.00 473 SER A N 1
ATOM 3778 C CA . SER A 1 473 ? 14.621 -13.128 -23.273 1.00 89.00 473 SER A CA 1
ATOM 3779 C C . SER A 1 473 ? 15.110 -13.556 -21.881 1.00 89.00 473 SER A C 1
ATOM 3781 O O . SER A 1 473 ? 15.981 -14.411 -21.775 1.00 89.00 473 SER A O 1
ATOM 3783 N N . ASP A 1 474 ? 14.551 -12.964 -20.823 1.00 90.88 474 ASP A N 1
ATOM 3784 C CA . ASP A 1 474 ? 14.714 -13.329 -19.412 1.00 90.88 474 ASP A CA 1
ATOM 3785 C C . ASP A 1 474 ? 13.776 -14.473 -18.967 1.00 90.88 474 ASP A C 1
ATOM 3787 O O . ASP A 1 474 ? 13.798 -14.866 -17.803 1.00 90.88 474 ASP A O 1
ATOM 3791 N N . THR A 1 475 ? 12.979 -15.043 -19.881 1.00 90.44 475 THR A N 1
ATOM 3792 C CA . THR A 1 475 ? 11.955 -16.081 -19.630 1.00 90.44 475 THR A CA 1
ATOM 3793 C C . THR A 1 475 ? 10.799 -15.645 -18.722 1.00 90.44 475 THR A C 1
ATOM 3795 O O . THR A 1 475 ? 10.043 -16.485 -18.236 1.00 90.44 475 THR A O 1
ATOM 3798 N N . VAL A 1 476 ? 10.624 -14.336 -18.527 1.00 95.19 476 VAL A N 1
ATOM 3799 C CA . VAL A 1 476 ? 9.485 -13.748 -17.815 1.00 95.19 476 VAL A CA 1
ATOM 3800 C C . VAL A 1 476 ? 8.437 -13.287 -18.834 1.00 95.19 476 VAL A C 1
ATOM 3802 O O . VAL A 1 476 ? 8.764 -12.848 -19.940 1.00 95.19 476 VAL A O 1
ATOM 3805 N N . ALA A 1 477 ? 7.154 -13.411 -18.491 1.00 94.69 477 ALA A N 1
ATOM 3806 C CA . ALA A 1 477 ? 6.066 -12.967 -19.355 1.00 94.69 477 ALA A CA 1
ATOM 3807 C C . ALA A 1 477 ? 6.107 -11.441 -19.552 1.00 94.69 477 ALA A C 1
ATOM 3809 O O . ALA A 1 477 ? 6.317 -10.685 -18.607 1.00 94.69 477 ALA A O 1
ATOM 3810 N N . ASN A 1 478 ? 5.821 -10.976 -20.769 1.00 94.31 478 ASN A N 1
ATOM 3811 C CA . ASN A 1 478 ? 5.825 -9.553 -21.135 1.00 94.31 478 ASN A CA 1
ATOM 3812 C C . ASN A 1 478 ? 4.734 -8.716 -20.440 1.00 94.31 478 ASN A C 1
ATOM 3814 O O . ASN A 1 478 ? 4.798 -7.482 -20.443 1.00 94.31 478 ASN A O 1
ATOM 3818 N N . ASN A 1 479 ? 3.741 -9.390 -19.857 1.00 95.06 479 ASN A N 1
ATOM 3819 C CA . ASN A 1 479 ? 2.656 -8.806 -19.089 1.00 95.06 479 ASN A CA 1
ATOM 3820 C C . ASN A 1 479 ? 2.841 -9.163 -17.610 1.00 95.06 479 ASN A C 1
ATOM 3822 O O . ASN A 1 479 ? 2.411 -10.228 -17.160 1.00 95.06 479 ASN A O 1
ATOM 3826 N N . TRP A 1 480 ? 3.487 -8.281 -16.847 1.00 96.94 480 TRP A N 1
ATOM 3827 C CA . TRP A 1 480 ? 3.771 -8.525 -15.431 1.00 96.94 480 TRP A CA 1
ATOM 3828 C C . TRP A 1 480 ? 2.493 -8.547 -14.574 1.00 96.94 480 TRP A C 1
ATOM 3830 O O . TRP A 1 480 ? 2.462 -9.217 -13.541 1.00 96.94 480 TRP A O 1
ATOM 3840 N N . TRP A 1 481 ? 1.403 -7.915 -15.029 1.00 96.50 481 TRP A N 1
ATOM 3841 C CA . TRP A 1 481 ? 0.101 -7.942 -14.350 1.00 96.50 481 TRP A CA 1
ATOM 3842 C C . TRP A 1 481 ? -0.484 -9.350 -14.199 1.00 96.50 481 TRP A C 1
ATOM 3844 O O . TRP A 1 481 ? -1.279 -9.578 -13.283 1.00 96.50 481 TRP A O 1
ATOM 3854 N N . LYS A 1 482 ? -0.065 -10.311 -15.037 1.00 94.88 482 LYS A N 1
ATOM 3855 C CA . LYS A 1 482 ? -0.432 -11.726 -14.885 1.00 94.88 482 LYS A CA 1
ATOM 3856 C C . LYS A 1 482 ? 0.012 -12.258 -13.525 1.00 94.88 482 LYS A C 1
ATOM 3858 O O . LYS A 1 482 ? -0.815 -12.798 -12.802 1.00 94.88 482 LYS A O 1
ATOM 3863 N N . TYR A 1 483 ? 1.269 -12.027 -13.142 1.00 96.75 483 TYR A N 1
ATOM 3864 C CA . TYR A 1 483 ? 1.805 -12.456 -11.847 1.00 96.75 483 TYR A CA 1
ATOM 3865 C C . TYR A 1 483 ? 1.103 -11.757 -10.672 1.00 96.75 483 TYR A C 1
ATOM 3867 O O . TYR A 1 483 ? 0.804 -12.390 -9.668 1.00 96.75 483 TYR A O 1
ATOM 3875 N N . MET A 1 484 ? 0.796 -10.463 -10.808 1.00 94.31 484 MET A N 1
ATOM 3876 C CA . MET A 1 484 ? 0.170 -9.646 -9.750 1.00 94.31 484 MET A CA 1
ATOM 3877 C C . MET A 1 484 ? -1.300 -10.009 -9.489 1.00 94.31 484 MET A C 1
ATOM 3879 O O . MET A 1 484 ? -1.822 -9.775 -8.397 1.00 94.31 484 MET A O 1
ATOM 3883 N N . SER A 1 485 ? -1.970 -10.541 -10.512 1.00 95.31 485 SER A N 1
ATOM 3884 C CA . SER A 1 485 ? -3.375 -10.956 -10.458 1.00 95.31 485 SER A CA 1
ATOM 3885 C C . SER A 1 485 ? -3.523 -12.447 -10.134 1.00 95.31 485 SER A C 1
ATOM 3887 O O . SER A 1 485 ? -4.509 -12.846 -9.519 1.00 95.31 485 SER A O 1
ATOM 3889 N N . MET A 1 486 ? -2.557 -13.267 -10.555 1.00 95.62 486 MET A N 1
ATOM 3890 C CA . MET A 1 486 ? -2.507 -14.723 -10.390 1.00 95.62 486 MET A CA 1
ATOM 3891 C C . MET A 1 486 ? -1.144 -15.099 -9.772 1.00 95.62 486 MET A C 1
ATOM 3893 O O . MET A 1 486 ? -0.219 -15.477 -10.503 1.00 95.62 486 MET A O 1
ATOM 3897 N N . PRO A 1 487 ? -0.973 -14.955 -8.441 1.00 95.75 487 PRO A N 1
ATOM 3898 C CA . PRO A 1 487 ? 0.309 -15.166 -7.753 1.00 95.75 487 PRO A CA 1
ATOM 3899 C C . PRO A 1 487 ? 0.871 -16.588 -7.916 1.00 95.75 487 PRO A C 1
ATOM 3901 O O . PRO A 1 487 ? 2.078 -16.794 -7.793 1.00 95.75 487 PRO A O 1
ATOM 3904 N N . GLU A 1 488 ? 0.039 -17.577 -8.257 1.00 95.75 488 GLU A N 1
ATOM 3905 C CA . GLU A 1 488 ? 0.472 -18.930 -8.627 1.00 95.75 488 GLU A CA 1
ATOM 3906 C C . GLU A 1 488 ? 1.486 -18.945 -9.782 1.00 95.75 488 GLU A C 1
ATOM 3908 O O . GLU A 1 488 ? 2.406 -19.765 -9.787 1.00 95.75 488 GLU A O 1
ATOM 3913 N N . LEU A 1 489 ? 1.403 -17.984 -10.703 1.00 96.19 489 LEU A N 1
ATOM 3914 C CA . LEU A 1 489 ? 2.324 -17.854 -11.832 1.00 96.19 489 LEU A CA 1
ATOM 3915 C C . LEU A 1 489 ? 3.741 -17.438 -11.392 1.00 96.19 489 LEU A C 1
ATOM 3917 O O . LEU A 1 489 ? 4.729 -17.800 -12.034 1.00 96.19 489 LEU A O 1
ATOM 3921 N N . ALA A 1 490 ? 3.873 -16.735 -10.261 1.00 96.94 490 ALA A N 1
ATOM 3922 C CA . ALA A 1 490 ? 5.170 -16.342 -9.704 1.00 96.94 490 ALA A CA 1
ATOM 3923 C C . ALA A 1 490 ? 5.939 -17.526 -9.081 1.00 96.94 490 ALA A C 1
ATOM 3925 O O . ALA A 1 490 ? 7.139 -17.423 -8.828 1.00 96.94 490 ALA A O 1
ATOM 3926 N N . LEU A 1 491 ? 5.283 -18.674 -8.857 1.00 95.81 491 LEU A N 1
ATOM 3927 C CA . LEU A 1 491 ? 5.954 -19.909 -8.436 1.00 95.81 491 LEU A CA 1
ATOM 3928 C C . LEU A 1 491 ? 6.741 -20.573 -9.573 1.00 95.81 491 LEU A C 1
ATOM 3930 O O . LEU A 1 491 ? 7.654 -21.354 -9.307 1.00 95.81 491 LEU A O 1
ATOM 3934 N N . SER A 1 492 ? 6.391 -20.303 -10.833 1.00 92.31 492 SER A N 1
ATOM 3935 C CA . SER A 1 492 ? 7.090 -20.827 -12.013 1.00 92.31 492 SER A CA 1
ATOM 3936 C C . SER A 1 492 ? 7.003 -19.828 -13.181 1.00 92.31 492 SER A C 1
ATOM 3938 O O . SER A 1 492 ? 6.216 -20.006 -14.118 1.00 92.31 492 SER A O 1
ATOM 3940 N N . PRO A 1 493 ? 7.813 -18.749 -13.151 1.00 90.44 493 PRO A N 1
ATOM 3941 C CA . PRO A 1 493 ? 7.738 -17.689 -14.154 1.00 90.44 493 PRO A CA 1
ATOM 3942 C C . PRO A 1 493 ? 8.033 -18.167 -15.578 1.00 90.44 493 PRO A C 1
ATOM 3944 O O . PRO A 1 493 ? 7.354 -17.742 -16.508 1.00 90.44 493 PRO A O 1
ATOM 3947 N N . SER A 1 494 ? 8.972 -19.105 -15.731 1.00 84.75 494 SER A N 1
ATOM 3948 C CA . SER A 1 494 ? 9.377 -19.663 -17.025 1.00 84.75 494 SER A CA 1
ATOM 3949 C C . SER A 1 494 ? 8.291 -20.508 -17.694 1.00 84.75 494 SER A C 1
ATOM 3951 O O . SER A 1 494 ? 8.139 -20.432 -18.910 1.00 84.75 494 SER A O 1
ATOM 3953 N N . SER A 1 495 ? 7.493 -21.266 -16.931 1.00 82.31 495 SER A N 1
ATOM 3954 C CA . SER A 1 495 ? 6.342 -22.004 -17.477 1.00 82.31 495 SER A CA 1
ATOM 3955 C C . SER A 1 495 ? 5.137 -21.105 -17.739 1.00 82.31 495 SER A C 1
ATOM 3957 O O . SER A 1 495 ? 4.322 -21.429 -18.586 1.00 82.31 495 SER A O 1
ATOM 3959 N N . THR A 1 496 ? 5.033 -19.957 -17.060 1.00 80.00 496 THR A N 1
ATOM 3960 C CA . THR A 1 496 ? 4.036 -18.912 -17.383 1.00 80.00 496 THR A CA 1
ATOM 3961 C C . THR A 1 496 ? 4.294 -18.273 -18.755 1.00 80.00 496 THR A C 1
ATOM 3963 O O . THR A 1 496 ? 3.416 -17.630 -19.329 1.00 80.00 496 THR A O 1
ATOM 3966 N N . CYS A 1 497 ? 5.515 -18.431 -19.267 1.00 73.31 497 CYS A N 1
ATOM 3967 C CA . CYS A 1 497 ? 5.955 -17.918 -20.553 1.00 73.31 497 CYS A CA 1
ATOM 3968 C C . CYS A 1 497 ? 5.706 -18.894 -21.727 1.00 73.31 497 CYS A C 1
ATOM 3970 O O . CYS A 1 497 ? 5.745 -18.487 -22.886 1.00 73.31 497 CYS A O 1
ATOM 3972 N N . GLN A 1 498 ? 5.482 -20.181 -21.449 1.00 58.12 498 GLN A N 1
ATOM 3973 C CA . GLN A 1 498 ? 5.301 -21.225 -22.469 1.00 58.12 498 GLN A CA 1
ATOM 3974 C C . GLN A 1 498 ? 3.825 -21.416 -22.834 1.00 58.12 498 GLN A C 1
ATOM 3976 O O . GLN A 1 498 ? 3.579 -21.661 -24.036 1.00 58.12 498 GLN A O 1
#

Sequence (498 aa):
MNSITLIPRFLRLILVFCITLYAVLGISVSLSTPAQNLTVSEECIPGTAWRWTHGPLFPEKADQLQQSLRSMGITAQVTARSFGETDSCGEFRLHEVDFFINIRELQIATLIEQDDIVEQIKTIVGEHKHLRPGRLQITLPNGETVFTRLSFDKNQLAPSDSIPLTNVLNTTFLPIVMRLQAPAEVITRKVYVIVYDPLLSNGQHLSEYLRWHSHTVLTQETVEFFRRVTGGMLNYEIVYTTVVTDGWPRKIDGFRYSEAEYLGVIRGTVPPHTPDNVDYNAIVNSPVFDICGRANRGEIDEVWIYNGPWFGFYESTLVGPNAYFYNSPPVPGPHTCNRLIPIMGPSPERSLDSAIHNFGHRVESTMTKVYGSWQQNRTAHNWERFALVRALSPNYSYSGCGNIHYPPNGSRDYDYANTATVLSNCDDFAQYPNLSNPLDVVTPITCSRWNCDHLGFLEFWFRHIPAKQGCGSDTVANNWWKYMSMPELALSPSSTCQ

Radius of gyration: 29.33 Å; chains: 1; bounding box: 61×123×83 Å

pLDDT: mean 82.79, std 22.27, range [24.45, 98.88]

Secondary structure (DSSP, 8-state):
---------------S---S---S---------------------TT-S-EEEEEEE-HHHHHHHHHHHHHTTEEEEEEEEEEEEE-TT--EEEEEEEEEEEEEEE-TT----HHHHHHHHHHHHHT-TTS-EEEEEEE-TTS-EEEEE----TTS-S------S---------------PPPP--EEEEEEEEEE-PBPTTSSBHHHHTTPPPHHHHHHHHHHHHHHHTTTSEEEEEEEEEEE-S-PPPBTTS----HHHHHHHHHTSSPPPSS--B-HHHHHT-TTT-HHHHHHTTS-SEEEEE--TTS---SEEEESTT---SSSPPPPSP----S-EEEE---TTS-HHHHHHHHHHHHHHHHHHHHS---TT--SSHHHHHS--GGG-TT-SSB-S--SS--TT-SSTT-TT----EEE-GGGGGGTTS---HHHH-EEE-GGGGTT-HHHHHHHHHHTS-EEEEE-TTSSEEETHHHHH-GGGGG-TTGGG-